Protein AF-A0A943PZM4-F1 (afdb_monomer)

pLDDT: mean 87.38, std 16.73, range [22.64, 98.56]

Structure (mmCIF, N/CA/C/O backbone):
data_AF-A0A943PZM4-F1
#
_entry.id   AF-A0A943PZM4-F1
#
loop_
_atom_site.group_PDB
_atom_site.id
_atom_site.type_symbol
_atom_site.label_atom_id
_atom_site.label_alt_id
_atom_site.label_comp_id
_atom_site.label_asym_id
_atom_site.label_entity_id
_atom_site.label_seq_id
_atom_site.pdbx_PDB_ins_code
_atom_site.Cartn_x
_atom_site.Cartn_y
_atom_site.Cartn_z
_atom_site.occupancy
_atom_site.B_iso_or_equiv
_atom_site.auth_seq_id
_atom_site.auth_comp_id
_atom_site.auth_asym_id
_atom_site.auth_atom_id
_atom_site.pdbx_PDB_model_num
ATOM 1 N N . MET A 1 1 ? -24.502 -26.787 -9.283 1.00 32.78 1 MET A N 1
ATOM 2 C CA . MET A 1 1 ? -24.655 -25.484 -8.592 1.00 32.78 1 MET A CA 1
ATOM 3 C C . MET A 1 1 ? -23.304 -25.088 -8.007 1.00 32.78 1 MET A C 1
ATOM 5 O O . MET A 1 1 ? -22.614 -25.983 -7.545 1.00 32.78 1 MET A O 1
ATOM 9 N N . LYS A 1 2 ? -22.959 -23.789 -8.051 1.00 27.20 2 LYS A N 1
ATOM 10 C CA . LYS A 1 2 ? -21.664 -23.147 -7.705 1.00 27.20 2 LYS A CA 1
ATOM 11 C C . LYS A 1 2 ? -20.621 -23.034 -8.836 1.00 27.20 2 LYS A C 1
ATOM 13 O O . LYS A 1 2 ? -19.544 -23.610 -8.796 1.00 27.20 2 LYS A O 1
ATOM 18 N N . LYS A 1 3 ? -20.963 -22.222 -9.8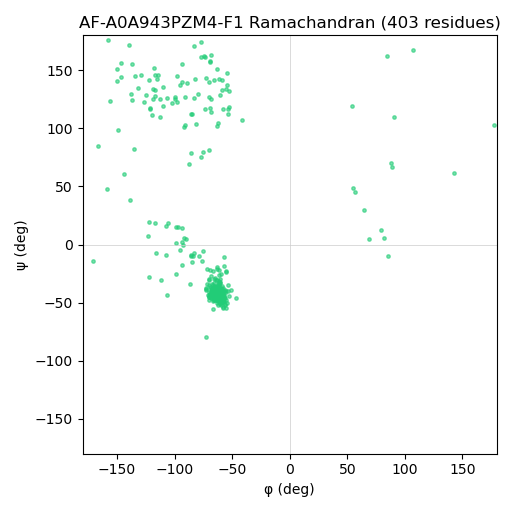39 1.00 26.28 3 LYS A N 1
ATOM 19 C CA . LYS A 1 3 ? -20.057 -21.345 -10.609 1.00 26.28 3 LYS A CA 1
ATOM 20 C C . LYS A 1 3 ? -20.779 -19.990 -10.704 1.00 26.28 3 LYS A C 1
ATOM 22 O O . LYS A 1 3 ? -22.000 -20.030 -10.859 1.00 26.28 3 LYS A O 1
ATOM 27 N N . ARG A 1 4 ? -20.046 -18.860 -10.675 1.00 25.20 4 ARG A N 1
ATOM 28 C CA . ARG A 1 4 ? -20.490 -17.436 -10.538 1.00 25.20 4 ARG A CA 1
ATOM 29 C C . ARG A 1 4 ? -20.521 -17.032 -9.051 1.00 25.20 4 ARG A C 1
ATOM 31 O O . ARG A 1 4 ? -21.269 -17.643 -8.304 1.00 25.20 4 ARG A O 1
ATOM 38 N N . PHE A 1 5 ? -19.637 -16.179 -8.523 1.00 22.64 5 PHE A N 1
ATOM 39 C CA . PHE A 1 5 ? -19.353 -14.783 -8.884 1.00 22.64 5 PHE A CA 1
ATOM 40 C C . PHE A 1 5 ? -17.873 -14.402 -8.633 1.00 22.64 5 PHE A C 1
ATOM 42 O O . PHE A 1 5 ? -17.507 -14.073 -7.513 1.00 22.64 5 PHE A O 1
ATOM 49 N N . LEU A 1 6 ? -17.026 -14.413 -9.665 1.00 23.83 6 LEU A N 1
ATOM 50 C CA . LEU A 1 6 ? -15.680 -13.807 -9.610 1.00 23.83 6 LEU A CA 1
ATOM 51 C C . LEU A 1 6 ? -15.366 -13.061 -10.916 1.00 23.83 6 LEU A C 1
ATOM 53 O O . LEU A 1 6 ? -14.283 -13.139 -11.479 1.00 23.83 6 LEU A O 1
ATOM 57 N N . SER A 1 7 ? -16.382 -12.396 -11.461 1.00 25.70 7 SER A N 1
ATOM 58 C CA . SER A 1 7 ? -16.271 -11.649 -12.709 1.00 25.70 7 SER A CA 1
ATOM 59 C C . SER A 1 7 ? -16.952 -10.305 -12.513 1.00 25.70 7 SER A C 1
ATOM 61 O O . SER A 1 7 ? -18.135 -10.160 -12.793 1.00 25.70 7 SER A O 1
ATOM 63 N N . LEU A 1 8 ? -16.211 -9.374 -11.915 1.00 24.14 8 LEU A N 1
ATOM 64 C CA . LEU A 1 8 ? -16.415 -7.929 -12.006 1.00 24.14 8 LEU A CA 1
ATOM 65 C C . LEU A 1 8 ? -15.138 -7.270 -11.452 1.00 24.14 8 LEU A C 1
ATOM 67 O O . LEU A 1 8 ? -15.050 -7.041 -10.259 1.00 24.14 8 LEU A O 1
ATOM 71 N N . CYS A 1 9 ? -14.119 -7.115 -12.302 1.00 26.16 9 CYS A N 1
ATOM 72 C CA . CYS A 1 9 ? -12.963 -6.207 -12.121 1.00 26.16 9 CYS A CA 1
ATOM 73 C C . CYS A 1 9 ? -12.092 -6.127 -13.395 1.00 26.16 9 CYS A C 1
ATOM 75 O O . CYS A 1 9 ? -11.318 -5.194 -13.558 1.00 26.16 9 CYS A O 1
ATOM 77 N N . ALA A 1 10 ? -12.259 -7.035 -14.362 1.00 25.62 10 ALA A N 1
ATOM 78 C CA . ALA A 1 10 ? -11.580 -6.960 -15.657 1.00 25.62 10 ALA A CA 1
ATOM 79 C C . ALA A 1 10 ? -12.370 -6.110 -16.673 1.00 25.62 10 ALA A C 1
ATOM 81 O O . ALA A 1 10 ? -12.948 -6.647 -17.614 1.00 25.62 10 ALA A O 1
ATOM 82 N N . ALA A 1 11 ? -12.443 -4.792 -16.464 1.00 25.42 11 ALA A N 1
ATOM 83 C CA . ALA A 1 11 ? -12.892 -3.848 -17.495 1.00 25.42 11 ALA A CA 1
ATOM 84 C C . ALA A 1 11 ? -12.414 -2.408 -17.231 1.00 25.42 11 ALA A C 1
ATOM 86 O O . ALA A 1 11 ? -13.197 -1.476 -17.323 1.00 25.42 11 ALA A O 1
ATOM 87 N N . PHE A 1 12 ? -11.133 -2.220 -16.918 1.00 27.39 12 PHE A N 1
ATOM 88 C CA . PHE A 1 12 ? -10.432 -0.951 -17.152 1.00 27.39 12 PHE A CA 1
ATOM 89 C C . PHE A 1 12 ? -8.982 -1.251 -17.547 1.00 27.39 12 PHE A C 1
ATOM 91 O O . PHE A 1 12 ? -8.022 -0.874 -16.889 1.00 27.39 12 PHE A O 1
ATOM 98 N N . ALA A 1 13 ? -8.827 -1.969 -18.661 1.00 29.09 13 ALA A N 1
ATOM 99 C CA . ALA A 1 13 ? -7.593 -1.933 -19.433 1.00 29.09 13 ALA A CA 1
ATOM 1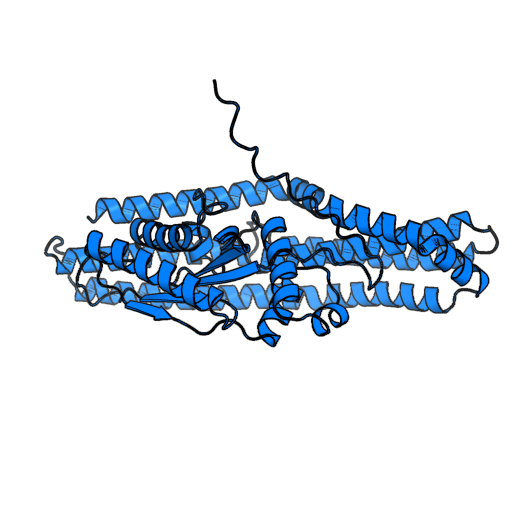00 C C . ALA A 1 13 ? -7.565 -0.599 -20.198 1.00 29.09 13 ALA A C 1
ATOM 102 O O . ALA A 1 13 ? -7.948 -0.532 -21.365 1.00 29.09 13 ALA A O 1
ATOM 103 N N . LEU A 1 14 ? -7.189 0.487 -19.519 1.00 28.55 14 LEU A N 1
ATOM 104 C CA . LEU A 1 14 ? -6.745 1.702 -20.196 1.00 28.55 14 LEU A CA 1
ATOM 105 C C . LEU A 1 14 ? -5.233 1.598 -20.339 1.00 28.55 14 LEU A C 1
ATOM 107 O O . LEU A 1 14 ? -4.485 1.777 -19.381 1.00 28.55 14 LEU A O 1
ATOM 111 N N . GLY A 1 15 ? -4.817 1.233 -21.552 1.00 29.31 15 GLY A N 1
ATOM 112 C CA . GLY A 1 15 ? -3.423 1.162 -21.948 1.00 29.31 15 GLY A CA 1
ATOM 113 C C . GLY A 1 15 ? -2.723 2.482 -21.661 1.00 29.31 15 GLY A C 1
ATOM 114 O O . GLY A 1 15 ? -3.048 3.516 -22.243 1.00 29.31 15 GLY A O 1
ATOM 115 N N . ALA A 1 16 ? -1.739 2.433 -20.770 1.00 32.22 16 ALA A N 1
ATOM 116 C CA . ALA A 1 16 ? -0.762 3.493 -20.614 1.00 32.22 16 ALA A CA 1
ATOM 117 C C . ALA A 1 16 ? 0.253 3.369 -21.757 1.00 32.22 16 ALA A C 1
ATOM 119 O O . ALA A 1 16 ? 1.368 2.886 -21.577 1.00 32.22 16 ALA A O 1
ATOM 120 N N . THR A 1 17 ? -0.163 3.774 -22.956 1.00 33.72 17 THR A N 1
ATOM 121 C CA . THR A 1 17 ? 0.746 4.065 -24.061 1.00 33.72 17 THR A CA 1
ATOM 122 C C . THR A 1 17 ? 1.542 5.312 -23.702 1.00 33.72 17 THR A C 1
ATOM 124 O O . THR A 1 17 ? 0.983 6.405 -23.625 1.00 33.72 17 THR A O 1
ATOM 127 N N . MET A 1 18 ? 2.850 5.164 -23.511 1.00 34.44 18 MET A N 1
ATOM 128 C CA . MET A 1 18 ? 3.769 6.284 -23.672 1.00 34.44 18 MET A CA 1
ATOM 129 C C . MET A 1 18 ? 3.710 6.749 -25.127 1.00 34.44 18 MET A C 1
ATOM 131 O O . MET A 1 18 ? 4.232 6.070 -25.998 1.00 34.44 18 MET A O 1
ATOM 135 N N . PHE A 1 19 ? 3.052 7.879 -25.383 1.00 29.11 19 PHE A N 1
ATOM 136 C CA . PHE A 1 19 ? 3.363 8.794 -26.481 1.00 29.11 19 PHE A CA 1
ATOM 137 C C . PHE A 1 19 ? 2.837 10.189 -26.121 1.00 29.11 19 PHE A C 1
ATOM 139 O O . PHE A 1 19 ? 1.653 10.362 -25.862 1.00 29.11 19 PHE A O 1
ATOM 146 N N . SER A 1 20 ? 3.755 11.157 -26.146 1.00 28.98 20 SER A N 1
ATOM 147 C CA . SER A 1 20 ? 3.550 12.569 -26.488 1.00 28.98 20 SER A CA 1
ATOM 148 C C . SER A 1 20 ? 2.469 13.368 -25.738 1.00 28.98 20 SER A C 1
ATOM 150 O O . SER A 1 20 ? 1.268 13.170 -25.890 1.00 28.98 20 SER A O 1
ATOM 152 N N . PHE A 1 21 ? 2.921 14.419 -25.045 1.00 37.69 21 PHE A N 1
ATOM 153 C CA . PHE A 1 21 ? 2.128 15.615 -24.745 1.00 37.69 21 PHE A CA 1
ATOM 154 C C . PHE A 1 21 ? 1.291 16.027 -25.974 1.00 37.69 21 PHE A C 1
ATOM 156 O O . PHE A 1 21 ? 1.838 16.520 -26.960 1.00 37.69 21 PHE A O 1
ATOM 163 N N . GLY A 1 22 ? -0.027 15.812 -25.923 1.00 30.78 22 GLY A N 1
ATOM 164 C CA . GLY A 1 22 ? -0.948 16.220 -26.989 1.00 30.78 22 GLY A CA 1
ATOM 165 C C . GLY A 1 22 ? -2.091 15.242 -27.257 1.00 30.78 22 GLY A C 1
ATOM 166 O O . GLY A 1 22 ? -2.217 14.738 -28.366 1.00 30.78 22 GLY A O 1
ATOM 167 N N . GLY A 1 23 ? -2.958 14.989 -26.275 1.00 25.06 23 GLY A N 1
ATOM 168 C CA . GLY A 1 23 ? -4.170 14.196 -26.495 1.00 25.06 23 GLY A CA 1
ATOM 169 C C . GLY A 1 23 ? -4.969 14.001 -25.215 1.00 25.06 23 GLY A C 1
ATOM 170 O O . GLY A 1 23 ? -4.603 13.210 -24.359 1.00 25.06 23 GLY A O 1
ATOM 171 N N . CYS A 1 24 ? -6.053 14.758 -25.070 1.00 34.12 24 CYS A N 1
ATOM 172 C CA . CYS A 1 24 ? -6.916 14.793 -23.895 1.00 34.12 24 CYS A CA 1
ATOM 173 C C . CYS A 1 24 ? -7.727 13.487 -23.753 1.00 34.12 24 CYS A C 1
ATOM 175 O O . CYS A 1 24 ? -8.897 13.432 -24.124 1.00 34.12 24 CYS A O 1
ATOM 177 N N . ALA A 1 25 ? -7.126 12.434 -23.200 1.00 30.59 25 ALA A N 1
ATOM 178 C CA . ALA A 1 25 ? -7.881 11.502 -22.375 1.00 30.59 25 ALA A CA 1
ATOM 179 C C . ALA A 1 25 ? -7.959 12.161 -20.997 1.00 30.59 25 ALA A C 1
ATOM 181 O O . ALA A 1 25 ? -6.952 12.235 -20.297 1.00 30.59 25 ALA A O 1
ATOM 182 N N . LYS A 1 26 ? -9.115 12.738 -20.645 1.00 33.75 26 LYS A N 1
ATOM 183 C CA . LYS A 1 26 ? -9.342 13.209 -19.275 1.00 33.75 26 LYS A CA 1
ATOM 184 C C . LYS A 1 26 ? -9.050 12.031 -18.356 1.00 33.75 26 LYS A C 1
ATOM 186 O O . LYS A 1 26 ? -9.750 11.021 -18.430 1.00 33.75 26 LYS A O 1
ATOM 191 N N . ALA A 1 27 ? -7.990 12.140 -17.566 1.00 40.34 27 ALA A N 1
ATOM 192 C CA . ALA A 1 27 ? -7.736 11.182 -16.515 1.00 40.34 27 ALA A CA 1
ATOM 193 C C . ALA A 1 27 ? -9.003 11.135 -15.643 1.00 40.34 27 ALA A C 1
ATOM 195 O O . ALA A 1 27 ? -9.655 12.163 -15.452 1.00 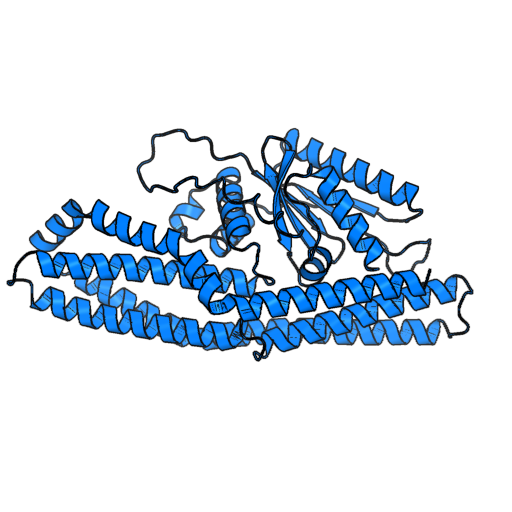40.34 27 ALA A O 1
ATOM 196 N N . ALA A 1 28 ? -9.447 9.946 -15.234 1.00 51.84 28 ALA A N 1
ATOM 197 C CA . ALA A 1 28 ? -10.624 9.852 -14.377 1.00 51.84 28 ALA A CA 1
ATOM 198 C C . ALA A 1 28 ? -10.338 10.670 -13.115 1.00 51.84 28 ALA A C 1
ATOM 200 O O . ALA A 1 28 ? -9.391 10.349 -12.420 1.00 51.84 28 ALA A O 1
ATOM 201 N N . GLU A 1 29 ? -11.082 11.744 -12.852 1.00 74.12 29 GLU A N 1
ATOM 202 C CA . GLU A 1 29 ? -10.865 12.580 -11.667 1.00 74.12 29 GLU A CA 1
ATOM 203 C C . GLU A 1 29 ? -11.120 11.729 -10.410 1.00 74.12 29 GLU A C 1
ATOM 205 O O . GLU A 1 29 ? -12.272 11.444 -10.074 1.00 74.12 29 GLU A O 1
ATOM 210 N N . ASN A 1 30 ? -10.050 11.274 -9.748 1.00 89.56 30 ASN A N 1
ATOM 211 C CA . ASN A 1 30 ? -10.145 10.532 -8.495 1.00 89.56 30 ASN A CA 1
ATOM 212 C C . ASN A 1 30 ? -10.027 11.477 -7.299 1.00 89.56 30 ASN A C 1
ATOM 214 O O . ASN A 1 30 ? -9.200 12.385 -7.262 1.00 89.56 30 ASN A O 1
ATOM 218 N N . THR A 1 31 ? -10.841 11.222 -6.283 1.00 94.94 31 THR A N 1
ATOM 219 C CA . THR A 1 31 ? -10.766 11.841 -4.963 1.00 94.94 31 THR A CA 1
ATOM 220 C C . THR A 1 31 ? -10.359 10.780 -3.952 1.00 94.94 31 THR A C 1
ATOM 222 O O . THR A 1 31 ? -11.011 9.745 -3.822 1.00 94.94 31 THR A O 1
ATOM 225 N N . ARG A 1 32 ? -9.287 11.041 -3.209 1.00 97.00 32 ARG A N 1
ATOM 226 C CA . ARG A 1 32 ? -8.846 10.191 -2.106 1.00 97.00 32 ARG A CA 1
ATOM 227 C C . ARG A 1 32 ? -9.624 10.539 -0.849 1.00 97.00 32 ARG A C 1
ATOM 229 O O . ARG A 1 32 ? -9.589 11.683 -0.399 1.00 97.00 32 ARG A O 1
ATOM 236 N N . MET A 1 33 ? -10.247 9.539 -0.245 1.00 97.94 33 MET A N 1
ATOM 237 C CA . MET A 1 33 ? -10.846 9.637 1.081 1.00 97.94 33 MET A CA 1
ATOM 238 C C . MET A 1 33 ? -10.145 8.690 2.047 1.00 97.94 33 MET A C 1
ATOM 240 O O . MET A 1 33 ? -9.718 7.606 1.653 1.00 97.94 33 MET A O 1
ATOM 244 N N . THR A 1 34 ? -10.031 9.076 3.315 1.00 98.12 34 THR A N 1
ATOM 245 C CA . THR A 1 34 ? -9.573 8.167 4.372 1.00 98.12 34 THR A CA 1
ATOM 246 C C . THR A 1 34 ? -10.516 8.172 5.549 1.00 98.12 34 THR A C 1
ATOM 248 O O . THR A 1 34 ? -11.068 9.216 5.887 1.00 98.12 34 THR A O 1
ATOM 251 N N . VAL A 1 35 ? -10.644 7.012 6.183 1.00 98.31 35 VAL A N 1
ATOM 252 C CA . VAL A 1 35 ? -11.382 6.815 7.430 1.00 98.31 35 VAL A CA 1
ATOM 253 C C . VAL A 1 35 ? -10.401 6.258 8.443 1.00 98.31 35 VAL A C 1
ATOM 255 O O . VAL A 1 35 ? -9.847 5.184 8.218 1.00 98.31 35 VAL A O 1
ATOM 258 N N . ASP A 1 36 ? -10.162 6.992 9.522 1.00 97.44 36 ASP A N 1
ATOM 259 C CA . ASP A 1 36 ? -9.261 6.593 10.594 1.00 97.44 36 ASP A CA 1
ATOM 260 C C . ASP A 1 36 ? -10.018 6.493 11.919 1.00 97.44 36 ASP A C 1
ATOM 262 O O . ASP A 1 36 ? -10.501 7.478 12.471 1.00 97.44 36 ASP A O 1
ATOM 266 N N . ILE A 1 37 ? -10.145 5.256 12.377 1.00 95.12 37 ILE A N 1
ATOM 267 C CA . ILE A 1 37 ? -10.751 4.817 13.636 1.00 95.12 37 ILE A CA 1
ATOM 268 C C . ILE A 1 37 ? -9.657 4.166 14.510 1.00 95.12 37 ILE A C 1
ATOM 270 O O . ILE A 1 37 ? -9.904 3.814 15.661 1.00 95.12 37 ILE A O 1
ATOM 274 N N . ASN A 1 38 ? -8.441 3.979 13.962 1.00 89.56 38 ASN A N 1
ATOM 275 C CA . ASN A 1 38 ? -7.458 2.979 14.389 1.00 89.56 38 ASN A CA 1
ATOM 276 C C . ASN A 1 38 ? -8.072 1.561 14.389 1.00 89.56 38 ASN A C 1
ATOM 278 O O . ASN A 1 38 ? -8.048 0.872 15.421 1.00 89.56 38 ASN A O 1
ATOM 282 N N . PRO A 1 39 ? -8.755 1.203 13.277 1.00 94.56 39 PRO A N 1
ATOM 283 C CA . PRO A 1 39 ? -8.160 0.987 11.939 1.00 94.56 39 PRO A CA 1
ATOM 284 C C . PRO A 1 39 ? -8.166 2.188 10.966 1.00 94.56 39 PRO A C 1
ATOM 286 O O . PRO A 1 39 ? -9.060 3.025 11.043 1.00 94.56 39 PRO A O 1
ATOM 289 N N . SER A 1 40 ? -7.246 2.229 9.987 1.00 96.38 40 SER A N 1
ATOM 290 C CA . SER A 1 40 ? -7.152 3.313 8.981 1.00 96.38 40 SER A CA 1
ATOM 291 C C . SER A 1 40 ? -7.288 2.806 7.529 1.00 96.38 40 SER A C 1
ATOM 293 O O . SER A 1 40 ? -6.448 2.054 7.029 1.00 96.38 40 SER A O 1
ATOM 295 N N . VAL A 1 41 ? -8.333 3.238 6.819 1.00 97.12 41 VAL A N 1
ATOM 296 C CA . VAL A 1 41 ? -8.697 2.796 5.456 1.00 97.12 41 VAL A CA 1
ATOM 297 C C . VAL A 1 41 ? -8.592 3.953 4.460 1.00 97.12 41 VAL A C 1
ATOM 299 O O . VAL A 1 41 ? -8.964 5.081 4.771 1.00 97.12 41 VAL A O 1
ATOM 302 N N . GLU A 1 42 ? -8.136 3.668 3.241 1.00 97.00 42 GLU A N 1
ATOM 303 C CA . GLU A 1 42 ? -8.146 4.577 2.092 1.00 97.00 42 GLU A CA 1
ATOM 304 C C . GLU A 1 42 ? -9.150 4.108 1.032 1.00 97.00 42 GLU A C 1
ATOM 306 O O . GLU A 1 42 ? -9.193 2.930 0.676 1.00 97.00 42 GLU A O 1
ATOM 311 N N . LEU A 1 43 ? -9.929 5.053 0.509 1.00 97.50 43 LEU A N 1
ATOM 312 C CA . LEU A 1 43 ? -10.862 4.889 -0.600 1.00 97.50 43 LEU A CA 1
ATOM 313 C C . LEU A 1 43 ? -10.425 5.816 -1.741 1.00 97.50 43 LEU A C 1
ATOM 315 O O . LEU A 1 43 ? -10.173 7.001 -1.510 1.00 97.50 43 LEU A O 1
ATOM 319 N N . MET A 1 44 ? -10.385 5.307 -2.970 1.00 96.50 44 MET A N 1
ATOM 320 C CA . MET A 1 44 ? -10.353 6.154 -4.168 1.00 96.50 44 MET A CA 1
ATOM 321 C C . MET A 1 44 ? -11.755 6.225 -4.743 1.00 96.50 44 MET A C 1
ATOM 323 O O . MET A 1 44 ? -12.381 5.188 -4.964 1.00 96.50 44 MET A O 1
ATOM 327 N N . VAL A 1 45 ? -12.245 7.441 -4.951 1.00 96.38 45 VAL A N 1
ATOM 328 C CA . VAL A 1 45 ? -13.613 7.733 -5.383 1.00 96.38 45 VAL A CA 1
ATOM 329 C C . VAL A 1 45 ? -13.560 8.443 -6.726 1.00 96.38 45 VAL A C 1
ATOM 331 O O . VAL A 1 45 ? -12.897 9.471 -6.842 1.00 96.38 45 VAL A O 1
ATOM 334 N N . ASP A 1 46 ? -14.254 7.919 -7.727 1.00 94.12 46 ASP A N 1
ATOM 335 C CA . ASP A 1 46 ? -14.342 8.558 -9.036 1.00 94.12 46 ASP A CA 1
ATOM 336 C C . ASP A 1 46 ? -15.325 9.744 -9.052 1.00 94.12 46 ASP A C 1
ATOM 338 O O . ASP A 1 46 ? -16.067 10.018 -8.102 1.00 94.12 46 ASP A O 1
ATOM 342 N N . LYS A 1 47 ? -15.363 10.440 -10.189 1.00 91.81 47 LYS A N 1
ATOM 343 C CA . LYS A 1 47 ? -16.270 11.565 -10.462 1.00 91.81 47 LYS A CA 1
ATOM 344 C C . LYS A 1 47 ? -17.771 11.257 -10.321 1.00 91.81 47 LYS A C 1
ATOM 346 O O . LYS A 1 47 ? -18.565 12.189 -10.233 1.00 91.81 47 LYS A O 1
ATOM 351 N N . ASP A 1 48 ? -18.175 9.985 -10.343 1.00 93.75 48 ASP A N 1
ATOM 352 C CA . ASP A 1 48 ? -19.575 9.554 -10.236 1.00 93.75 48 ASP A CA 1
ATOM 353 C C . ASP A 1 48 ? -19.928 9.147 -8.789 1.00 93.75 48 ASP A C 1
ATOM 355 O O . ASP A 1 48 ? -20.968 8.529 -8.539 1.00 93.75 48 ASP A O 1
ATOM 359 N N . ASN A 1 49 ? -19.073 9.526 -7.826 1.00 96.44 49 ASN A N 1
ATOM 360 C CA . ASN A 1 49 ? -19.140 9.129 -6.423 1.00 96.44 49 ASN A CA 1
ATOM 361 C C . ASN A 1 49 ? -19.126 7.603 -6.279 1.00 96.44 49 ASN A C 1
ATOM 363 O O . ASN A 1 49 ? -19.948 7.047 -5.551 1.00 96.44 49 ASN A O 1
ATOM 367 N N . LYS A 1 50 ? -18.248 6.900 -7.001 1.00 96.81 50 LYS A N 1
ATOM 368 C CA . LYS A 1 50 ? -18.077 5.451 -6.861 1.00 96.81 50 LYS A CA 1
ATOM 369 C C . LYS A 1 50 ? -16.683 5.106 -6.388 1.00 96.81 50 LYS A C 1
ATOM 371 O O . LYS A 1 50 ? -15.687 5.603 -6.899 1.00 96.81 50 LYS A O 1
ATOM 376 N N . VAL A 1 51 ? -16.620 4.225 -5.395 1.00 96.62 51 VAL A N 1
ATOM 377 C CA . VAL A 1 51 ? -15.352 3.696 -4.898 1.00 96.62 51 VAL A CA 1
ATOM 378 C C . VAL A 1 51 ? -14.740 2.783 -5.960 1.00 96.62 51 VAL A C 1
ATOM 380 O O . VAL A 1 51 ? -15.326 1.752 -6.292 1.00 96.62 51 VAL A O 1
ATOM 383 N N . VAL A 1 52 ? -13.561 3.139 -6.468 1.00 94.31 52 VAL A N 1
ATOM 384 C CA . VAL A 1 52 ? -12.820 2.368 -7.483 1.00 94.31 52 VAL A CA 1
ATOM 385 C C . VAL A 1 52 ? -11.717 1.498 -6.883 1.00 94.31 52 VAL A C 1
ATOM 387 O O . VAL A 1 52 ? -11.383 0.462 -7.450 1.00 94.31 52 VAL A O 1
ATOM 390 N N . SER A 1 53 ? -11.193 1.859 -5.710 1.00 93.56 53 SER A N 1
ATOM 391 C CA . SER A 1 53 ? -10.253 1.025 -4.953 1.00 93.56 53 SER A CA 1
ATOM 392 C C . SER A 1 53 ? -10.381 1.258 -3.453 1.00 93.56 53 SER A C 1
ATOM 394 O O . SER A 1 53 ? -10.703 2.367 -3.019 1.00 93.56 53 SER A O 1
ATOM 396 N N . VAL A 1 54 ? -10.077 0.223 -2.667 1.00 94.38 54 VAL A N 1
ATOM 397 C CA . VAL A 1 54 ? -10.008 0.287 -1.202 1.00 94.38 54 VAL A CA 1
ATOM 398 C C . VAL A 1 54 ? -8.719 -0.351 -0.720 1.00 94.38 54 VAL A C 1
ATOM 400 O O . VAL A 1 54 ? -8.354 -1.435 -1.168 1.00 94.38 54 VAL A O 1
ATOM 403 N N . THR A 1 55 ? -8.055 0.326 0.206 1.00 93.94 55 THR A N 1
ATOM 404 C CA . THR A 1 55 ? -6.686 0.028 0.612 1.00 93.94 55 THR A CA 1
ATOM 405 C C . THR A 1 55 ? -6.575 0.122 2.131 1.00 93.94 55 THR A C 1
ATOM 407 O O . THR A 1 55 ? -6.944 1.135 2.724 1.00 93.94 55 THR A O 1
ATOM 410 N N . ALA A 1 56 ? -6.013 -0.903 2.771 1.00 93.50 56 ALA A N 1
ATOM 411 C CA . ALA A 1 56 ? -5.590 -0.812 4.166 1.00 93.50 56 ALA A CA 1
ATOM 412 C C . ALA A 1 56 ? -4.362 0.109 4.291 1.00 93.50 56 ALA A C 1
ATOM 414 O O . ALA A 1 56 ? -3.363 -0.100 3.589 1.00 93.50 56 ALA A O 1
ATOM 415 N N . LEU A 1 57 ? -4.433 1.118 5.167 1.00 92.19 57 LEU A N 1
ATOM 416 C CA . LEU A 1 57 ? -3.293 1.980 5.510 1.00 92.19 57 LEU A CA 1
ATOM 417 C C . LEU A 1 57 ? -2.537 1.490 6.749 1.00 92.19 57 LEU A C 1
ATOM 419 O O . LEU A 1 57 ? -1.395 1.885 6.954 1.00 92.19 57 LEU A O 1
ATOM 423 N N . ASN A 1 58 ? -3.158 0.631 7.555 1.00 90.06 58 ASN A N 1
ATOM 424 C CA . ASN A 1 58 ? -2.517 -0.063 8.663 1.00 90.06 58 ASN A CA 1
ATOM 425 C C . ASN A 1 58 ? -2.988 -1.522 8.744 1.00 90.06 58 ASN A C 1
ATOM 427 O O . ASN A 1 58 ? -3.902 -1.946 8.034 1.00 90.06 58 ASN A O 1
ATOM 431 N N . ASP A 1 59 ? -2.343 -2.292 9.612 1.00 88.56 59 ASP A N 1
ATOM 432 C CA . ASP A 1 59 ? -2.589 -3.726 9.733 1.00 88.56 59 ASP A CA 1
ATOM 433 C C . ASP A 1 59 ? -4.003 -4.057 10.248 1.00 88.56 59 ASP A C 1
ATOM 435 O O . ASP A 1 59 ? -4.675 -4.953 9.738 1.00 88.56 59 ASP A O 1
ATOM 439 N N . ASP A 1 60 ? -4.510 -3.241 11.171 1.00 92.69 60 ASP A N 1
ATOM 440 C CA . ASP A 1 60 ? -5.892 -3.311 11.647 1.00 92.69 60 ASP A CA 1
ATOM 441 C C . ASP A 1 60 ? -6.908 -3.158 10.503 1.00 92.69 60 ASP A C 1
ATOM 443 O O . ASP A 1 60 ? -7.918 -3.866 10.435 1.00 92.69 60 ASP A O 1
ATOM 447 N N . ALA A 1 61 ? -6.636 -2.257 9.553 1.00 94.12 61 ALA A N 1
ATOM 448 C CA . ALA A 1 61 ? -7.497 -2.062 8.397 1.00 94.12 61 ALA A CA 1
ATOM 449 C C . ALA A 1 61 ? -7.489 -3.280 7.473 1.00 94.12 61 ALA A C 1
ATOM 451 O O . ALA A 1 61 ? -8.525 -3.622 6.899 1.00 94.12 61 ALA A O 1
ATOM 452 N N . ALA A 1 62 ? -6.354 -3.976 7.361 1.00 92.19 62 ALA A N 1
ATOM 453 C CA . ALA A 1 62 ? -6.264 -5.197 6.569 1.00 92.19 62 ALA A CA 1
ATOM 454 C C . ALA A 1 62 ? -7.224 -6.276 7.091 1.00 92.19 62 ALA A C 1
ATOM 456 O O . ALA A 1 62 ? -7.793 -7.003 6.281 1.00 92.19 62 ALA A O 1
ATOM 457 N N . ILE A 1 63 ? -7.472 -6.335 8.407 1.00 92.94 63 ILE A N 1
ATOM 458 C CA . ILE A 1 63 ? -8.453 -7.247 9.011 1.00 92.94 63 ILE A CA 1
ATOM 459 C C . ILE A 1 63 ? -9.875 -6.864 8.589 1.00 92.94 63 ILE A C 1
ATOM 461 O O . ILE A 1 63 ? -10.590 -7.694 8.028 1.00 92.94 63 ILE A O 1
ATOM 465 N N . ILE A 1 64 ? -10.305 -5.618 8.822 1.00 93.50 64 ILE A N 1
ATOM 466 C CA . ILE A 1 64 ? -11.712 -5.234 8.595 1.00 93.50 64 ILE A CA 1
ATOM 467 C C . ILE A 1 64 ? -12.104 -5.239 7.109 1.00 93.50 64 ILE A C 1
ATOM 469 O O . ILE A 1 64 ? -13.265 -5.509 6.772 1.00 93.50 64 ILE A O 1
ATOM 473 N N . LEU A 1 65 ? -11.147 -5.020 6.203 1.00 92.81 65 LEU A N 1
ATOM 474 C CA . LEU A 1 65 ? -11.389 -5.081 4.762 1.00 92.81 65 LEU A CA 1
ATOM 475 C C . LEU A 1 65 ? -11.606 -6.512 4.243 1.00 92.81 65 LEU A C 1
ATOM 477 O O . LEU A 1 65 ? -12.250 -6.676 3.205 1.00 92.81 65 LEU A O 1
ATOM 481 N N . GLN A 1 66 ? -11.153 -7.553 4.957 1.00 91.44 66 GLN A N 1
ATOM 482 C CA . GLN A 1 66 ? -11.320 -8.931 4.486 1.00 91.44 66 GLN A CA 1
ATOM 483 C C . GLN A 1 66 ? -12.786 -9.319 4.315 1.00 91.44 66 GLN A C 1
ATOM 485 O O . GLN A 1 66 ? -13.610 -9.183 5.226 1.00 91.44 66 GLN A O 1
ATOM 490 N N . GLY A 1 67 ? -13.100 -9.843 3.129 1.00 84.81 67 GLY A N 1
ATOM 491 C CA . GLY A 1 67 ? -14.436 -10.318 2.778 1.00 84.81 67 GLY A CA 1
ATOM 492 C C . GLY A 1 67 ? -15.498 -9.221 2.640 1.00 84.81 67 GLY A C 1
ATOM 493 O O . GLY A 1 67 ? -16.658 -9.556 2.406 1.00 84.81 67 GLY A O 1
ATOM 494 N N . THR A 1 68 ? -15.140 -7.935 2.751 1.00 86.44 68 THR A N 1
ATOM 495 C CA . THR A 1 68 ? -16.095 -6.825 2.628 1.00 86.44 68 THR A CA 1
ATOM 496 C C . THR A 1 68 ? -15.994 -6.162 1.259 1.00 86.44 68 THR A C 1
ATOM 498 O O . THR A 1 68 ? -14.954 -5.632 0.877 1.00 86.44 68 THR A O 1
ATOM 501 N N . ALA A 1 69 ? -17.103 -6.134 0.519 1.00 91.12 69 ALA A N 1
ATOM 502 C CA . ALA A 1 69 ? -17.166 -5.446 -0.765 1.00 91.12 69 ALA A CA 1
ATOM 503 C C . ALA A 1 69 ? -17.489 -3.953 -0.575 1.00 91.12 69 ALA A C 1
ATOM 505 O O . ALA A 1 69 ? -18.602 -3.587 -0.179 1.00 91.12 69 ALA A O 1
ATOM 506 N N . PHE A 1 70 ? -16.514 -3.098 -0.880 1.00 94.69 70 PHE A N 1
ATOM 507 C CA . PHE A 1 70 ? -16.659 -1.637 -0.871 1.00 94.69 70 PHE A CA 1
ATOM 508 C C . PHE A 1 70 ? -16.596 -1.014 -2.269 1.00 94.69 70 PHE A C 1
ATOM 510 O O . PHE A 1 70 ? -17.243 0.000 -2.513 1.00 94.69 70 PHE A O 1
ATOM 517 N N . VAL A 1 71 ? -15.854 -1.630 -3.193 1.00 94.12 71 VAL A N 1
ATOM 518 C CA . VAL A 1 71 ? -15.748 -1.174 -4.586 1.00 94.12 71 VAL A CA 1
ATOM 519 C C . VAL A 1 71 ? -17.136 -1.151 -5.238 1.00 94.12 71 VAL A C 1
ATOM 521 O O . VAL A 1 71 ? -17.916 -2.094 -5.102 1.00 94.12 71 VAL A O 1
ATOM 524 N N . GLY A 1 72 ? -17.453 -0.051 -5.923 1.00 96.00 72 GLY A N 1
ATOM 525 C CA . GLY A 1 72 ? -18.745 0.212 -6.562 1.00 96.00 72 GLY A CA 1
ATOM 526 C C . GLY A 1 72 ? -19.820 0.830 -5.655 1.00 96.00 72 GLY A C 1
ATOM 527 O O . GLY A 1 72 ? -20.851 1.279 -6.168 1.00 96.00 72 GLY A O 1
ATOM 528 N N . LYS A 1 73 ? -19.608 0.899 -4.332 1.00 97.94 73 LYS A N 1
ATOM 529 C CA . LYS A 1 73 ? -20.483 1.667 -3.427 1.00 97.94 73 LYS A CA 1
ATOM 530 C C . LYS A 1 73 ? -20.258 3.166 -3.595 1.00 97.94 73 LYS A C 1
ATOM 532 O O . LYS A 1 73 ? -19.229 3.579 -4.140 1.00 97.94 73 LYS A O 1
ATOM 537 N N . THR A 1 74 ? -21.212 3.975 -3.136 1.00 98.31 74 THR A N 1
ATOM 538 C CA . THR A 1 74 ? -20.924 5.401 -2.953 1.00 98.31 74 THR A CA 1
ATOM 539 C C . THR A 1 74 ? -19.953 5.619 -1.800 1.00 98.31 74 THR A C 1
ATOM 541 O O . THR A 1 74 ? -19.798 4.755 -0.933 1.00 98.31 74 THR A O 1
ATOM 544 N N . SER A 1 75 ? -19.242 6.745 -1.807 1.00 97.31 75 SER A N 1
ATOM 545 C CA . SER A 1 75 ? -18.239 7.020 -0.774 1.00 97.31 75 SER A CA 1
ATOM 546 C C . SER A 1 75 ? -18.830 7.051 0.638 1.00 97.31 75 SER A C 1
ATOM 548 O O . SER A 1 75 ? -18.255 6.451 1.539 1.00 97.31 75 SER A O 1
ATOM 550 N N . ASP A 1 76 ? -20.003 7.652 0.831 1.00 98.31 76 ASP A N 1
ATOM 551 C CA . ASP A 1 76 ? -20.713 7.701 2.112 1.00 98.31 76 ASP A CA 1
ATOM 552 C C . ASP A 1 76 ? -21.160 6.307 2.585 1.00 98.31 76 ASP A C 1
ATOM 554 O O . ASP A 1 76 ? -20.986 5.967 3.756 1.00 98.31 76 ASP A O 1
ATOM 558 N N . GLU A 1 77 ? -21.654 5.456 1.679 1.00 98.44 77 GLU A N 1
ATOM 559 C CA . GLU A 1 77 ? -21.981 4.056 1.977 1.00 98.44 77 GLU A CA 1
ATOM 560 C C . GLU A 1 77 ? -20.740 3.239 2.353 1.00 98.44 77 GLU A C 1
ATOM 562 O O . GLU A 1 77 ? -20.800 2.385 3.240 1.00 98.44 77 GLU A O 1
ATOM 567 N N . ALA A 1 78 ? -19.614 3.476 1.678 1.00 98.25 78 ALA A N 1
ATOM 568 C CA . ALA A 1 78 ? -18.364 2.789 1.967 1.00 98.25 78 ALA A CA 1
ATOM 569 C C . ALA A 1 78 ? -17.774 3.230 3.310 1.00 98.25 78 ALA A C 1
ATOM 571 O O . ALA A 1 78 ? -17.409 2.372 4.110 1.00 98.25 78 ALA A O 1
ATOM 572 N N . VAL A 1 79 ? -17.743 4.538 3.592 1.00 98.38 79 VAL A N 1
ATOM 573 C CA . VAL A 1 79 ? -17.285 5.087 4.877 1.00 98.38 79 VAL A CA 1
ATOM 574 C C . VAL A 1 79 ? -18.157 4.568 6.022 1.00 98.38 79 VAL A C 1
ATOM 576 O O . VAL A 1 79 ? -17.625 4.054 7.004 1.00 98.38 79 VAL A O 1
ATOM 579 N N . LYS A 1 80 ? -19.488 4.608 5.875 1.00 98.25 80 LYS A N 1
ATOM 580 C CA . LYS A 1 80 ? -20.413 4.007 6.844 1.00 98.25 80 LYS A CA 1
ATOM 581 C C . LYS A 1 80 ? -20.123 2.517 7.038 1.00 98.25 80 LYS A C 1
ATOM 583 O O . LYS A 1 80 ? -20.032 2.065 8.170 1.00 98.25 80 LYS A O 1
ATOM 588 N N . GLY A 1 81 ? -19.912 1.773 5.952 1.00 98.12 81 GLY A N 1
ATOM 589 C CA . GLY A 1 81 ? -19.577 0.351 6.018 1.00 98.12 81 GLY A CA 1
ATOM 590 C C . GLY A 1 81 ? -18.253 0.063 6.739 1.00 98.12 81 GLY A C 1
ATOM 591 O O . GLY A 1 81 ? -18.140 -0.947 7.424 1.00 98.12 81 GLY A O 1
ATOM 592 N N . VAL A 1 82 ? -17.251 0.942 6.630 1.00 98.25 82 VAL A N 1
ATOM 593 C CA . VAL A 1 82 ? -16.005 0.830 7.410 1.00 98.25 82 VAL A CA 1
ATOM 594 C C . VAL A 1 82 ? -16.297 0.986 8.906 1.00 98.25 82 VAL A C 1
ATOM 596 O O . VAL A 1 82 ? -15.824 0.176 9.700 1.00 98.25 82 VAL A O 1
ATOM 599 N N . VAL A 1 83 ? -17.115 1.973 9.286 1.00 98.00 83 VAL A N 1
ATOM 600 C CA . VAL A 1 83 ? -17.539 2.206 10.681 1.00 98.00 83 VAL A CA 1
ATOM 601 C C . VAL A 1 83 ? -18.391 1.042 11.211 1.00 98.00 83 VAL A C 1
ATOM 603 O O . VAL A 1 83 ? -18.205 0.612 12.350 1.00 98.00 83 VAL A O 1
ATOM 606 N N . GLU A 1 84 ? -19.281 0.485 10.387 1.00 97.25 84 GLU A N 1
ATOM 607 C CA . GLU A 1 84 ? -20.068 -0.717 10.698 1.00 97.25 84 GLU A CA 1
ATOM 608 C C . GLU A 1 84 ? -19.158 -1.902 11.023 1.00 97.25 84 GLU A C 1
ATOM 610 O O . GLU A 1 84 ? -19.228 -2.443 12.124 1.00 97.25 84 GLU A O 1
ATOM 615 N N . VAL A 1 85 ? -18.230 -2.248 10.125 1.00 97.19 85 VAL A N 1
ATOM 616 C CA . VAL A 1 85 ? -17.326 -3.384 10.354 1.00 97.19 85 VAL A CA 1
ATOM 617 C C . VAL A 1 85 ? -16.404 -3.127 11.545 1.00 97.19 85 VAL A C 1
ATOM 619 O O . VAL A 1 85 ? -16.153 -4.045 12.323 1.00 97.19 85 VAL A O 1
ATOM 622 N N . ALA A 1 86 ? -15.927 -1.893 11.743 1.00 96.56 86 ALA A N 1
ATOM 623 C CA . ALA A 1 86 ? -15.146 -1.527 12.926 1.00 96.56 86 ALA A CA 1
ATOM 624 C C . ALA A 1 86 ? -15.949 -1.710 14.228 1.00 96.56 86 ALA A C 1
ATOM 626 O O . ALA A 1 86 ? -15.386 -2.106 15.246 1.00 96.56 86 ALA A O 1
ATOM 627 N N . THR A 1 87 ? -17.267 -1.488 14.192 1.00 94.94 87 THR A N 1
ATOM 628 C CA . THR A 1 87 ? -18.166 -1.776 15.321 1.00 94.94 87 THR A CA 1
ATOM 629 C C . THR A 1 87 ? -18.315 -3.280 15.538 1.00 94.94 87 THR A C 1
ATOM 631 O O . THR A 1 87 ? -18.185 -3.757 16.660 1.00 94.94 87 THR A O 1
ATOM 634 N N . GLU A 1 88 ? -18.567 -4.042 14.471 1.00 95.00 88 GLU A N 1
ATOM 635 C CA . GLU A 1 88 ? -18.731 -5.504 14.535 1.00 95.00 88 GLU A CA 1
ATOM 636 C C . GLU A 1 88 ? -17.478 -6.204 15.065 1.00 95.00 88 GLU A C 1
ATOM 638 O O . GLU A 1 88 ? -17.572 -7.223 15.737 1.00 95.00 88 GLU A O 1
ATOM 643 N N . THR A 1 89 ? -16.303 -5.649 14.781 1.00 95.06 89 THR A N 1
ATOM 644 C CA . THR A 1 89 ? -15.005 -6.201 15.193 1.00 95.06 89 THR A CA 1
ATOM 645 C C . THR A 1 89 ? -14.486 -5.615 16.510 1.00 95.06 89 THR A C 1
ATOM 647 O O . THR A 1 89 ? -13.403 -5.985 16.957 1.00 95.06 89 THR A O 1
ATOM 650 N N . GLY A 1 90 ? -15.250 -4.726 17.156 1.00 92.88 90 GLY A N 1
ATOM 651 C CA . GLY A 1 90 ? -14.955 -4.205 18.495 1.00 92.88 90 GLY A CA 1
ATOM 652 C C . GLY A 1 90 ? -13.939 -3.064 18.538 1.00 92.88 90 GLY A C 1
ATOM 653 O O . GLY A 1 90 ? -13.567 -2.627 19.624 1.00 92.88 90 GLY A O 1
ATOM 654 N N . TYR A 1 91 ? -13.502 -2.555 17.382 1.00 93.94 91 TYR A N 1
ATOM 655 C CA . TYR A 1 91 ? -12.693 -1.334 17.310 1.00 93.94 91 TYR A CA 1
ATOM 656 C C . TYR A 1 91 ? -13.507 -0.085 17.666 1.00 93.94 91 TYR A C 1
ATOM 658 O O . TYR A 1 91 ? -12.953 0.859 18.221 1.00 93.94 91 TYR A O 1
ATOM 666 N N . ILE A 1 92 ? -14.812 -0.096 17.373 1.00 92.75 92 ILE A N 1
ATOM 667 C CA . ILE A 1 92 ? -15.786 0.859 17.908 1.00 92.75 92 ILE A CA 1
ATOM 668 C C . ILE A 1 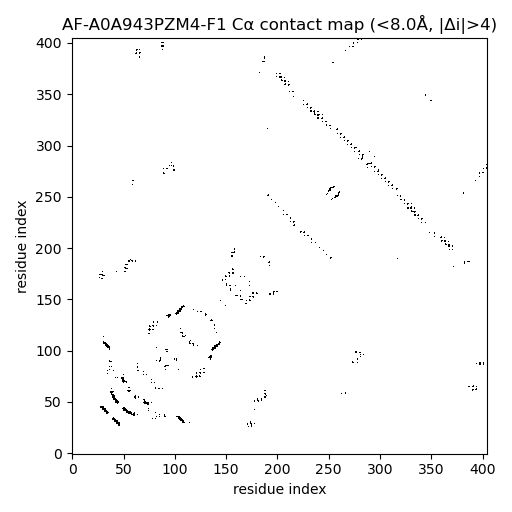92 ? -16.637 0.142 18.945 1.00 92.75 92 ILE A C 1
ATOM 670 O O . ILE A 1 92 ? -17.245 -0.891 18.663 1.00 92.75 92 ILE A O 1
ATOM 674 N N . VAL A 1 93 ? -16.706 0.716 20.141 1.00 87.44 93 VAL A N 1
ATOM 675 C CA . VAL A 1 93 ? -17.421 0.130 21.275 1.00 87.44 93 VAL A CA 1
ATOM 676 C C . VAL A 1 93 ? -18.815 0.732 21.438 1.00 87.44 93 VAL A C 1
ATOM 678 O O . VAL A 1 93 ? -19.030 1.922 21.205 1.00 87.44 93 VAL A O 1
ATOM 681 N N . LYS A 1 94 ? -19.785 -0.086 21.859 1.00 81.94 94 LYS A N 1
ATOM 682 C CA . LYS A 1 94 ? -21.154 0.364 22.160 1.00 81.94 94 LYS A CA 1
ATOM 683 C C . LYS A 1 94 ? -21.270 0.790 23.631 1.00 81.94 94 LYS A C 1
ATOM 685 O O . LYS A 1 94 ? -20.773 0.090 24.510 1.00 81.94 94 LYS A O 1
ATOM 690 N N . GLY A 1 95 ? -21.982 1.890 23.897 1.00 68.38 95 GLY A N 1
ATOM 691 C CA . GLY A 1 95 ? -22.289 2.387 25.249 1.00 68.38 95 GLY A CA 1
ATOM 692 C C . GLY A 1 95 ? -21.517 3.640 25.689 1.00 68.38 95 GLY A C 1
ATOM 693 O O . GLY A 1 95 ? -20.552 4.061 25.057 1.00 68.38 95 GLY A O 1
ATOM 694 N N . GLU A 1 96 ? -21.961 4.260 26.789 1.00 59.31 96 GLU A N 1
ATOM 695 C CA . GLU A 1 96 ? -21.290 5.408 27.419 1.00 59.31 96 GLU A CA 1
ATOM 696 C C . GLU A 1 96 ? -20.206 4.929 28.384 1.00 59.31 96 GLU A C 1
ATOM 698 O O . GLU A 1 96 ? -20.400 4.878 29.599 1.00 59.31 96 GLU A O 1
ATOM 703 N N . VAL A 1 97 ? -19.056 4.534 27.849 1.00 54.75 97 VAL A N 1
ATOM 704 C CA . VAL A 1 97 ? -17.945 4.083 28.681 1.00 54.75 97 VAL A CA 1
ATOM 705 C C . VAL A 1 97 ? -16.692 4.870 28.332 1.00 54.75 97 VAL A C 1
ATOM 707 O O . VAL A 1 97 ? -16.233 4.833 27.203 1.00 54.75 97 VAL A O 1
ATOM 710 N N . GLU A 1 98 ? -16.099 5.542 29.324 1.00 60.78 98 GLU A N 1
ATOM 711 C CA . GLU A 1 98 ? -14.837 6.306 29.194 1.00 60.78 98 GLU A CA 1
ATOM 712 C C . GLU A 1 98 ? -13.635 5.477 28.685 1.00 60.78 98 GLU A C 1
ATOM 714 O O . GLU A 1 98 ? -12.579 6.021 28.384 1.00 60.78 98 GLU A O 1
ATOM 719 N N . VAL A 1 99 ? -13.758 4.147 28.617 1.00 56.88 99 VAL A N 1
ATOM 720 C CA . VAL A 1 99 ? -12.684 3.257 28.159 1.00 56.88 99 VAL A CA 1
ATOM 721 C C . VAL A 1 99 ? -12.845 3.067 26.656 1.00 56.88 99 VAL A C 1
ATOM 723 O O . VAL A 1 99 ? -13.693 2.295 26.220 1.00 56.88 99 VAL A O 1
ATOM 726 N N . GLY A 1 100 ? -12.008 3.770 25.891 1.00 58.38 100 GLY A N 1
ATOM 727 C CA . GLY A 1 100 ? -12.018 3.740 24.429 1.00 58.38 100 GLY A CA 1
ATOM 728 C C . GLY A 1 100 ? -12.979 4.760 23.831 1.00 58.38 100 GLY A C 1
ATOM 729 O O . GLY A 1 100 ? -13.998 4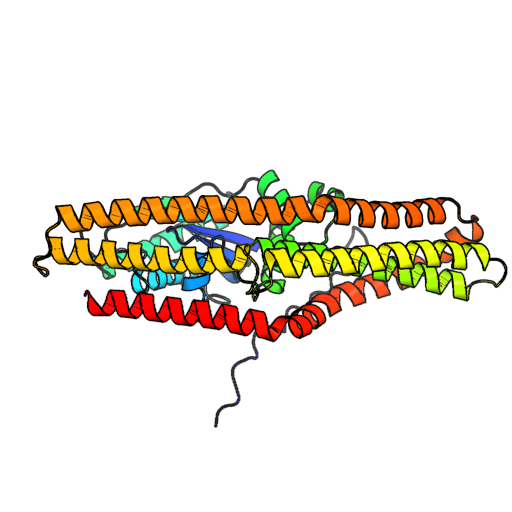.381 23.267 1.00 58.38 100 GLY A O 1
ATOM 730 N N . GLU A 1 101 ? -12.645 6.051 23.936 1.00 70.75 101 GLU A N 1
ATOM 731 C CA . GLU A 1 101 ? -13.353 7.093 23.187 1.00 70.75 101 GLU A CA 1
ATOM 732 C C . GLU A 1 101 ? -13.374 6.734 21.696 1.00 70.75 101 GLU A C 1
ATOM 734 O O . GLU A 1 101 ? -12.331 6.608 21.051 1.00 70.75 101 GLU A O 1
ATOM 739 N N . ASN A 1 102 ? -14.576 6.548 21.151 1.00 88.81 102 ASN A N 1
ATOM 740 C CA . ASN A 1 102 ? -14.754 6.307 19.730 1.00 88.81 102 ASN A CA 1
ATOM 741 C C . ASN A 1 102 ? -14.525 7.623 18.980 1.00 88.81 102 ASN A C 1
ATOM 743 O O . ASN A 1 102 ? -15.299 8.571 19.134 1.00 88.81 102 ASN A O 1
ATOM 747 N N . ASN A 1 103 ? -13.496 7.671 18.139 1.00 93.19 103 ASN A N 1
ATOM 748 C CA . ASN A 1 103 ? -13.250 8.792 17.240 1.00 93.19 103 ASN A CA 1
ATOM 749 C C . ASN A 1 103 ? -13.154 8.272 15.802 1.00 93.19 103 ASN A C 1
ATOM 751 O O . ASN A 1 103 ? -12.417 7.328 15.527 1.00 93.19 103 ASN A O 1
ATOM 755 N N . VAL A 1 104 ? -13.923 8.880 14.902 1.00 96.94 104 VAL A N 1
ATOM 756 C CA . VAL A 1 104 ? -13.909 8.615 13.466 1.00 96.94 104 VAL A CA 1
ATOM 757 C C . VAL A 1 104 ? -13.365 9.853 12.765 1.00 96.94 104 VAL A C 1
ATOM 759 O O . VAL A 1 104 ? -14.038 10.879 12.673 1.00 96.94 104 VAL A O 1
ATOM 762 N N . LYS A 1 105 ? -12.158 9.751 12.219 1.00 98.31 105 LYS A N 1
ATOM 763 C CA . LYS A 1 105 ? -11.521 10.838 11.475 1.00 98.31 105 LYS A CA 1
ATOM 764 C C . LYS A 1 105 ? -11.696 10.606 9.987 1.00 98.31 105 LYS A C 1
ATOM 766 O O . LYS A 1 105 ? -11.319 9.552 9.475 1.00 98.31 105 LYS A O 1
ATOM 771 N N . ILE A 1 106 ? -12.242 11.586 9.276 1.00 98.50 106 ILE A N 1
ATOM 772 C CA . ILE A 1 106 ? -12.451 11.505 7.830 1.00 98.50 106 ILE A CA 1
ATOM 773 C C . ILE A 1 106 ? -11.614 12.579 7.138 1.00 98.50 106 ILE A C 1
ATOM 775 O O . ILE A 1 106 ? -11.703 13.766 7.458 1.00 98.50 106 ILE A O 1
ATOM 779 N N . SER A 1 107 ? -10.822 12.163 6.153 1.00 97.81 107 SER A N 1
ATOM 780 C CA . SER A 1 107 ? -10.101 13.067 5.256 1.00 97.81 107 SER A CA 1
ATOM 781 C C . SER A 1 107 ? -10.619 12.936 3.833 1.00 97.81 107 SER A C 1
ATOM 783 O O . SER A 1 107 ? -10.953 11.834 3.402 1.00 97.81 107 SER A O 1
ATOM 785 N N . VAL A 1 108 ? -10.641 14.042 3.087 1.00 97.44 108 VAL A N 1
ATOM 786 C CA . VAL A 1 108 ? -11.000 14.079 1.662 1.00 97.44 108 VAL A CA 1
ATOM 787 C C . VAL A 1 108 ? -10.024 15.001 0.940 1.00 97.44 108 VAL A C 1
ATOM 789 O O . VAL A 1 108 ? -9.876 16.160 1.328 1.00 97.44 108 VAL A O 1
ATOM 792 N N . SER A 1 109 ? -9.347 14.496 -0.091 1.00 94.50 109 SER A N 1
ATOM 793 C CA . SER A 1 109 ? -8.383 15.269 -0.877 1.00 94.50 109 SER A CA 1
ATOM 794 C C . SER A 1 109 ? -9.044 16.398 -1.664 1.00 94.50 109 SER A C 1
ATOM 796 O O . SER A 1 109 ? -10.100 16.208 -2.267 1.00 94.50 109 SER A O 1
ATOM 798 N N . GLY A 1 110 ? -8.359 17.540 -1.735 1.00 88.38 110 GLY A N 1
ATOM 799 C CA . GLY A 1 110 ? -8.839 18.741 -2.413 1.00 88.38 110 GLY A CA 1
ATOM 800 C C . GLY A 1 110 ? -9.748 19.610 -1.537 1.00 88.38 110 GLY A C 1
ATOM 801 O O . GLY A 1 110 ? -10.289 19.174 -0.526 1.00 88.38 110 GLY A O 1
ATOM 802 N N . ASP A 1 111 ? -9.919 20.874 -1.935 1.00 87.12 111 ASP A N 1
ATOM 803 C CA . ASP A 1 111 ? -10.774 21.846 -1.225 1.00 87.12 111 ASP A CA 1
ATOM 804 C C . ASP A 1 111 ? -11.967 22.337 -2.072 1.00 87.12 111 ASP A C 1
ATOM 806 O O . ASP A 1 111 ? -12.598 23.371 -1.815 1.00 87.12 111 ASP A O 1
ATOM 810 N N . THR A 1 112 ? -12.294 21.581 -3.119 1.00 90.94 112 THR A N 1
ATOM 811 C CA . THR A 1 112 ? -13.407 21.882 -4.019 1.00 90.94 112 THR A CA 1
ATOM 812 C C . THR A 1 112 ? -14.755 21.713 -3.314 1.00 90.94 112 THR A C 1
ATOM 814 O O . THR A 1 112 ? -14.871 21.066 -2.270 1.00 90.94 112 THR A O 1
ATOM 817 N N . LYS A 1 113 ? -15.819 22.277 -3.905 1.00 94.00 113 LYS A N 1
ATOM 818 C CA . LYS A 1 113 ? -17.194 22.024 -3.445 1.00 94.00 113 LYS A CA 1
ATOM 819 C C . LYS A 1 113 ? -17.503 20.521 -3.422 1.00 94.00 113 LYS A C 1
ATOM 821 O O . LYS A 1 113 ? -18.088 20.057 -2.459 1.00 94.00 113 LYS A O 1
ATOM 826 N N . TRP A 1 114 ? -17.039 19.780 -4.429 1.00 93.12 114 TRP A N 1
ATOM 827 C CA . TRP A 1 114 ? -17.151 18.323 -4.495 1.00 93.12 114 TRP A CA 1
ATOM 828 C C . TRP A 1 114 ? -16.553 17.627 -3.265 1.00 93.12 114 TRP A C 1
ATOM 830 O O . TRP A 1 114 ? -17.267 16.911 -2.574 1.00 93.12 114 TRP A O 1
ATOM 840 N N . ALA A 1 115 ? -15.289 17.903 -2.926 1.00 93.69 115 ALA A N 1
ATOM 841 C CA . ALA A 1 115 ? -14.635 17.299 -1.762 1.00 93.69 115 ALA A CA 1
ATOM 842 C C . ALA A 1 115 ? -15.350 17.642 -0.439 1.00 93.69 115 ALA A C 1
ATOM 844 O O . ALA A 1 115 ? -15.504 16.795 0.441 1.00 93.69 115 ALA A O 1
ATOM 845 N N . LYS A 1 116 ? -15.831 18.887 -0.311 1.00 95.38 116 LYS A N 1
ATOM 846 C CA . LYS A 1 116 ? -16.625 19.341 0.844 1.00 95.38 116 LYS A CA 1
ATOM 847 C C . LYS A 1 116 ? -17.974 18.628 0.939 1.00 95.38 116 LYS A C 1
ATOM 849 O O . LYS A 1 116 ? -18.401 18.326 2.050 1.00 95.38 116 LYS A O 1
ATOM 854 N N . ASP A 1 117 ? -18.631 18.388 -0.191 1.00 96.69 117 ASP A N 1
ATOM 855 C CA . ASP A 1 117 ? -19.913 17.686 -0.250 1.00 96.69 117 ASP A CA 1
ATOM 856 C C . ASP A 1 117 ? -19.720 16.190 0.082 1.00 96.69 117 ASP A C 1
ATOM 858 O O . ASP A 1 117 ? -20.423 15.688 0.954 1.00 96.69 117 ASP A O 1
ATOM 862 N N . LEU A 1 118 ? -18.686 15.523 -0.459 1.00 97.06 118 LEU A N 1
ATOM 863 C CA . LEU A 1 118 ? -18.350 14.131 -0.104 1.00 97.06 118 LEU A CA 1
ATOM 864 C C . LEU A 1 118 ? -18.095 13.948 1.398 1.00 97.06 118 LEU A C 1
ATOM 866 O O . LEU A 1 118 ? -18.594 12.998 1.999 1.00 97.06 118 LEU A O 1
ATOM 870 N N . TYR A 1 119 ? -17.334 14.861 2.017 1.00 97.94 119 TYR A N 1
ATOM 871 C CA . TYR A 1 119 ? -17.116 14.825 3.465 1.00 97.94 119 TYR A CA 1
ATOM 872 C C . TYR A 1 119 ? -18.440 14.918 4.231 1.00 97.94 119 TYR A C 1
ATOM 874 O O . TYR A 1 119 ? -18.683 14.108 5.120 1.00 97.94 119 TYR A O 1
ATOM 882 N N . LYS A 1 120 ? -19.298 15.888 3.888 1.00 98.25 120 LYS A N 1
ATOM 883 C CA . LYS A 1 120 ? -20.574 16.113 4.587 1.00 98.25 120 LYS A CA 1
ATOM 884 C C . LYS A 1 120 ? -21.521 14.928 4.451 1.00 98.25 120 LYS A C 1
ATOM 886 O O . LYS A 1 120 ? -22.179 14.570 5.424 1.00 98.25 120 LYS A O 1
ATOM 891 N N . ASP A 1 121 ? -21.592 14.333 3.264 1.00 98.25 121 ASP A N 1
ATOM 892 C CA . ASP A 1 121 ? -22.438 13.168 3.020 1.00 98.25 121 ASP A CA 1
ATOM 893 C C . ASP A 1 121 ? -21.948 11.966 3.839 1.00 98.25 121 ASP A C 1
ATOM 895 O O . ASP A 1 121 ? -22.748 11.317 4.519 1.00 98.25 121 ASP A O 1
ATOM 899 N N . ALA A 1 122 ? -20.632 11.727 3.868 1.00 98.38 122 ALA A N 1
ATOM 900 C CA . ALA A 1 122 ? -20.028 10.685 4.694 1.00 98.38 122 ALA A CA 1
ATOM 901 C C . ALA A 1 122 ? -20.234 10.934 6.200 1.00 98.38 122 ALA A C 1
ATOM 903 O O . ALA A 1 122 ? -20.687 10.038 6.908 1.00 98.38 122 ALA A O 1
ATOM 904 N N . GLU A 1 123 ? -19.966 12.150 6.686 1.00 98.56 123 GLU A N 1
ATOM 905 C CA . GLU A 1 123 ? -20.174 12.558 8.083 1.00 98.56 123 GLU A CA 1
ATOM 906 C C . GLU A 1 123 ? -21.628 12.347 8.511 1.00 98.56 123 GLU A C 1
ATOM 908 O O . GLU A 1 123 ? -21.893 11.722 9.538 1.00 98.56 123 GLU A O 1
ATOM 913 N N . LYS A 1 124 ? -22.584 12.809 7.698 1.00 98.50 124 LYS A N 1
ATOM 914 C CA . LYS A 1 124 ? -24.011 12.609 7.951 1.00 98.50 124 LYS A CA 1
ATOM 915 C C . LYS A 1 124 ? -24.349 11.123 8.056 1.00 98.50 124 LYS A C 1
ATOM 917 O O . LYS A 1 124 ? -25.009 10.718 9.009 1.00 98.50 124 LYS A O 1
ATOM 922 N N . LYS A 1 125 ? -23.892 10.308 7.101 1.00 98.38 125 LYS A N 1
ATOM 923 C CA . LYS A 1 125 ? -24.206 8.873 7.057 1.00 98.38 125 LYS A CA 1
ATOM 924 C C . LYS A 1 125 ? -23.628 8.108 8.246 1.00 98.38 125 LYS A C 1
ATOM 926 O O . LYS A 1 125 ? -24.279 7.206 8.775 1.00 98.38 125 LYS A O 1
ATOM 931 N N . VAL A 1 126 ? -22.417 8.472 8.661 1.00 98.44 126 VAL A N 1
ATOM 932 C CA . VAL A 1 126 ? -21.764 7.918 9.849 1.00 98.44 126 VAL A CA 1
ATOM 933 C C . VAL A 1 126 ? -22.522 8.320 11.109 1.00 98.44 126 VAL A C 1
ATOM 935 O O . VAL A 1 126 ? -22.849 7.444 11.901 1.00 98.44 126 VAL A O 1
ATOM 938 N N . ASN A 1 127 ? -22.875 9.598 11.272 1.00 98.00 127 ASN A N 1
ATOM 939 C CA . ASN A 1 127 ? -23.649 10.059 12.429 1.00 98.00 127 ASN A CA 1
ATOM 940 C C . ASN A 1 127 ? -25.015 9.359 12.526 1.00 98.00 127 ASN A C 1
ATOM 942 O O . ASN A 1 127 ? -25.359 8.862 13.594 1.00 98.00 127 ASN A O 1
ATOM 946 N N . GLU A 1 128 ? -25.745 9.203 11.414 1.00 98.00 128 GLU A N 1
ATOM 947 C CA . GLU A 1 128 ? -27.004 8.436 11.380 1.00 98.00 128 GLU A CA 1
ATOM 948 C C . GLU A 1 128 ? -26.816 6.985 11.871 1.00 98.00 128 GLU A C 1
ATOM 950 O O . GLU A 1 128 ? -27.648 6.450 12.612 1.00 98.00 128 GLU A O 1
ATOM 955 N N . TYR A 1 129 ? -25.720 6.327 11.473 1.00 97.62 129 TYR A N 1
ATOM 956 C CA . TYR A 1 129 ? -25.390 4.976 11.935 1.00 97.62 129 TYR A CA 1
ATOM 957 C C . TYR A 1 129 ? -25.042 4.938 13.428 1.00 97.62 129 TYR A C 1
ATOM 959 O O . TYR A 1 129 ? -25.552 4.079 14.149 1.00 97.62 129 TYR A O 1
ATOM 967 N N . LEU A 1 130 ? -24.201 5.864 13.896 1.00 95.31 130 LEU A N 1
ATOM 968 C CA . LEU A 1 130 ? -23.779 5.942 15.294 1.00 95.31 130 LEU A CA 1
ATOM 969 C C . LEU A 1 130 ? -24.978 6.185 16.218 1.00 95.31 130 LEU A C 1
ATOM 971 O O . LEU A 1 130 ? -25.159 5.450 17.189 1.00 95.31 130 LEU A O 1
ATOM 975 N N . GLU A 1 131 ? -25.845 7.140 15.870 1.00 94.25 131 GLU A N 1
ATOM 976 C CA . GLU A 1 131 ? -27.070 7.454 16.613 1.00 94.25 131 GLU A CA 1
ATOM 977 C C . GLU A 1 131 ? -28.023 6.256 16.669 1.00 94.25 131 GLU A C 1
ATOM 979 O O . GLU A 1 131 ? -28.447 5.845 17.751 1.00 94.25 131 GLU A O 1
ATOM 984 N N . SER A 1 132 ? -28.328 5.649 15.516 1.00 94.75 132 SER A N 1
ATOM 985 C CA . SER A 1 132 ? -29.236 4.492 15.453 1.00 94.75 132 SER A CA 1
ATOM 986 C C . SER A 1 132 ? -28.677 3.241 16.136 1.00 94.75 132 SER A C 1
ATOM 988 O O . SER A 1 132 ? -29.450 2.387 16.572 1.00 94.75 132 SER A O 1
ATOM 990 N N . SER A 1 133 ? -27.354 3.150 16.277 1.00 92.19 133 SER A N 1
ATOM 991 C CA . SER A 1 133 ? -26.667 2.056 16.968 1.00 92.19 133 SER A CA 1
ATOM 992 C C . SER A 1 133 ? -26.407 2.332 18.453 1.00 92.19 133 SER A C 1
ATOM 994 O O . SER A 1 133 ? -25.840 1.473 19.130 1.00 92.19 133 SER A O 1
ATOM 996 N N . GLY A 1 134 ? -26.799 3.504 18.973 1.00 89.69 134 GLY A N 1
ATOM 997 C CA . GLY A 1 134 ? -26.553 3.898 20.364 1.00 89.69 134 GLY A CA 1
ATOM 998 C C . GLY A 1 134 ? -25.066 4.064 20.700 1.00 89.69 134 GLY A C 1
ATOM 999 O O . GLY A 1 134 ? -24.650 3.807 21.831 1.00 89.69 134 GLY A O 1
ATOM 1000 N N . ILE A 1 135 ? -24.250 4.440 19.714 1.00 90.44 135 ILE A N 1
ATOM 1001 C CA . ILE A 1 135 ? -22.802 4.607 19.849 1.00 90.44 135 ILE A CA 1
ATOM 1002 C C . ILE A 1 135 ? -22.498 6.085 20.063 1.00 90.44 135 ILE A C 1
ATOM 1004 O O . ILE A 1 135 ? -22.804 6.928 19.222 1.00 90.44 135 ILE A O 1
ATOM 1008 N N . LYS A 1 136 ? -21.833 6.397 21.174 1.00 89.12 136 LYS A N 1
ATOM 1009 C CA . LYS A 1 136 ? -21.270 7.725 21.410 1.00 89.12 136 LYS A CA 1
ATOM 1010 C C . LYS A 1 136 ? -19.889 7.785 20.765 1.00 89.12 136 LYS A C 1
ATOM 1012 O O . LYS A 1 136 ? -18.979 7.083 21.203 1.00 89.12 136 LYS A O 1
ATOM 1017 N N . ALA A 1 137 ? -19.750 8.588 19.716 1.00 91.31 137 ALA A N 1
ATOM 1018 C CA . ALA A 1 137 ? -18.487 8.805 19.021 1.00 91.31 137 ALA A CA 1
ATOM 1019 C C . ALA A 1 137 ? -18.392 10.238 18.494 1.00 91.31 137 ALA A C 1
ATOM 1021 O O . ALA A 1 137 ? -19.411 10.888 18.257 1.00 91.31 137 ALA A O 1
ATOM 1022 N N . THR A 1 138 ? -17.169 10.717 18.292 1.00 92.69 138 THR A N 1
ATOM 1023 C CA . THR A 1 138 ? -16.910 11.961 17.564 1.00 92.69 138 THR A CA 1
ATOM 1024 C C . THR A 1 138 ? -16.602 11.649 16.109 1.00 92.69 138 THR A C 1
ATOM 1026 O O . THR A 1 138 ? -15.835 10.731 15.827 1.00 92.69 138 THR A O 1
ATOM 1029 N N . VAL A 1 139 ? -17.164 12.430 15.187 1.00 96.94 139 VAL A N 1
ATOM 1030 C CA . VAL A 1 139 ? -16.771 12.415 13.775 1.00 96.94 139 VAL A CA 1
ATOM 1031 C C . VAL A 1 139 ? -16.056 13.727 13.485 1.00 96.94 139 VAL A C 1
ATOM 1033 O O . VAL A 1 139 ? -16.633 14.795 13.681 1.00 96.94 139 VAL A O 1
ATOM 1036 N N . GLU A 1 140 ? -14.793 13.657 13.073 1.00 96.50 140 GLU A N 1
ATOM 1037 C CA . GLU A 1 140 ? -13.965 14.836 12.818 1.00 96.50 140 GLU A CA 1
ATOM 1038 C C . GLU A 1 140 ? -13.428 14.866 11.386 1.00 96.50 140 GLU A C 1
ATOM 1040 O O . GLU A 1 140 ? -13.002 13.853 10.823 1.00 96.50 140 GLU A O 1
ATOM 1045 N N . ARG A 1 141 ? -13.395 16.066 10.800 1.00 97.00 141 ARG A N 1
ATOM 1046 C CA . ARG A 1 141 ? -12.656 16.313 9.565 1.00 97.00 141 ARG A CA 1
ATOM 1047 C C . ARG A 1 141 ? -11.183 16.489 9.883 1.00 97.00 141 ARG A C 1
ATOM 1049 O O . ARG A 1 141 ? -10.834 17.347 10.691 1.00 97.00 141 ARG A O 1
ATOM 1056 N N . VAL A 1 142 ? -10.328 15.770 9.168 1.00 96.00 142 VAL A N 1
ATOM 1057 C CA . VAL A 1 142 ? -8.875 15.973 9.211 1.00 96.00 142 VAL A CA 1
ATOM 1058 C C . VAL A 1 142 ? -8.334 16.388 7.850 1.00 96.00 142 VAL A C 1
ATOM 1060 O O . VAL A 1 142 ? -8.890 16.047 6.800 1.00 96.00 142 VAL A O 1
ATOM 1063 N N . ASP A 1 143 ? -7.236 17.139 7.874 1.00 93.69 143 ASP A N 1
ATOM 1064 C CA . ASP A 1 143 ? -6.583 17.633 6.667 1.00 93.69 143 ASP A CA 1
ATOM 1065 C C . ASP A 1 143 ? -6.150 16.484 5.754 1.00 93.69 143 ASP A C 1
ATOM 1067 O O . ASP A 1 143 ? -5.685 15.433 6.200 1.00 93.69 143 ASP A O 1
ATOM 1071 N N . ALA A 1 144 ? -6.304 16.695 4.451 1.00 92.81 144 ALA A N 1
ATOM 1072 C CA . ALA A 1 144 ? -5.795 15.772 3.451 1.00 92.81 144 ALA A CA 1
ATOM 1073 C C . ALA A 1 144 ? -4.278 15.861 3.307 1.00 92.81 144 ALA A C 1
ATOM 1075 O O . ALA A 1 144 ? -3.639 16.851 3.677 1.00 92.81 144 ALA A O 1
ATOM 1076 N N . LEU A 1 145 ? -3.705 14.816 2.705 1.00 93.88 145 LEU A N 1
ATOM 1077 C CA . LEU A 1 145 ? -2.309 14.830 2.292 1.00 93.88 145 LEU A CA 1
ATOM 1078 C C . LEU A 1 145 ? -2.047 16.023 1.371 1.00 93.88 145 LEU A C 1
ATOM 1080 O O . LEU A 1 145 ? -2.792 16.280 0.426 1.00 93.88 145 LEU A O 1
ATOM 1084 N N . LYS A 1 146 ? -0.954 16.730 1.650 1.00 93.94 146 LYS A N 1
ATOM 1085 C CA . LYS A 1 146 ? -0.447 17.805 0.796 1.00 93.94 146 LYS A CA 1
ATOM 1086 C C . LYS A 1 146 ? 0.273 17.217 -0.418 1.00 93.94 146 LYS A C 1
ATOM 1088 O O . LYS A 1 146 ? 0.739 16.079 -0.363 1.00 93.94 146 LYS A O 1
ATOM 1093 N N . THR A 1 147 ? 0.450 18.024 -1.463 1.00 94.19 147 THR A N 1
ATOM 1094 C CA . THR A 1 147 ? 1.090 17.632 -2.730 1.00 94.19 147 THR A CA 1
ATOM 1095 C C . THR A 1 147 ? 2.400 16.863 -2.549 1.00 94.19 147 THR A C 1
ATOM 1097 O O . THR A 1 147 ? 2.574 15.816 -3.157 1.00 94.19 147 THR A O 1
ATOM 1100 N N . GLU A 1 148 ? 3.307 17.303 -1.672 1.00 95.38 148 GLU A N 1
ATOM 1101 C CA . GLU A 1 148 ? 4.580 16.591 -1.466 1.00 95.38 148 GLU A CA 1
ATOM 1102 C C . GLU A 1 148 ? 4.392 15.185 -0.877 1.00 95.38 148 GLU A C 1
ATOM 1104 O O . GLU A 1 148 ? 5.069 14.248 -1.292 1.00 95.38 148 GLU A O 1
ATOM 1109 N N . ALA A 1 149 ? 3.423 14.996 0.022 1.00 95.25 149 ALA A N 1
ATOM 1110 C CA . ALA A 1 149 ? 3.079 13.668 0.524 1.00 95.25 149 ALA A CA 1
ATOM 1111 C C . ALA A 1 149 ? 2.391 12.811 -0.556 1.00 95.25 149 ALA A C 1
ATOM 1113 O O . ALA A 1 149 ? 2.648 11.612 -0.628 1.00 95.25 149 ALA A O 1
ATOM 1114 N N . LEU A 1 150 ? 1.575 13.414 -1.432 1.00 95.50 150 LEU A N 1
ATOM 1115 C CA . LEU A 1 150 ? 0.994 12.723 -2.590 1.00 95.50 150 LEU A CA 1
ATOM 1116 C C . LEU A 1 150 ? 2.065 12.286 -3.595 1.00 95.50 150 LEU A C 1
ATOM 1118 O O . LEU A 1 150 ? 1.973 11.182 -4.118 1.00 95.50 150 LEU A O 1
ATOM 1122 N N . LYS A 1 151 ? 3.108 13.093 -3.825 1.00 96.12 151 LYS A N 1
ATOM 1123 C CA . LYS A 1 151 ? 4.250 12.715 -4.673 1.00 96.12 151 LYS A CA 1
ATOM 1124 C C . LYS A 1 151 ? 5.001 11.514 -4.110 1.00 96.12 151 LYS A C 1
ATOM 1126 O O . LYS A 1 151 ? 5.276 10.574 -4.851 1.00 96.12 151 LYS A O 1
ATOM 1131 N N . GLN A 1 152 ? 5.283 11.506 -2.804 1.00 94.56 152 GLN A N 1
ATOM 1132 C CA . GLN A 1 152 ? 5.901 10.339 -2.163 1.00 94.56 152 GLN A CA 1
ATOM 1133 C C . GLN A 1 152 ? 4.994 9.107 -2.259 1.00 94.56 152 GLN A C 1
ATOM 1135 O O . GLN A 1 152 ? 5.456 8.021 -2.601 1.00 94.56 152 GLN A O 1
ATOM 1140 N N . LEU A 1 153 ? 3.689 9.278 -2.038 1.00 93.50 153 LEU A N 1
ATOM 1141 C CA . LEU A 1 153 ? 2.734 8.182 -2.149 1.00 93.50 153 LEU A CA 1
ATOM 1142 C C . LEU A 1 153 ? 2.653 7.634 -3.584 1.00 93.50 153 LEU A C 1
ATOM 1144 O O . LEU A 1 153 ? 2.683 6.420 -3.766 1.00 93.50 153 LEU A O 1
ATOM 1148 N N . ALA A 1 154 ? 2.620 8.500 -4.599 1.00 94.25 154 ALA A N 1
ATOM 1149 C CA . ALA A 1 154 ? 2.631 8.111 -6.009 1.00 94.25 154 ALA A CA 1
ATOM 1150 C C . ALA A 1 154 ? 3.921 7.371 -6.392 1.00 94.25 154 ALA A C 1
ATOM 1152 O O . ALA A 1 154 ? 3.862 6.363 -7.097 1.00 94.25 154 ALA A O 1
ATOM 1153 N N . LYS A 1 155 ? 5.074 7.810 -5.871 1.00 92.88 155 LYS A N 1
ATOM 1154 C CA . LYS A 1 155 ? 6.369 7.141 -6.068 1.00 92.88 155 LYS A CA 1
ATOM 1155 C C . LYS A 1 155 ? 6.366 5.718 -5.512 1.00 92.88 155 LYS A C 1
ATOM 1157 O O . LYS A 1 155 ? 6.894 4.811 -6.139 1.00 92.88 155 LYS A O 1
ATOM 1162 N N . HIS A 1 156 ? 5.742 5.506 -4.357 1.00 89.88 156 HIS A N 1
ATOM 1163 C CA . HIS A 1 156 ? 5.642 4.182 -3.738 1.00 89.88 156 HIS A CA 1
ATOM 1164 C C . HIS A 1 156 ? 4.560 3.280 -4.349 1.00 89.88 156 HIS A C 1
ATOM 1166 O O . HIS A 1 156 ? 4.514 2.095 -4.028 1.00 89.88 156 HIS A O 1
ATOM 1172 N N . ASN A 1 157 ? 3.699 3.822 -5.216 1.00 90.56 157 ASN A N 1
ATOM 1173 C CA . ASN A 1 157 ? 2.556 3.114 -5.797 1.00 90.56 157 ASN A CA 1
ATOM 1174 C C . ASN A 1 157 ? 2.586 3.083 -7.332 1.00 90.56 157 ASN A C 1
ATOM 1176 O O . ASN A 1 157 ? 1.551 2.904 -7.968 1.00 90.56 157 ASN A O 1
ATOM 1180 N N . SER A 1 158 ? 3.745 3.308 -7.952 1.00 92.12 158 SER A N 1
ATOM 1181 C CA . SER A 1 158 ? 3.857 3.292 -9.407 1.00 92.12 158 SER A CA 1
ATOM 1182 C C . SER A 1 158 ? 5.281 3.038 -9.886 1.00 92.12 158 SER A C 1
ATOM 1184 O O . SER A 1 158 ? 6.211 2.942 -9.094 1.00 92.12 158 SER A O 1
ATOM 1186 N N . THR A 1 159 ? 5.436 2.936 -11.205 1.00 91.50 159 THR A N 1
ATOM 1187 C CA . THR A 1 159 ? 6.736 2.862 -11.886 1.00 91.50 159 THR A CA 1
ATOM 1188 C C . THR A 1 159 ? 7.088 4.178 -12.591 1.00 91.50 159 THR A C 1
ATOM 1190 O O . THR A 1 159 ? 7.876 4.159 -13.534 1.00 91.50 159 THR A O 1
ATOM 1193 N N . TYR A 1 160 ? 6.441 5.294 -12.229 1.00 90.50 160 TYR A N 1
ATOM 1194 C CA . TYR A 1 160 ? 6.800 6.611 -12.764 1.00 90.50 160 TYR A CA 1
ATOM 1195 C C . TYR A 1 160 ? 8.118 7.083 -12.153 1.00 90.50 160 TYR A C 1
ATOM 1197 O O . TYR A 1 160 ? 8.390 6.869 -10.970 1.00 90.50 160 TYR A O 1
ATOM 1205 N N . THR A 1 161 ? 8.922 7.761 -12.961 1.00 87.25 161 THR A N 1
ATOM 1206 C CA . THR A 1 161 ? 10.175 8.370 -12.520 1.00 87.25 161 THR A CA 1
ATOM 1207 C C . THR A 1 161 ? 9.919 9.552 -11.584 1.00 87.25 161 THR A C 1
ATOM 1209 O O . THR A 1 161 ? 8.858 10.182 -11.599 1.00 87.25 161 THR A O 1
ATOM 1212 N N . GLU A 1 162 ? 10.921 9.901 -10.773 1.00 89.25 162 GLU A N 1
ATOM 1213 C CA . GLU A 1 162 ? 10.837 11.068 -9.884 1.00 89.25 162 GLU A CA 1
ATOM 1214 C C . GLU A 1 162 ? 10.595 12.373 -10.655 1.00 89.25 162 GLU A C 1
ATOM 1216 O O . GLU A 1 162 ? 9.868 13.240 -10.175 1.00 89.25 162 GLU A O 1
ATOM 1221 N N . GLU A 1 163 ? 11.169 12.503 -11.855 1.00 90.19 163 GLU A N 1
ATOM 1222 C CA . GLU A 1 163 ? 10.987 13.667 -12.725 1.00 90.19 163 GLU A CA 1
ATOM 1223 C C . GLU A 1 163 ? 9.544 13.770 -13.236 1.00 90.19 163 GLU A C 1
ATOM 1225 O O . GLU A 1 163 ? 8.937 14.841 -13.155 1.00 90.19 163 GLU A O 1
ATOM 1230 N N . GLU A 1 164 ? 8.958 12.655 -13.685 1.00 92.94 164 GLU A N 1
ATOM 1231 C CA . GLU A 1 164 ? 7.555 12.615 -14.110 1.00 92.94 164 GLU A CA 1
ATOM 1232 C C . GLU A 1 164 ? 6.620 12.994 -12.959 1.00 92.94 164 GLU A C 1
ATOM 1234 O O . GLU A 1 164 ? 5.755 13.851 -13.130 1.00 92.94 164 GLU A O 1
ATOM 1239 N N . ILE A 1 165 ? 6.829 12.419 -11.770 1.00 94.06 165 ILE A N 1
ATOM 1240 C CA . ILE A 1 165 ? 6.031 12.711 -10.570 1.00 94.06 165 ILE A CA 1
ATOM 1241 C C . ILE A 1 165 ? 6.187 14.173 -10.137 1.00 94.06 165 ILE A C 1
ATOM 1243 O O . ILE A 1 165 ? 5.213 14.804 -9.720 1.00 94.06 165 ILE A O 1
ATOM 1247 N N . ALA A 1 166 ? 7.390 14.744 -10.237 1.00 94.69 166 ALA A N 1
ATOM 1248 C CA . ALA A 1 166 ? 7.635 16.137 -9.874 1.00 94.69 166 ALA A CA 1
ATOM 1249 C C . ALA A 1 166 ? 6.822 17.119 -10.734 1.00 94.69 166 ALA A C 1
ATOM 1251 O O . ALA A 1 166 ? 6.423 18.172 -10.228 1.00 94.69 166 ALA A O 1
ATOM 1252 N N . GLY A 1 167 ? 6.558 16.760 -11.996 1.00 93.12 167 GLY A N 1
ATOM 1253 C CA . GLY A 1 167 ? 5.746 17.534 -12.935 1.00 93.12 167 GLY A CA 1
ATOM 1254 C C . GLY A 1 167 ? 4.231 17.332 -12.813 1.00 93.12 167 GLY A C 1
ATOM 1255 O O . GLY A 1 167 ? 3.482 18.048 -13.479 1.00 93.12 167 GLY A O 1
ATOM 1256 N N . MET A 1 168 ? 3.763 16.388 -11.990 1.00 95.06 168 MET A N 1
ATOM 1257 C CA . MET A 1 168 ? 2.337 16.086 -11.838 1.00 95.06 168 MET A CA 1
ATOM 1258 C C . MET A 1 168 ? 1.632 17.036 -10.864 1.00 95.06 168 MET A C 1
ATOM 1260 O O . MET A 1 168 ? 2.163 17.404 -9.813 1.00 95.06 168 MET A O 1
ATOM 1264 N N . ASN A 1 169 ? 0.390 17.392 -11.194 1.00 93.62 169 ASN A N 1
ATOM 1265 C CA . ASN A 1 169 ? -0.537 18.034 -10.262 1.00 93.62 169 ASN A CA 1
ATOM 1266 C C . ASN A 1 169 ? -1.246 16.995 -9.364 1.00 93.62 169 ASN A C 1
ATOM 1268 O O . ASN A 1 169 ? -1.163 15.792 -9.609 1.00 93.62 169 ASN A O 1
ATOM 1272 N N . ASP A 1 170 ? -1.977 17.452 -8.342 1.00 93.50 170 ASP A N 1
ATOM 1273 C CA . ASP A 1 170 ? -2.654 16.561 -7.385 1.00 93.50 170 ASP A CA 1
ATOM 1274 C C . ASP A 1 170 ? -3.620 15.567 -8.056 1.00 93.50 170 ASP A C 1
ATOM 1276 O O . ASP A 1 170 ? -3.656 14.404 -7.670 1.00 93.50 170 ASP A O 1
ATOM 1280 N N . GLU A 1 171 ? -4.367 15.980 -9.084 1.00 91.62 171 GLU A N 1
ATOM 1281 C CA . GLU A 1 171 ? -5.288 15.096 -9.817 1.00 91.62 171 GLU A CA 1
ATOM 1282 C C . GLU A 1 171 ? -4.530 13.953 -10.509 1.00 91.62 171 GLU A C 1
ATOM 1284 O O . GLU A 1 171 ? -4.892 12.783 -10.388 1.00 91.62 171 GLU A O 1
ATOM 1289 N N . GLN A 1 172 ? -3.431 14.277 -11.192 1.00 93.88 172 GLN A N 1
ATOM 1290 C CA . GLN A 1 172 ? -2.571 13.289 -11.838 1.00 93.88 172 GLN A CA 1
ATOM 1291 C C . GLN A 1 172 ? -1.947 12.341 -10.810 1.00 93.88 172 GLN A C 1
ATOM 1293 O O . GLN A 1 172 ? -1.966 11.129 -11.021 1.00 93.88 172 GLN A O 1
ATOM 1298 N N . LEU A 1 173 ? -1.467 12.866 -9.678 1.00 95.56 173 LEU A N 1
ATOM 1299 C CA . LEU A 1 173 ? -0.907 12.057 -8.591 1.00 95.56 173 LEU A CA 1
ATOM 1300 C C . LEU A 1 173 ? -1.941 11.074 -8.031 1.00 95.56 173 LEU A C 1
ATOM 1302 O O . LEU A 1 173 ? -1.637 9.894 -7.864 1.00 95.56 173 LEU A O 1
ATOM 1306 N N . LEU A 1 174 ? -3.172 11.529 -7.787 1.00 94.62 174 LEU A N 1
ATOM 1307 C CA . LEU A 1 174 ? -4.256 10.676 -7.295 1.00 94.62 174 LEU A CA 1
ATOM 1308 C C . LEU A 1 174 ? -4.606 9.558 -8.278 1.00 94.62 174 LEU A C 1
ATOM 1310 O O . LEU A 1 174 ? -4.872 8.436 -7.854 1.00 94.62 174 LEU A O 1
ATOM 1314 N N . ASN A 1 175 ? -4.535 9.825 -9.579 1.00 93.06 175 ASN A N 1
ATOM 1315 C CA . ASN A 1 175 ? -4.789 8.814 -10.606 1.00 93.06 175 ASN A CA 1
ATOM 1316 C C . ASN A 1 175 ? -3.691 7.758 -10.662 1.00 93.06 175 ASN A C 1
ATOM 1318 O O . ASN A 1 175 ? -3.990 6.567 -10.753 1.00 93.06 175 ASN A O 1
ATOM 1322 N N . VAL A 1 176 ? -2.432 8.181 -10.543 1.00 93.56 176 VAL A N 1
ATOM 1323 C CA . VAL A 1 176 ? -1.292 7.267 -10.422 1.00 93.56 176 VAL A CA 1
ATOM 1324 C C . VAL A 1 176 ? -1.453 6.367 -9.197 1.00 93.56 176 VAL A C 1
ATOM 1326 O O . VAL A 1 176 ? -1.339 5.147 -9.314 1.00 93.56 176 VAL A O 1
ATOM 1329 N N . ILE A 1 177 ? -1.792 6.952 -8.045 1.00 94.38 177 ILE A N 1
ATOM 1330 C CA . ILE A 1 177 ? -2.023 6.205 -6.804 1.00 94.38 177 ILE A CA 1
ATOM 1331 C C . ILE A 1 177 ? -3.181 5.216 -6.981 1.00 94.38 177 ILE A C 1
ATOM 1333 O O . ILE A 1 177 ? -3.021 4.041 -6.661 1.00 94.38 177 ILE A O 1
ATOM 1337 N N . ALA A 1 178 ? -4.324 5.650 -7.520 1.00 92.69 178 ALA A N 1
ATOM 1338 C CA . ALA A 1 178 ? -5.501 4.801 -7.696 1.00 92.69 178 ALA A CA 1
ATOM 1339 C C . ALA A 1 178 ? -5.213 3.574 -8.574 1.00 92.69 178 ALA A C 1
ATOM 1341 O O . ALA A 1 178 ? -5.568 2.458 -8.196 1.00 92.69 178 ALA A O 1
ATOM 1342 N N . ILE A 1 179 ? -4.511 3.754 -9.698 1.00 91.44 179 ILE A N 1
ATOM 1343 C CA . ILE A 1 179 ? -4.095 2.643 -10.568 1.00 91.44 179 ILE A CA 1
ATOM 1344 C C . ILE A 1 179 ? -3.208 1.663 -9.793 1.00 91.44 179 ILE A C 1
ATOM 1346 O O . ILE A 1 179 ? -3.450 0.455 -9.825 1.00 91.44 179 ILE A O 1
ATOM 1350 N N . GLY A 1 180 ? -2.227 2.178 -9.048 1.00 92.06 180 GLY A N 1
ATOM 1351 C CA . GLY A 1 180 ? -1.342 1.347 -8.241 1.00 92.06 180 GLY A CA 1
ATOM 1352 C C . GLY A 1 180 ? -2.067 0.564 -7.146 1.00 92.06 180 GLY A C 1
ATOM 1353 O O . GLY A 1 180 ? -1.766 -0.609 -6.912 1.00 92.06 180 GLY A O 1
ATOM 1354 N N . ARG A 1 181 ? -3.068 1.172 -6.499 1.00 90.94 181 ARG A N 1
ATOM 1355 C CA . ARG A 1 181 ? -3.906 0.502 -5.491 1.00 90.94 181 ARG A CA 1
ATOM 1356 C C . ARG A 1 181 ? -4.800 -0.578 -6.094 1.00 90.94 181 ARG A C 1
ATOM 1358 O O . ARG A 1 181 ? -4.973 -1.616 -5.465 1.00 90.94 181 ARG A O 1
ATOM 1365 N N . VAL A 1 182 ? -5.337 -0.370 -7.298 1.00 89.88 182 VAL A N 1
ATOM 1366 C CA . VAL A 1 182 ? -6.093 -1.410 -8.020 1.00 89.88 182 VAL A CA 1
ATOM 1367 C C . VAL A 1 182 ? -5.192 -2.602 -8.334 1.00 89.88 182 VAL A C 1
ATOM 1369 O O . VAL A 1 182 ? -5.571 -3.741 -8.074 1.00 89.88 182 VAL A O 1
ATOM 1372 N N . GLU A 1 183 ? -3.989 -2.340 -8.846 1.00 88.75 183 GLU A N 1
ATOM 1373 C CA . GLU A 1 183 ? -3.013 -3.381 -9.173 1.00 88.75 183 GLU A CA 1
ATOM 1374 C C . GLU A 1 183 ? -2.570 -4.165 -7.932 1.00 88.75 183 GLU A C 1
ATOM 1376 O O . GLU A 1 183 ? -2.445 -5.382 -7.972 1.00 88.75 183 GLU A O 1
ATOM 1381 N N . THR A 1 184 ? -2.397 -3.494 -6.796 1.00 88.50 184 THR A N 1
ATOM 1382 C CA . THR A 1 184 ? -1.894 -4.116 -5.564 1.00 88.50 184 THR A CA 1
ATOM 1383 C C . THR A 1 184 ? -2.977 -4.495 -4.553 1.00 88.50 184 THR A C 1
ATOM 1385 O O . THR A 1 184 ? -2.664 -4.792 -3.402 1.00 88.50 184 THR A O 1
ATOM 1388 N N . ALA A 1 185 ? -4.249 -4.538 -4.961 1.00 84.75 185 ALA A N 1
ATOM 1389 C CA . ALA A 1 185 ? -5.386 -4.739 -4.055 1.00 84.75 185 ALA A CA 1
ATOM 1390 C C . ALA A 1 185 ? -5.341 -6.061 -3.263 1.00 84.75 185 ALA A C 1
ATOM 1392 O O . ALA A 1 185 ? -5.923 -6.152 -2.185 1.00 84.75 185 ALA A O 1
ATOM 1393 N N . GLN A 1 186 ? -4.659 -7.086 -3.785 1.00 79.69 186 GLN A N 1
ATOM 1394 C CA . GLN A 1 186 ? -4.503 -8.380 -3.109 1.00 79.69 186 GLN A CA 1
ATOM 1395 C C . GLN A 1 186 ? -3.348 -8.409 -2.088 1.00 79.69 186 GLN A C 1
ATOM 1397 O O . GLN A 1 186 ? -3.215 -9.382 -1.345 1.00 79.69 186 GLN A O 1
ATOM 1402 N N . LEU A 1 187 ? -2.502 -7.372 -2.056 1.00 83.88 187 LEU A N 1
ATOM 1403 C CA . LEU A 1 187 ? -1.315 -7.300 -1.205 1.00 83.88 187 LEU A CA 1
ATOM 1404 C C . LEU A 1 187 ? -1.660 -6.636 0.131 1.00 83.88 187 LEU A C 1
ATOM 1406 O O . LEU A 1 187 ? -2.209 -5.535 0.178 1.00 83.88 187 LEU A O 1
ATOM 1410 N N . VAL A 1 188 ? -1.320 -7.312 1.227 1.00 75.31 188 VAL A N 1
ATOM 1411 C CA . VAL A 1 188 ? -1.893 -7.018 2.552 1.00 75.31 188 VAL A CA 1
ATOM 1412 C C . VAL A 1 188 ? -1.061 -6.082 3.436 1.00 75.31 188 VAL A C 1
ATOM 1414 O O . VAL A 1 188 ? -1.534 -5.709 4.505 1.00 75.31 188 VAL A O 1
ATOM 1417 N N . SER A 1 189 ? 0.146 -5.675 3.021 1.00 79.75 189 SER A N 1
ATOM 1418 C CA . SER A 1 189 ? 0.948 -4.668 3.738 1.00 79.75 189 SER A CA 1
ATOM 1419 C C . SER A 1 189 ? 1.591 -3.655 2.791 1.00 79.75 189 SER A C 1
ATOM 1421 O O . SER A 1 189 ? 1.818 -3.939 1.612 1.00 79.75 189 SER A O 1
ATOM 1423 N N . GLU A 1 190 ? 1.888 -2.460 3.302 1.00 82.69 190 GLU A N 1
ATOM 1424 C CA . GLU A 1 190 ? 2.488 -1.374 2.520 1.00 82.69 190 GLU A CA 1
ATOM 1425 C C . GLU A 1 190 ? 3.884 -1.747 1.999 1.00 82.69 190 GLU A C 1
ATOM 1427 O O . GLU A 1 190 ? 4.199 -1.506 0.837 1.00 82.69 190 GLU A O 1
ATOM 1432 N N . GLU A 1 191 ? 4.688 -2.428 2.805 1.00 81.25 191 GLU A N 1
ATOM 1433 C CA . GLU A 1 191 ? 6.034 -2.885 2.468 1.00 81.25 191 GLU A CA 1
ATOM 1434 C C . GLU A 1 191 ? 6.011 -3.926 1.347 1.00 81.25 191 GLU A C 1
ATOM 1436 O O . GLU A 1 191 ? 6.862 -3.891 0.459 1.00 81.25 191 GLU A O 1
ATOM 1441 N N . VAL A 1 192 ? 5.012 -4.816 1.331 1.00 82.50 192 VAL A N 1
ATOM 1442 C CA . VAL A 1 192 ? 4.827 -5.787 0.241 1.00 82.50 192 VAL A CA 1
ATOM 1443 C C . VAL A 1 192 ? 4.432 -5.070 -1.055 1.00 82.50 192 VAL A C 1
ATOM 1445 O O . VAL A 1 192 ? 4.929 -5.423 -2.124 1.00 82.50 192 VAL A O 1
ATOM 1448 N N . ARG A 1 193 ? 3.603 -4.018 -0.984 1.00 87.88 193 ARG A N 1
ATOM 1449 C CA . ARG A 1 193 ? 3.264 -3.185 -2.155 1.00 87.88 193 ARG A CA 1
ATOM 1450 C C . ARG A 1 193 ? 4.475 -2.437 -2.706 1.00 87.88 193 ARG A C 1
ATOM 1452 O O . ARG A 1 193 ? 4.689 -2.419 -3.914 1.00 87.88 193 ARG A O 1
ATOM 1459 N N . GLN A 1 194 ? 5.299 -1.865 -1.836 1.00 86.12 194 GLN A N 1
ATOM 1460 C CA . GLN A 1 194 ? 6.529 -1.190 -2.254 1.00 86.12 194 GLN A CA 1
ATOM 1461 C C . GLN A 1 194 ? 7.532 -2.175 -2.863 1.00 86.12 194 GLN A C 1
ATOM 1463 O O . GLN A 1 194 ? 8.138 -1.887 -3.896 1.00 86.12 194 GLN A O 1
ATOM 1468 N N . ALA A 1 195 ? 7.666 -3.364 -2.268 1.00 83.38 195 ALA A N 1
ATOM 1469 C CA . ALA A 1 195 ? 8.479 -4.446 -2.811 1.00 83.38 195 ALA A CA 1
ATOM 1470 C C . ALA A 1 195 ? 8.029 -4.856 -4.220 1.00 83.38 195 ALA A C 1
ATOM 1472 O O . ALA A 1 195 ? 8.875 -5.053 -5.095 1.00 83.38 195 ALA A O 1
ATOM 1473 N N . TYR A 1 196 ? 6.714 -4.933 -4.432 1.00 89.88 196 TYR A N 1
ATOM 1474 C CA . TYR A 1 196 ? 6.104 -5.212 -5.725 1.00 89.88 196 TYR A CA 1
ATOM 1475 C C . TYR A 1 196 ? 6.479 -4.158 -6.778 1.00 89.88 196 TYR A C 1
ATOM 1477 O O . TYR A 1 196 ? 6.984 -4.522 -7.840 1.00 89.88 196 TYR A O 1
ATOM 1485 N N . PHE A 1 197 ? 6.304 -2.861 -6.492 1.00 91.50 197 PHE A N 1
ATOM 1486 C CA . PHE A 1 197 ? 6.635 -1.808 -7.464 1.00 91.50 197 PHE A CA 1
ATOM 1487 C C . PHE A 1 197 ? 8.132 -1.723 -7.763 1.00 91.50 197 PHE A C 1
ATOM 1489 O O . PHE A 1 197 ? 8.503 -1.538 -8.921 1.00 91.50 197 PHE A O 1
ATOM 1496 N N . ALA A 1 198 ? 8.991 -1.944 -6.765 1.00 88.38 198 ALA A N 1
ATOM 1497 C CA . ALA A 1 198 ? 10.434 -1.995 -6.981 1.00 88.38 198 ALA A CA 1
ATOM 1498 C C . ALA A 1 198 ? 10.839 -3.163 -7.900 1.00 88.38 198 ALA A C 1
ATOM 1500 O O . ALA A 1 198 ? 11.637 -2.978 -8.815 1.00 88.38 198 ALA A O 1
ATOM 1501 N N . ALA A 1 199 ? 10.274 -4.357 -7.695 1.00 89.62 199 ALA A N 1
ATOM 1502 C CA . ALA A 1 199 ? 10.520 -5.500 -8.578 1.00 89.62 199 ALA A CA 1
ATOM 1503 C C . ALA A 1 199 ? 9.966 -5.255 -9.996 1.00 89.62 199 ALA A C 1
ATOM 1505 O O . ALA A 1 199 ? 10.627 -5.566 -10.988 1.00 89.62 199 ALA A O 1
ATOM 1506 N N . LYS A 1 200 ? 8.791 -4.619 -10.103 1.00 92.88 200 LYS A N 1
ATOM 1507 C CA . LYS A 1 200 ? 8.184 -4.237 -11.385 1.00 92.88 200 LYS A CA 1
ATOM 1508 C C . LYS A 1 200 ? 9.072 -3.275 -12.174 1.00 92.88 200 LYS A C 1
ATOM 1510 O O . LYS A 1 200 ? 9.263 -3.464 -13.373 1.00 92.88 200 LYS A O 1
ATOM 1515 N N . GLU A 1 201 ? 9.631 -2.263 -11.516 1.00 92.06 201 GLU A N 1
ATOM 1516 C CA . GLU A 1 201 ? 10.555 -1.302 -12.128 1.00 92.06 201 GLU A CA 1
ATOM 1517 C C . GLU A 1 201 ? 11.805 -1.998 -12.694 1.00 92.06 201 GLU A C 1
ATOM 1519 O O . GLU A 1 201 ? 12.208 -1.741 -13.833 1.00 92.06 201 GLU A O 1
ATOM 1524 N N . TYR A 1 202 ? 12.387 -2.935 -11.941 1.00 91.25 202 TYR A N 1
ATOM 1525 C CA . TYR A 1 202 ? 13.572 -3.677 -12.378 1.00 91.25 202 TYR A CA 1
ATOM 1526 C C . TYR A 1 202 ? 13.288 -4.605 -13.556 1.00 91.25 202 TYR A C 1
ATOM 1528 O O . TYR A 1 202 ? 14.100 -4.685 -14.479 1.00 91.25 202 TYR A O 1
ATOM 1536 N N . GLU A 1 203 ? 12.128 -5.258 -13.574 1.00 92.38 203 GLU A N 1
ATOM 1537 C CA . GLU A 1 203 ? 11.721 -6.104 -14.696 1.00 92.38 203 GLU A CA 1
ATOM 1538 C C . GLU A 1 203 ? 11.531 -5.284 -15.984 1.00 92.38 203 GLU A C 1
ATOM 1540 O O . GLU A 1 203 ? 11.952 -5.707 -17.063 1.00 92.38 203 GLU A O 1
ATOM 1545 N N . ILE A 1 204 ? 10.956 -4.081 -15.882 1.00 92.56 204 ILE A N 1
ATOM 1546 C CA . ILE A 1 204 ? 10.835 -3.155 -17.018 1.00 92.56 204 ILE A CA 1
ATOM 1547 C C . ILE A 1 204 ? 12.227 -2.762 -17.527 1.00 92.56 204 ILE A C 1
ATOM 1549 O O . ILE A 1 204 ? 12.491 -2.833 -18.729 1.00 92.56 204 ILE A O 1
ATOM 1553 N N . SER A 1 205 ? 13.143 -2.403 -16.623 1.00 92.12 205 SER A N 1
ATOM 1554 C CA . SER A 1 205 ? 14.534 -2.076 -16.962 1.00 92.12 205 SER A CA 1
ATOM 1555 C C . SER A 1 205 ? 15.262 -3.243 -17.649 1.00 92.12 205 SER A C 1
ATOM 1557 O O . SER A 1 205 ? 15.959 -3.051 -18.655 1.00 92.12 205 SER A O 1
ATOM 1559 N N . LEU A 1 206 ? 15.058 -4.477 -17.172 1.00 94.12 206 LEU A N 1
ATOM 1560 C CA . LEU A 1 206 ? 15.602 -5.687 -17.792 1.00 94.12 206 LEU A CA 1
ATOM 1561 C C . LEU A 1 206 ? 15.029 -5.937 -19.182 1.00 94.12 206 LEU A C 1
ATOM 1563 O O . LEU A 1 206 ? 15.787 -6.278 -20.091 1.00 94.12 206 LEU A O 1
ATOM 1567 N N . ALA A 1 207 ? 13.724 -5.748 -19.375 1.00 95.38 207 ALA A N 1
ATOM 1568 C CA . ALA A 1 207 ? 13.087 -5.911 -20.676 1.00 95.38 207 ALA A CA 1
ATOM 1569 C C . ALA A 1 207 ? 13.628 -4.901 -21.700 1.00 95.38 207 ALA A C 1
ATOM 1571 O O . ALA A 1 207 ? 13.992 -5.294 -22.811 1.00 95.38 207 ALA A O 1
ATOM 1572 N N . THR A 1 208 ? 13.767 -3.632 -21.305 1.00 93.62 208 THR A N 1
ATOM 1573 C CA . THR A 1 208 ? 14.390 -2.568 -22.1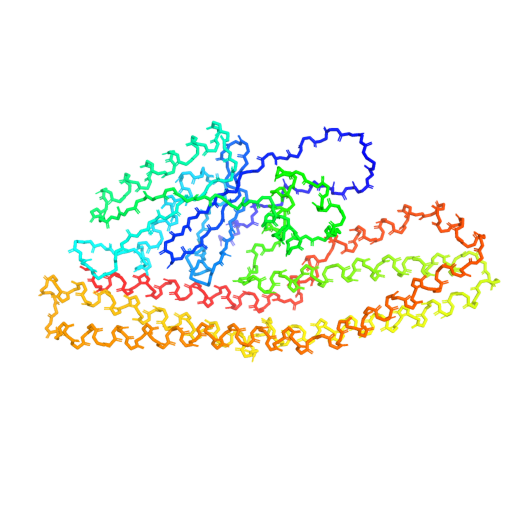12 1.00 93.62 208 THR A CA 1
ATOM 1574 C C . THR A 1 208 ? 15.827 -2.923 -22.496 1.00 93.62 208 THR A C 1
ATOM 1576 O O . THR A 1 208 ? 16.215 -2.849 -23.666 1.00 93.62 208 THR A O 1
ATOM 1579 N N . SER A 1 209 ? 16.622 -3.361 -21.519 1.00 94.44 209 SER A N 1
ATOM 1580 C CA . SER A 1 209 ? 18.030 -3.703 -21.739 1.00 94.44 209 SER A CA 1
ATOM 1581 C C . SER A 1 209 ? 18.177 -4.955 -22.612 1.00 94.44 209 SER A C 1
ATOM 1583 O O . SER A 1 209 ? 19.006 -5.003 -23.519 1.00 94.44 209 SER A O 1
ATOM 1585 N N . THR A 1 210 ? 17.318 -5.956 -22.418 1.00 96.25 210 THR A N 1
ATOM 1586 C CA . THR A 1 210 ? 17.290 -7.173 -23.244 1.00 96.25 210 THR A CA 1
ATOM 1587 C C . THR A 1 210 ? 16.925 -6.849 -24.688 1.00 96.25 210 THR A C 1
ATOM 1589 O O . THR A 1 210 ? 17.633 -7.266 -25.600 1.00 96.25 210 THR A O 1
ATOM 1592 N N . ALA A 1 211 ? 15.892 -6.031 -24.911 1.00 95.81 211 ALA A N 1
ATOM 1593 C CA . ALA A 1 211 ? 15.522 -5.583 -26.251 1.00 95.81 211 ALA A CA 1
ATOM 1594 C C . ALA A 1 211 ? 16.667 -4.817 -26.934 1.00 95.81 211 ALA A C 1
ATOM 1596 O O . ALA A 1 211 ? 16.958 -5.052 -28.104 1.00 95.81 211 ALA A O 1
ATOM 1597 N N . THR A 1 212 ? 17.371 -3.959 -26.189 1.00 94.50 212 THR A N 1
ATOM 1598 C CA . THR A 1 212 ? 18.563 -3.252 -26.684 1.00 94.50 212 THR A CA 1
ATOM 1599 C C . THR A 1 212 ? 19.650 -4.235 -27.129 1.00 94.50 212 THR A C 1
ATOM 1601 O O . THR A 1 212 ? 20.172 -4.119 -28.238 1.00 94.50 212 THR A O 1
ATOM 1604 N N . LYS A 1 213 ? 19.962 -5.244 -26.304 1.00 95.50 213 LYS A N 1
ATOM 1605 C CA . LYS A 1 213 ? 20.933 -6.303 -26.629 1.00 95.50 213 LYS A CA 1
ATOM 1606 C C . LYS A 1 213 ? 20.535 -7.081 -27.889 1.00 95.50 213 LYS A C 1
ATOM 1608 O O . LYS A 1 213 ? 21.379 -7.278 -28.765 1.00 95.50 213 LYS A O 1
ATOM 1613 N N . ASP A 1 214 ? 19.271 -7.489 -27.988 1.00 95.06 214 ASP A N 1
ATOM 1614 C CA . ASP A 1 214 ? 18.734 -8.244 -29.126 1.00 95.06 214 ASP A CA 1
ATOM 1615 C C . ASP A 1 214 ? 18.812 -7.439 -30.429 1.00 95.06 214 ASP A C 1
ATOM 1617 O O . ASP A 1 214 ? 19.156 -7.978 -31.483 1.00 95.06 214 ASP A O 1
ATOM 1621 N N . LEU A 1 215 ? 18.552 -6.130 -30.365 1.00 94.81 215 LEU A N 1
ATOM 1622 C CA . LEU A 1 215 ? 18.696 -5.252 -31.520 1.00 94.81 215 LEU A CA 1
ATOM 1623 C C . LEU A 1 215 ? 20.153 -5.131 -31.957 1.00 94.81 215 LEU A C 1
ATOM 1625 O O . LEU A 1 215 ? 20.420 -5.317 -33.139 1.00 94.81 215 LEU A O 1
ATOM 1629 N N . ILE A 1 216 ? 21.099 -4.906 -31.036 1.00 93.38 216 ILE A N 1
ATOM 1630 C CA . ILE A 1 216 ? 22.535 -4.847 -31.374 1.00 93.38 216 ILE A CA 1
ATOM 1631 C C . ILE A 1 216 ? 22.982 -6.147 -32.060 1.00 93.38 216 ILE A C 1
ATOM 1633 O O . ILE A 1 216 ? 23.732 -6.102 -33.036 1.00 93.38 216 ILE A O 1
ATOM 1637 N N . TYR A 1 217 ? 22.494 -7.298 -31.586 1.00 93.19 217 TYR A N 1
ATOM 1638 C CA . TYR A 1 217 ? 22.758 -8.596 -32.212 1.00 93.19 217 TYR A CA 1
ATOM 1639 C C . TYR A 1 217 ? 22.240 -8.676 -33.654 1.00 93.19 217 TYR A C 1
ATOM 1641 O O . TYR A 1 217 ? 22.928 -9.198 -34.531 1.00 93.19 217 TYR A O 1
ATOM 1649 N N . ALA A 1 218 ? 21.041 -8.146 -33.906 1.00 93.06 218 ALA A N 1
ATOM 1650 C CA . ALA A 1 218 ? 20.383 -8.197 -35.209 1.00 93.06 218 ALA A CA 1
ATOM 1651 C C . ALA A 1 218 ? 20.952 -7.214 -36.252 1.00 93.06 218 ALA A C 1
ATOM 1653 O O . ALA A 1 218 ? 20.639 -7.357 -37.432 1.00 93.06 218 ALA A O 1
ATOM 1654 N N . MET A 1 219 ? 21.758 -6.224 -35.849 1.00 91.56 219 MET A N 1
ATOM 1655 C CA . MET A 1 219 ? 22.279 -5.184 -36.747 1.00 91.56 219 MET A CA 1
ATOM 1656 C C . MET A 1 219 ? 23.364 -5.701 -37.708 1.00 91.56 219 MET A C 1
ATOM 1658 O O . MET A 1 219 ? 23.117 -5.931 -38.889 1.00 91.56 219 MET A O 1
ATOM 1662 N N . ASN A 1 220 ? 24.605 -5.836 -37.229 1.00 87.50 220 ASN A N 1
ATOM 1663 C CA . ASN A 1 220 ? 25.758 -6.219 -38.043 1.00 87.50 220 ASN A CA 1
ATOM 1664 C C . ASN A 1 220 ? 26.780 -6.972 -37.183 1.00 87.50 220 ASN A C 1
ATOM 1666 O O . ASN A 1 220 ? 27.075 -6.572 -36.056 1.00 87.50 220 ASN A O 1
ATOM 1670 N N . SER A 1 221 ? 27.398 -8.017 -37.743 1.00 88.06 221 SER A N 1
ATOM 1671 C CA . SER A 1 221 ? 28.477 -8.775 -37.096 1.00 88.06 221 SER A CA 1
ATOM 1672 C C . SER A 1 221 ? 29.667 -7.916 -36.642 1.00 88.06 221 SER A C 1
ATOM 1674 O O . SER A 1 221 ? 30.381 -8.305 -35.721 1.00 88.06 221 SER A O 1
ATOM 1676 N N . ALA A 1 222 ? 29.872 -6.737 -37.240 1.00 88.50 222 ALA A N 1
ATOM 1677 C CA . ALA A 1 222 ? 30.894 -5.777 -36.822 1.00 88.50 222 ALA A CA 1
ATOM 1678 C C . ALA A 1 222 ? 30.702 -5.265 -35.378 1.00 88.50 222 ALA A C 1
ATOM 1680 O O . ALA A 1 222 ? 31.673 -4.852 -34.746 1.00 88.50 222 ALA A O 1
ATOM 1681 N N . TYR A 1 223 ? 29.487 -5.339 -34.822 1.00 91.81 223 TYR A N 1
ATOM 1682 C CA . TYR A 1 223 ? 29.188 -4.906 -33.452 1.00 91.81 223 TYR A CA 1
ATOM 1683 C C . TYR A 1 223 ? 29.269 -6.039 -32.419 1.00 91.81 223 TYR A C 1
ATOM 1685 O O . TYR A 1 223 ? 28.837 -5.860 -31.281 1.00 91.81 223 TYR A O 1
ATOM 1693 N N . ALA A 1 224 ? 29.861 -7.190 -32.766 1.00 91.44 224 ALA A N 1
ATOM 1694 C CA . ALA A 1 224 ? 29.979 -8.343 -31.867 1.00 91.44 224 ALA A CA 1
ATOM 1695 C C . ALA A 1 224 ? 30.622 -7.999 -30.509 1.00 91.44 224 ALA A C 1
ATOM 1697 O O . ALA A 1 224 ? 30.219 -8.542 -29.483 1.00 91.44 224 ALA A O 1
ATOM 1698 N N . VAL A 1 225 ? 31.582 -7.065 -30.482 1.00 91.31 225 VAL A N 1
ATOM 1699 C CA . VAL A 1 225 ? 32.215 -6.594 -29.237 1.00 91.31 225 VAL A CA 1
ATOM 1700 C C . VAL A 1 225 ? 31.237 -5.791 -28.376 1.00 91.31 225 VAL A C 1
ATOM 1702 O O . VAL A 1 225 ? 31.174 -6.013 -27.168 1.00 91.31 225 VAL A O 1
ATOM 1705 N N . ALA A 1 226 ? 30.450 -4.894 -28.981 1.00 92.50 226 ALA A N 1
ATOM 1706 C CA . ALA A 1 226 ? 29.430 -4.121 -28.273 1.00 92.50 226 ALA A CA 1
ATOM 1707 C C . ALA A 1 226 ? 28.327 -5.041 -27.729 1.00 92.50 226 ALA A C 1
ATOM 1709 O O . ALA A 1 226 ? 27.983 -4.947 -26.553 1.00 92.50 226 ALA A O 1
ATOM 1710 N N . TYR A 1 227 ? 27.854 -5.987 -28.550 1.00 93.75 227 TYR A N 1
ATOM 1711 C CA . TYR A 1 227 ? 26.902 -7.022 -28.147 1.00 93.75 227 TYR A CA 1
ATOM 1712 C C . TYR A 1 227 ? 27.415 -7.847 -26.959 1.00 93.75 227 TYR A C 1
ATOM 1714 O O . TYR A 1 227 ? 26.718 -7.983 -25.954 1.00 93.75 227 TYR A O 1
ATOM 1722 N N . ALA A 1 228 ? 28.641 -8.374 -27.045 1.00 94.31 228 ALA A N 1
ATOM 1723 C CA . ALA A 1 228 ? 29.219 -9.202 -25.991 1.00 94.31 228 ALA A CA 1
ATOM 1724 C C . ALA A 1 228 ? 29.436 -8.408 -24.694 1.00 94.31 228 ALA A C 1
ATOM 1726 O O . ALA A 1 228 ? 29.051 -8.869 -23.621 1.00 94.31 228 ALA A O 1
ATOM 1727 N N . GLY A 1 229 ? 30.007 -7.202 -24.788 1.00 93.75 229 GLY A N 1
ATOM 1728 C CA . GLY A 1 229 ? 30.257 -6.343 -23.630 1.00 93.75 229 GLY A CA 1
ATOM 1729 C C . GLY A 1 229 ? 28.968 -5.922 -22.925 1.00 93.75 229 GLY A C 1
ATOM 1730 O O . GLY A 1 229 ? 28.860 -6.060 -21.707 1.00 93.75 229 GLY A O 1
ATOM 1731 N N . TYR A 1 230 ? 27.969 -5.472 -23.689 1.00 95.00 230 TYR A N 1
ATOM 1732 C CA . TYR A 1 230 ? 26.656 -5.122 -23.149 1.00 95.00 230 TYR A CA 1
ATOM 1733 C C . TYR A 1 230 ? 25.943 -6.349 -22.564 1.00 95.00 230 TYR A C 1
ATOM 1735 O O . TYR A 1 230 ? 25.353 -6.267 -21.491 1.00 95.00 230 TYR A O 1
ATOM 1743 N N . GLY A 1 231 ? 26.066 -7.510 -23.215 1.00 95.50 231 GLY A N 1
ATOM 1744 C CA . GLY A 1 231 ? 25.533 -8.778 -22.727 1.00 95.50 231 GLY A CA 1
ATOM 1745 C C . GLY A 1 231 ? 26.069 -9.176 -21.354 1.00 95.50 231 GLY A C 1
ATOM 1746 O O . GLY A 1 231 ? 25.275 -9.506 -20.485 1.00 95.50 231 GLY A O 1
ATOM 1747 N N . ILE A 1 232 ? 27.382 -9.073 -21.128 1.00 94.12 232 ILE A N 1
ATOM 1748 C CA . ILE A 1 232 ? 28.002 -9.373 -19.825 1.00 94.12 232 ILE A CA 1
ATOM 1749 C C . ILE A 1 232 ? 27.488 -8.423 -18.730 1.00 94.12 232 ILE A C 1
ATOM 1751 O O . ILE A 1 232 ? 27.202 -8.853 -17.608 1.00 94.12 232 ILE A O 1
ATOM 1755 N N . ALA A 1 233 ? 27.362 -7.129 -19.044 1.00 94.44 233 ALA A N 1
ATOM 1756 C CA . ALA A 1 233 ? 26.837 -6.140 -18.105 1.00 94.44 233 ALA A CA 1
ATOM 1757 C C . ALA A 1 233 ? 25.358 -6.405 -17.767 1.00 94.44 233 ALA A C 1
ATOM 1759 O O . ALA A 1 233 ? 24.987 -6.355 -16.593 1.00 94.44 233 ALA A O 1
ATOM 1760 N N . LEU A 1 234 ? 24.546 -6.771 -18.764 1.00 95.75 234 LEU A N 1
ATOM 1761 C CA . LEU A 1 234 ? 23.150 -7.165 -18.573 1.00 95.75 234 LEU A CA 1
ATOM 1762 C C . LEU A 1 234 ? 23.015 -8.434 -17.731 1.00 95.75 234 LEU A C 1
ATOM 1764 O O . LEU A 1 234 ? 22.204 -8.463 -16.809 1.00 95.75 234 LEU A O 1
ATOM 1768 N N . ASP A 1 235 ? 23.831 -9.456 -17.985 1.00 94.25 235 ASP A N 1
ATOM 1769 C CA . ASP A 1 235 ? 23.804 -10.695 -17.202 1.00 94.25 235 ASP A CA 1
ATOM 1770 C C . ASP A 1 235 ? 24.173 -10.415 -15.729 1.00 94.25 235 ASP A C 1
ATOM 1772 O O . ASP A 1 235 ? 23.557 -10.954 -14.809 1.00 94.25 235 ASP A O 1
ATOM 1776 N N . THR A 1 236 ? 25.127 -9.504 -15.492 1.00 92.75 236 THR A N 1
ATOM 1777 C CA . THR A 1 236 ? 25.502 -9.045 -14.142 1.00 92.75 236 THR A CA 1
ATOM 1778 C C . THR A 1 236 ? 24.354 -8.301 -13.458 1.00 92.75 236 THR A C 1
ATOM 1780 O O . THR A 1 236 ? 24.048 -8.574 -12.296 1.00 92.75 236 THR A O 1
ATOM 1783 N N . TYR A 1 237 ? 23.696 -7.386 -14.175 1.00 94.69 237 TYR A N 1
ATOM 1784 C CA . TYR A 1 237 ? 22.544 -6.635 -13.679 1.00 94.69 237 TYR A CA 1
ATOM 1785 C C . TYR A 1 237 ? 21.362 -7.552 -13.342 1.00 94.69 237 TYR A C 1
ATOM 1787 O O . TYR A 1 237 ? 20.830 -7.495 -12.235 1.00 94.69 237 TYR A O 1
ATOM 1795 N N . SER A 1 238 ? 21.019 -8.467 -14.251 1.00 95.44 238 SER A N 1
ATOM 1796 C CA . SER A 1 238 ? 19.960 -9.463 -14.068 1.00 95.44 238 SER A CA 1
ATOM 1797 C C . SER A 1 238 ? 20.229 -10.375 -12.870 1.00 95.44 238 SER A C 1
ATOM 1799 O O . SER A 1 238 ? 19.349 -10.586 -12.034 1.00 95.44 238 SER A O 1
ATOM 1801 N N . ALA A 1 239 ? 21.467 -10.858 -12.713 1.00 94.00 239 ALA A N 1
ATOM 1802 C CA . ALA A 1 239 ? 21.845 -11.668 -11.560 1.00 94.00 239 ALA A CA 1
ATOM 1803 C C . ALA A 1 239 ? 21.753 -10.891 -10.234 1.00 94.00 239 ALA A C 1
ATOM 1805 O O . ALA A 1 239 ? 21.399 -11.475 -9.208 1.00 94.00 239 ALA A O 1
ATOM 1806 N N . ALA A 1 240 ? 22.072 -9.593 -10.238 1.00 94.69 240 ALA A N 1
ATOM 1807 C CA . ALA A 1 240 ? 21.932 -8.737 -9.063 1.00 94.69 240 ALA A CA 1
ATOM 1808 C C . ALA A 1 240 ? 20.457 -8.489 -8.702 1.00 94.69 240 ALA A C 1
ATOM 1810 O O . ALA A 1 240 ? 20.115 -8.600 -7.526 1.00 94.69 240 ALA A O 1
ATOM 1811 N N . ILE A 1 241 ? 19.589 -8.240 -9.692 1.00 93.88 241 ILE A N 1
ATOM 1812 C CA . ILE A 1 241 ? 18.134 -8.107 -9.492 1.00 93.88 241 ILE A CA 1
ATOM 1813 C C . ILE A 1 241 ? 17.561 -9.379 -8.881 1.00 93.88 241 ILE A C 1
ATOM 1815 O O . ILE A 1 241 ? 16.922 -9.309 -7.840 1.00 93.88 241 ILE A O 1
ATOM 1819 N N . LYS A 1 242 ? 17.873 -10.552 -9.446 1.00 92.62 242 LYS A N 1
ATOM 1820 C CA . LYS A 1 242 ? 17.376 -11.823 -8.907 1.00 92.62 242 LYS A CA 1
ATOM 1821 C C . LYS A 1 242 ? 17.753 -12.016 -7.435 1.00 92.62 242 LYS A C 1
ATOM 1823 O O . LYS A 1 242 ? 16.906 -12.356 -6.621 1.00 92.62 242 LYS A O 1
ATOM 1828 N N . LYS A 1 243 ? 19.017 -11.758 -7.077 1.00 93.81 243 LYS A N 1
ATOM 1829 C CA . LYS A 1 243 ? 19.470 -11.834 -5.677 1.00 93.81 243 LYS A CA 1
ATOM 1830 C C . LYS A 1 243 ? 18.738 -10.841 -4.777 1.00 93.81 243 LYS A C 1
ATOM 1832 O O . LYS A 1 243 ? 18.450 -11.168 -3.629 1.00 93.81 243 LYS A O 1
ATOM 1837 N N . LEU A 1 244 ? 18.494 -9.630 -5.274 1.00 93.38 244 LEU A N 1
ATOM 1838 C CA . LEU A 1 244 ? 17.780 -8.587 -4.549 1.00 93.38 244 LEU A CA 1
ATOM 1839 C C . LEU A 1 244 ? 16.316 -8.971 -4.313 1.00 93.38 244 LEU A C 1
ATOM 1841 O O . LEU A 1 244 ? 15.846 -8.843 -3.186 1.00 93.38 244 LEU A O 1
ATOM 1845 N N . ASP A 1 245 ? 15.626 -9.478 -5.331 1.00 90.19 245 ASP A N 1
ATOM 1846 C CA . ASP A 1 245 ? 14.229 -9.899 -5.226 1.00 90.19 245 ASP A CA 1
ATOM 1847 C C . ASP A 1 245 ? 14.080 -11.117 -4.306 1.00 90.19 245 ASP A C 1
ATOM 1849 O O . ASP A 1 245 ? 13.240 -11.091 -3.406 1.00 90.19 245 ASP A O 1
ATOM 1853 N N . ASP A 1 246 ? 14.960 -12.121 -4.426 1.00 90.81 246 ASP A N 1
ATOM 1854 C CA . ASP A 1 246 ? 15.001 -13.274 -3.515 1.00 90.81 246 ASP A CA 1
ATOM 1855 C C . ASP A 1 246 ? 15.222 -12.819 -2.057 1.00 90.81 246 ASP A C 1
ATOM 1857 O O . ASP A 1 246 ? 14.550 -13.281 -1.130 1.00 90.81 246 ASP A O 1
ATOM 1861 N N . ALA A 1 247 ? 16.154 -11.888 -1.824 1.00 93.06 247 ALA A N 1
ATOM 1862 C CA . ALA A 1 247 ? 16.427 -11.357 -0.489 1.00 93.06 247 ALA A CA 1
ATOM 1863 C C . ALA A 1 247 ? 15.245 -10.546 0.063 1.00 93.06 247 ALA A C 1
ATOM 1865 O O . ALA A 1 247 ? 14.876 -10.709 1.227 1.00 93.06 247 ALA A O 1
ATOM 1866 N N . ARG A 1 248 ? 14.623 -9.704 -0.771 1.00 90.94 248 ARG A N 1
ATOM 1867 C CA . ARG A 1 248 ? 13.465 -8.887 -0.395 1.00 90.94 248 ARG A CA 1
ATOM 1868 C C . ARG A 1 248 ? 12.265 -9.759 -0.051 1.00 90.94 248 ARG A C 1
ATOM 1870 O O . ARG A 1 248 ? 11.634 -9.538 0.982 1.00 90.94 248 ARG A O 1
ATOM 1877 N N . TYR A 1 249 ? 11.992 -10.773 -0.870 1.00 87.88 249 TYR A N 1
ATOM 1878 C CA . TYR A 1 249 ? 10.944 -11.752 -0.612 1.00 87.88 249 TYR A CA 1
ATOM 1879 C C . TYR A 1 249 ? 11.157 -12.432 0.743 1.00 87.88 249 TYR A C 1
ATOM 1881 O O . TYR A 1 249 ? 10.276 -12.404 1.600 1.00 87.88 249 TYR A O 1
ATOM 1889 N N . ASN A 1 250 ? 12.355 -12.968 0.985 1.00 90.62 250 ASN A N 1
ATOM 1890 C CA . ASN A 1 250 ? 12.668 -13.668 2.231 1.00 90.62 250 ASN A CA 1
ATOM 1891 C C . ASN A 1 250 ? 12.602 -12.768 3.475 1.00 90.62 250 ASN A C 1
ATOM 1893 O O . ASN A 1 250 ? 12.297 -13.258 4.561 1.00 90.62 250 ASN A O 1
ATOM 1897 N N . ALA A 1 251 ? 12.893 -11.473 3.334 1.00 90.81 251 ALA A N 1
ATOM 1898 C CA . ALA A 1 251 ? 12.924 -10.535 4.451 1.00 90.81 251 ALA A CA 1
ATOM 1899 C C . ALA A 1 251 ? 11.558 -9.908 4.781 1.00 90.81 251 ALA A C 1
ATOM 1901 O O . ALA A 1 251 ? 11.298 -9.640 5.953 1.00 90.81 251 ALA A O 1
ATOM 1902 N N . LEU A 1 252 ? 10.706 -9.666 3.776 1.00 85.94 252 LEU A N 1
ATOM 1903 C CA . LEU A 1 252 ? 9.476 -8.874 3.934 1.00 85.94 252 LEU A CA 1
ATOM 1904 C C . LEU A 1 252 ? 8.190 -9.614 3.555 1.00 85.94 252 LEU A C 1
ATOM 1906 O O . LEU A 1 252 ? 7.133 -9.279 4.083 1.00 85.94 252 LEU A O 1
ATOM 1910 N N . VAL A 1 253 ? 8.247 -10.585 2.642 1.00 84.00 253 VAL A N 1
ATOM 1911 C CA . VAL A 1 253 ? 7.045 -11.203 2.047 1.00 84.00 253 VAL A CA 1
ATOM 1912 C C . VAL A 1 253 ? 6.810 -12.608 2.589 1.00 84.00 253 VAL A C 1
ATOM 1914 O O . VAL A 1 253 ? 5.682 -12.948 2.931 1.00 84.00 253 VAL A O 1
ATOM 1917 N N . SER A 1 254 ? 7.872 -13.408 2.701 1.00 87.00 254 SER A N 1
ATOM 1918 C CA . SER A 1 254 ? 7.797 -14.787 3.173 1.00 87.00 254 SER A CA 1
ATOM 1919 C C . SER A 1 254 ? 7.068 -14.866 4.522 1.00 87.00 254 SER A C 1
ATOM 1921 O O . SER A 1 254 ? 7.447 -14.133 5.449 1.00 87.00 254 SER A O 1
ATOM 1923 N N . PRO A 1 255 ? 6.093 -15.784 4.687 1.00 85.56 255 PRO A N 1
ATOM 1924 C CA . PRO A 1 255 ? 5.434 -16.034 5.972 1.00 85.56 255 PRO A CA 1
ATOM 1925 C C . PRO A 1 255 ? 6.417 -16.376 7.100 1.00 85.56 255 PRO A C 1
ATOM 1927 O O . PRO A 1 255 ? 6.128 -16.175 8.279 1.00 85.56 255 PRO A O 1
ATOM 1930 N N . ASP A 1 256 ? 7.603 -16.874 6.741 1.00 89.44 256 ASP A N 1
ATOM 1931 C CA . ASP A 1 256 ? 8.654 -17.223 7.688 1.00 89.44 256 ASP A CA 1
ATOM 1932 C C . ASP A 1 256 ? 9.568 -16.065 8.091 1.00 89.44 256 ASP A C 1
ATOM 1934 O O . ASP A 1 256 ? 10.361 -16.221 9.029 1.00 89.44 256 ASP A O 1
ATOM 1938 N N . SER A 1 257 ? 9.452 -14.916 7.428 1.00 91.19 257 SER A N 1
ATOM 1939 C CA . SER A 1 257 ? 10.238 -13.728 7.743 1.00 91.19 257 SER A CA 1
ATOM 1940 C C . SER A 1 257 ? 9.934 -13.203 9.149 1.00 91.19 257 SER A C 1
ATOM 1942 O O . SER A 1 257 ? 8.823 -13.338 9.671 1.00 91.19 257 SER A O 1
ATOM 1944 N N . ALA A 1 258 ? 10.928 -12.566 9.773 1.00 93.25 258 ALA A N 1
ATOM 1945 C CA . ALA A 1 258 ? 10.742 -11.925 11.074 1.00 93.25 258 ALA A CA 1
ATOM 1946 C C . ALA A 1 258 ? 9.643 -10.849 11.019 1.00 93.25 258 ALA A C 1
ATOM 1948 O O . ALA A 1 258 ? 8.840 -10.746 11.942 1.00 93.25 258 ALA A O 1
ATOM 1949 N N . TYR A 1 259 ? 9.578 -10.108 9.910 1.00 91.38 259 TYR A N 1
ATOM 1950 C CA . TYR A 1 259 ? 8.585 -9.068 9.674 1.00 91.38 259 TYR A CA 1
ATOM 1951 C C . TYR A 1 259 ? 7.154 -9.633 9.657 1.00 91.38 259 TYR A C 1
ATOM 1953 O O . TYR A 1 259 ? 6.304 -9.190 10.429 1.00 91.38 259 TYR A O 1
ATOM 1961 N N . GLN A 1 260 ? 6.892 -10.679 8.862 1.00 88.50 260 GLN A N 1
ATOM 1962 C CA . GLN A 1 260 ? 5.553 -11.283 8.792 1.00 88.50 260 GLN A CA 1
ATOM 1963 C C . GLN A 1 260 ? 5.141 -11.961 10.107 1.00 88.50 260 GLN A C 1
ATOM 1965 O O . GLN A 1 260 ? 3.981 -11.878 10.510 1.00 88.50 260 GLN A O 1
ATOM 1970 N N . LYS A 1 261 ? 6.087 -12.573 10.831 1.00 92.25 261 LYS A N 1
ATOM 1971 C CA . LYS A 1 261 ? 5.827 -13.141 12.166 1.00 92.25 261 LYS A CA 1
ATOM 1972 C C . LYS A 1 261 ? 5.443 -12.069 13.189 1.00 92.25 261 LYS A C 1
ATOM 1974 O O . LYS A 1 261 ? 4.532 -12.298 13.982 1.00 92.25 261 LYS A O 1
ATOM 1979 N N . LEU A 1 262 ? 6.091 -10.903 13.156 1.00 94.12 262 LEU A N 1
ATOM 1980 C CA . LEU A 1 262 ? 5.744 -9.771 14.020 1.00 94.12 262 LEU A CA 1
ATOM 1981 C C . LEU A 1 262 ? 4.370 -9.185 13.679 1.00 94.12 262 LEU A C 1
ATOM 1983 O O . LEU A 1 262 ? 3.619 -8.886 14.602 1.00 94.12 262 LEU A O 1
ATOM 1987 N N . LEU A 1 263 ? 3.992 -9.107 12.396 1.00 90.25 263 LEU A N 1
ATOM 1988 C CA . LEU A 1 263 ? 2.630 -8.714 12.004 1.00 90.25 263 LEU A CA 1
ATOM 1989 C C . LEU A 1 263 ? 1.574 -9.645 12.610 1.00 90.25 263 LEU A C 1
ATOM 1991 O O . LEU A 1 263 ? 0.577 -9.179 13.149 1.00 90.25 263 LEU A O 1
ATOM 1995 N N . VAL A 1 264 ? 1.792 -10.964 12.579 1.00 90.75 264 VAL A N 1
ATOM 1996 C CA . VAL A 1 264 ? 0.864 -11.918 13.212 1.00 90.75 264 VAL A CA 1
ATOM 1997 C C . VAL A 1 264 ? 0.750 -11.667 14.720 1.00 90.75 264 VAL A C 1
ATOM 1999 O O . VAL A 1 264 ? -0.364 -11.575 15.232 1.00 90.75 264 VAL A O 1
ATOM 2002 N N . GLN A 1 265 ? 1.875 -11.484 15.418 1.00 94.00 265 GLN A N 1
ATOM 2003 C CA . GLN A 1 265 ? 1.873 -11.194 16.859 1.00 94.00 265 GLN A CA 1
ATOM 2004 C C . GLN A 1 265 ? 1.175 -9.870 17.187 1.00 94.00 265 GLN A C 1
ATOM 2006 O O . GLN A 1 265 ? 0.462 -9.778 18.187 1.00 94.00 265 GLN A O 1
ATOM 2011 N N . LEU A 1 266 ? 1.354 -8.851 16.343 1.00 93.12 266 LEU A N 1
ATOM 2012 C CA . LEU A 1 266 ? 0.698 -7.556 16.485 1.00 93.12 266 LEU A CA 1
ATOM 2013 C C . LEU A 1 266 ? -0.831 -7.701 16.410 1.00 93.12 266 LEU A C 1
ATOM 2015 O O . LEU A 1 266 ? -1.535 -7.190 17.283 1.00 93.12 266 LEU A O 1
ATOM 2019 N N . ARG A 1 267 ? -1.340 -8.473 15.438 1.00 91.56 267 ARG A N 1
ATOM 2020 C CA . ARG A 1 267 ? -2.778 -8.778 15.276 1.00 91.56 267 ARG A CA 1
ATOM 2021 C C . ARG A 1 267 ? -3.345 -9.524 16.473 1.00 91.56 267 ARG A C 1
ATOM 2023 O O . ARG A 1 267 ? -4.407 -9.168 16.979 1.00 91.56 267 ARG A O 1
ATOM 2030 N N . GLU A 1 268 ? -2.637 -10.553 16.934 1.00 93.38 268 GLU A N 1
ATOM 2031 C CA . GLU A 1 268 ? -3.028 -11.327 18.116 1.00 93.38 268 GLU A CA 1
ATOM 2032 C C . GLU A 1 268 ? -3.101 -10.428 19.352 1.00 93.38 268 GLU A C 1
ATOM 2034 O O . GLU A 1 268 ? -4.098 -10.445 20.077 1.00 93.38 268 GLU A O 1
ATOM 2039 N N . LYS A 1 269 ? -2.094 -9.566 19.549 1.00 95.88 269 LYS A N 1
ATOM 2040 C CA . LYS A 1 269 ? -2.075 -8.633 20.675 1.00 95.88 269 LYS A CA 1
ATOM 2041 C C . LYS A 1 269 ? -3.185 -7.590 20.581 1.00 95.88 269 LYS A C 1
ATOM 2043 O O . LYS A 1 269 ? -3.799 -7.273 21.599 1.00 95.88 269 LYS A O 1
ATOM 2048 N N . LYS A 1 270 ? -3.496 -7.089 19.381 1.00 94.06 270 LYS A N 1
ATOM 2049 C CA . LYS A 1 270 ? -4.648 -6.201 19.188 1.00 94.06 270 LYS A CA 1
ATOM 2050 C C . LYS A 1 270 ? -5.950 -6.900 19.570 1.00 94.06 270 LYS A C 1
ATOM 2052 O O . LYS A 1 270 ? -6.761 -6.311 20.278 1.00 94.06 270 LYS A O 1
ATOM 2057 N N . ALA A 1 271 ? -6.142 -8.151 19.156 1.00 93.56 271 ALA A N 1
ATOM 2058 C CA . ALA A 1 271 ? -7.338 -8.910 19.508 1.00 93.56 271 ALA A CA 1
ATOM 2059 C C . ALA A 1 271 ? -7.500 -9.071 21.032 1.00 93.56 271 ALA A C 1
ATOM 2061 O O . ALA A 1 271 ? -8.614 -8.930 21.538 1.00 93.56 271 ALA A O 1
ATOM 2062 N N . GLU A 1 272 ? -6.404 -9.285 21.770 1.00 94.62 272 GLU A N 1
ATOM 2063 C CA . GLU A 1 272 ? -6.414 -9.280 23.242 1.00 94.62 272 GLU A CA 1
ATOM 2064 C C . GLU A 1 272 ? -6.830 -7.917 23.815 1.00 94.62 272 GLU A C 1
ATOM 2066 O O . GLU A 1 272 ? -7.663 -7.864 24.718 1.00 94.62 272 GLU A O 1
ATOM 2071 N N . ILE A 1 273 ? -6.305 -6.811 23.273 1.00 94.00 273 ILE A N 1
ATOM 2072 C CA . ILE A 1 273 ? -6.679 -5.449 23.692 1.00 94.00 273 ILE A CA 1
ATOM 2073 C C . ILE A 1 273 ? -8.176 -5.209 23.490 1.00 94.00 273 ILE A C 1
ATOM 2075 O O . ILE A 1 273 ? -8.843 -4.709 24.395 1.00 94.00 273 ILE A O 1
ATOM 2079 N N . LEU A 1 274 ? -8.718 -5.561 22.321 1.00 93.00 274 LEU A N 1
ATOM 2080 C CA . LEU A 1 274 ? -10.136 -5.358 22.016 1.00 93.00 274 LEU A CA 1
ATOM 2081 C C . LEU A 1 274 ? -11.031 -6.204 22.932 1.00 93.00 274 LEU A C 1
ATOM 2083 O O . LEU A 1 274 ? -11.986 -5.683 23.509 1.00 93.00 274 LEU A O 1
ATOM 2087 N N . ALA A 1 275 ? -10.679 -7.475 23.152 1.00 92.00 275 ALA A N 1
ATOM 2088 C CA . ALA A 1 275 ? -11.381 -8.337 24.102 1.00 92.00 275 ALA A CA 1
ATOM 2089 C C . ALA A 1 275 ? -11.332 -7.776 25.535 1.00 92.00 275 ALA A C 1
ATOM 2091 O O . ALA A 1 275 ? -12.339 -7.791 26.246 1.00 92.00 275 ALA A O 1
ATOM 2092 N N . GLN A 1 276 ? -10.190 -7.220 25.948 1.00 92.88 276 GLN A N 1
ATOM 2093 C CA . GLN A 1 276 ? -10.026 -6.621 27.269 1.00 92.88 276 GLN A CA 1
ATOM 2094 C C . GLN A 1 276 ? -10.849 -5.337 27.437 1.00 92.88 276 GLN A C 1
ATOM 2096 O O . GLN A 1 276 ? -11.473 -5.139 28.481 1.00 92.88 276 GLN A O 1
ATOM 2101 N N . LYS A 1 277 ? -10.910 -4.479 26.411 1.00 90.69 277 LYS A N 1
ATOM 2102 C CA . LYS A 1 277 ? -11.793 -3.299 26.405 1.00 90.69 277 LYS A CA 1
ATOM 2103 C C . LYS A 1 277 ? -13.254 -3.711 26.548 1.00 90.69 277 LYS A C 1
ATOM 2105 O O . LYS A 1 277 ? -13.971 -3.149 27.375 1.00 90.69 277 LYS A O 1
ATOM 2110 N N . GLN A 1 278 ? -13.663 -4.748 25.823 1.00 87.56 278 GLN A N 1
ATOM 2111 C CA . GLN A 1 278 ? -15.017 -5.277 25.902 1.00 87.56 278 GLN A CA 1
ATOM 2112 C C . GLN A 1 278 ? -15.339 -5.877 27.285 1.00 87.56 278 GLN A C 1
ATOM 2114 O O . GLN A 1 278 ? -16.435 -5.668 27.808 1.00 87.56 278 GLN A O 1
ATOM 2119 N N . LEU A 1 279 ? -14.381 -6.549 27.932 1.00 89.38 279 LEU A N 1
ATOM 2120 C CA . LEU A 1 279 ? -14.522 -6.992 29.322 1.00 89.38 279 LEU A CA 1
ATOM 2121 C C . LEU A 1 279 ? -14.710 -5.807 30.282 1.00 89.38 279 LEU A C 1
ATOM 2123 O O . LEU A 1 279 ? -15.567 -5.855 31.158 1.00 89.38 279 LEU A O 1
ATOM 2127 N N . ILE A 1 280 ? -13.945 -4.726 30.127 1.00 89.19 280 ILE A N 1
ATOM 2128 C CA . ILE A 1 280 ? -14.092 -3.539 30.984 1.00 89.19 280 ILE A CA 1
ATOM 2129 C C . ILE A 1 280 ? -15.478 -2.900 30.814 1.00 89.19 280 ILE A C 1
ATOM 2131 O O . ILE A 1 280 ? -16.086 -2.473 31.799 1.00 89.19 280 ILE A O 1
ATOM 2135 N N . ILE A 1 281 ? -16.001 -2.871 29.588 1.00 85.69 281 ILE A N 1
ATOM 2136 C CA . ILE A 1 281 ? -17.365 -2.413 29.302 1.00 85.69 281 ILE A CA 1
ATOM 2137 C C . ILE A 1 281 ? -18.394 -3.302 30.009 1.00 85.69 281 ILE A C 1
ATOM 2139 O O . ILE A 1 281 ? -19.279 -2.777 30.687 1.00 85.69 281 ILE A O 1
ATOM 2143 N N . SER A 1 282 ? -18.255 -4.630 29.930 1.00 85.12 282 SER A N 1
ATOM 2144 C CA . SER A 1 282 ? -19.186 -5.551 30.596 1.00 85.12 282 SER A CA 1
ATOM 2145 C C . SER A 1 282 ? -19.133 -5.441 32.126 1.00 85.12 282 SER A C 1
ATOM 2147 O O . SER A 1 282 ? -20.181 -5.478 32.772 1.00 85.12 282 SER A O 1
ATOM 2149 N N . ILE A 1 283 ? -17.951 -5.210 32.715 1.00 88.56 283 ILE A N 1
ATOM 2150 C CA . ILE A 1 283 ? -17.792 -4.928 34.153 1.00 88.56 283 ILE A CA 1
ATOM 2151 C C . ILE A 1 283 ? -18.548 -3.652 34.537 1.00 88.56 283 ILE A C 1
ATOM 2153 O O . ILE A 1 283 ? -19.325 -3.665 35.490 1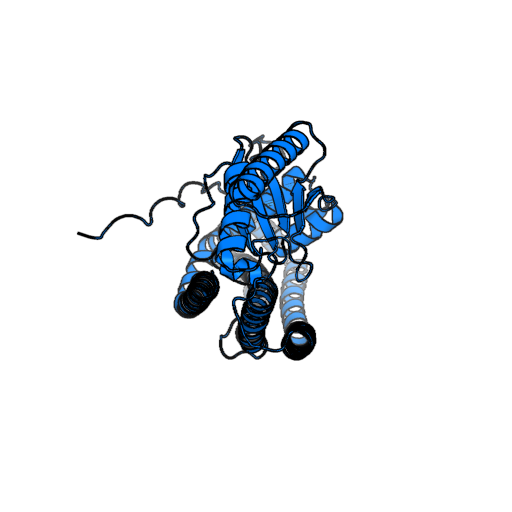.00 88.56 283 ILE A O 1
ATOM 2157 N N . LYS A 1 284 ? -18.368 -2.555 33.789 1.00 85.38 284 LYS A N 1
ATOM 2158 C CA . LYS A 1 284 ? -19.047 -1.277 34.071 1.00 85.38 284 LYS A CA 1
ATOM 2159 C C . LYS A 1 284 ? -20.566 -1.361 33.903 1.00 85.38 284 LYS A C 1
ATOM 2161 O O . LYS A 1 284 ? -21.286 -0.667 34.614 1.00 85.38 284 LYS A O 1
ATOM 2166 N N . ALA A 1 285 ? -21.049 -2.238 33.024 1.00 84.31 285 ALA A N 1
ATOM 2167 C CA . ALA A 1 285 ? -22.470 -2.549 32.880 1.00 84.31 285 ALA A CA 1
ATOM 2168 C C . ALA A 1 285 ? -23.028 -3.453 34.003 1.00 84.31 285 ALA A C 1
ATOM 2170 O O . ALA A 1 285 ? -24.231 -3.695 34.042 1.00 84.31 285 ALA A O 1
ATOM 2171 N N . GLY A 1 286 ? -22.185 -3.954 34.915 1.00 84.25 286 GLY A N 1
ATOM 2172 C CA . GLY A 1 286 ? -22.586 -4.874 35.986 1.00 84.25 286 GLY A CA 1
ATOM 2173 C C . GLY A 1 286 ? -22.751 -6.330 35.538 1.00 84.25 286 GLY A C 1
ATOM 2174 O O . GLY A 1 286 ? -23.274 -7.147 36.292 1.00 84.25 286 GLY A O 1
ATOM 2175 N N . ASN A 1 287 ? -22.282 -6.673 34.336 1.00 81.88 287 ASN A N 1
ATOM 2176 C CA . ASN A 1 287 ? -22.422 -7.998 33.724 1.00 81.88 287 ASN A CA 1
ATOM 2177 C C . ASN A 1 287 ? -21.235 -8.933 34.022 1.00 81.88 287 ASN A C 1
ATOM 2179 O O . ASN A 1 287 ? -21.153 -10.031 33.476 1.00 81.88 287 ASN A O 1
ATOM 2183 N N . SER A 1 288 ? -20.296 -8.513 34.872 1.00 82.75 288 SER A N 1
ATOM 2184 C CA . SER A 1 288 ? -19.111 -9.289 35.236 1.00 82.75 288 SER A CA 1
ATOM 2185 C C . SER A 1 288 ? -18.704 -9.022 36.683 1.00 82.75 288 SER A C 1
ATOM 2187 O O . SER A 1 288 ? -18.809 -7.899 37.170 1.00 82.75 288 SER A O 1
ATOM 2189 N N . SER A 1 289 ? -18.218 -10.059 37.370 1.00 83.44 289 SER A N 1
ATOM 2190 C CA . SER A 1 289 ? -17.694 -9.974 38.742 1.00 83.44 289 SER A CA 1
ATOM 2191 C C . SER A 1 289 ? -16.190 -9.686 38.802 1.00 83.44 289 SER A C 1
ATOM 2193 O O . SER A 1 289 ? -15.596 -9.761 39.877 1.00 83.44 289 SER A O 1
ATOM 2195 N N . VAL A 1 290 ? -15.549 -9.450 37.654 1.00 87.88 290 VAL A N 1
ATOM 2196 C CA . VAL A 1 290 ? -14.117 -9.138 37.575 1.00 87.88 290 VAL A CA 1
ATOM 2197 C C . VAL A 1 290 ? -13.858 -7.742 38.145 1.00 87.88 290 VAL A C 1
ATOM 2199 O O . VAL A 1 290 ? -14.618 -6.807 37.904 1.00 87.88 290 VAL A O 1
ATOM 2202 N N . ASP A 1 291 ? -12.763 -7.594 38.890 1.00 90.75 291 ASP A N 1
ATOM 2203 C CA . ASP A 1 291 ? -12.344 -6.304 39.434 1.00 90.75 291 ASP A CA 1
ATOM 2204 C C . ASP A 1 291 ? -11.895 -5.354 38.309 1.00 90.75 291 ASP A C 1
ATOM 2206 O O . ASP A 1 291 ? -11.001 -5.668 37.516 1.00 90.75 291 ASP A O 1
ATOM 2210 N N . ILE A 1 292 ? -12.507 -4.168 38.255 1.00 89.94 292 ILE A N 1
ATOM 2211 C CA . ILE A 1 292 ? -12.235 -3.162 37.222 1.00 89.94 292 ILE A CA 1
ATOM 2212 C C . ILE A 1 292 ? -10.796 -2.636 37.257 1.00 89.94 292 ILE A C 1
ATOM 2214 O O . ILE A 1 292 ? -10.239 -2.315 36.207 1.00 89.94 292 ILE A O 1
ATOM 2218 N N . THR A 1 293 ? -10.166 -2.587 38.431 1.00 91.94 293 THR A N 1
ATOM 2219 C CA . THR A 1 293 ? -8.767 -2.171 38.604 1.00 91.94 293 THR A CA 1
ATOM 2220 C C . THR A 1 293 ? -7.830 -3.208 38.002 1.00 91.94 293 THR A C 1
ATOM 2222 O O . THR A 1 293 ? -6.887 -2.842 37.304 1.00 91.94 293 THR A O 1
ATOM 2225 N N . ILE A 1 294 ? -8.108 -4.499 38.220 1.00 92.19 294 ILE A N 1
ATOM 2226 C CA . ILE A 1 294 ? -7.339 -5.595 37.610 1.00 92.19 294 ILE A CA 1
ATOM 2227 C C . ILE A 1 294 ? -7.489 -5.544 36.089 1.00 92.19 294 ILE A C 1
ATOM 2229 O O . ILE A 1 294 ? -6.486 -5.501 35.381 1.00 92.19 294 ILE A O 1
ATOM 2233 N N . ALA A 1 295 ? -8.727 -5.466 35.591 1.00 93.00 295 ALA A N 1
ATOM 2234 C CA . ALA A 1 295 ? -8.987 -5.455 34.157 1.00 93.00 295 ALA A CA 1
ATOM 2235 C C . ALA A 1 295 ? -8.347 -4.243 33.454 1.00 93.00 295 ALA A C 1
ATOM 2237 O O . ALA A 1 295 ? -7.754 -4.385 32.384 1.00 93.00 295 ALA A O 1
ATOM 2238 N N . THR A 1 296 ? -8.408 -3.063 34.075 1.00 92.31 296 THR A N 1
ATOM 2239 C CA . THR A 1 296 ? -7.749 -1.853 33.559 1.00 92.31 296 THR A CA 1
ATOM 2240 C C . THR A 1 296 ? -6.225 -1.988 33.605 1.00 92.31 296 THR A C 1
ATOM 2242 O O . THR A 1 296 ? -5.549 -1.630 32.645 1.00 92.31 296 THR A O 1
ATOM 2245 N N . GLY A 1 297 ? -5.674 -2.560 34.680 1.00 94.38 297 GLY A N 1
ATOM 2246 C CA . GLY A 1 297 ? -4.239 -2.819 34.795 1.00 94.38 297 GLY A CA 1
ATOM 2247 C C . GLY A 1 297 ? -3.7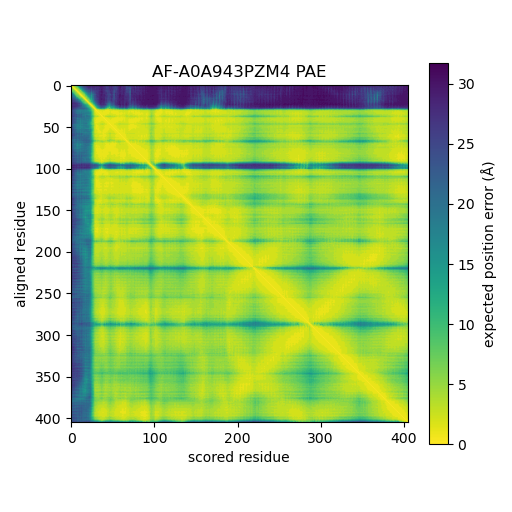16 -3.797 33.740 1.00 94.38 297 GLY A C 1
ATOM 2248 O O . GLY A 1 297 ? -2.606 -3.618 33.241 1.00 94.38 297 GLY A O 1
ATOM 2249 N N . ASP A 1 298 ? -4.502 -4.808 33.369 1.00 95.88 298 ASP A N 1
ATOM 2250 C CA . ASP A 1 298 ? -4.150 -5.733 32.288 1.00 95.88 298 ASP A CA 1
ATOM 2251 C C . ASP A 1 298 ? -4.265 -5.080 30.908 1.00 95.88 298 ASP A C 1
ATOM 2253 O O . ASP A 1 298 ? -3.366 -5.271 30.090 1.00 95.88 298 ASP A O 1
ATOM 2257 N N . LEU A 1 299 ? -5.274 -4.227 30.677 1.00 94.38 299 LEU A N 1
ATOM 2258 C CA . LEU A 1 299 ? -5.365 -3.431 29.447 1.00 94.38 299 LEU A CA 1
ATOM 2259 C C . LEU A 1 299 ? -4.097 -2.595 29.235 1.00 94.38 299 LEU A C 1
ATOM 2261 O O . LEU A 1 299 ? -3.496 -2.671 28.168 1.00 94.38 299 LEU A O 1
ATOM 2265 N N . THR A 1 300 ? -3.629 -1.883 30.267 1.00 95.44 300 THR A N 1
ATOM 2266 C CA . THR A 1 300 ? -2.390 -1.092 30.184 1.00 95.44 300 THR A CA 1
ATOM 2267 C C . THR A 1 300 ? -1.168 -1.952 29.847 1.00 95.44 300 THR A C 1
ATOM 2269 O O . THR A 1 300 ? -0.308 -1.531 29.075 1.00 95.44 300 THR A O 1
ATOM 2272 N N . LYS A 1 301 ? -1.070 -3.176 30.388 1.00 97.31 301 LYS A N 1
ATOM 2273 C CA . LYS A 1 301 ? 0.024 -4.102 30.037 1.00 97.31 301 LYS A CA 1
ATOM 2274 C C . LYS A 1 301 ? -0.079 -4.578 28.590 1.00 97.31 301 LYS A C 1
ATOM 2276 O O . LYS A 1 301 ? 0.951 -4.715 27.933 1.00 97.31 301 LYS A O 1
ATOM 2281 N N . TYR A 1 302 ? -1.288 -4.861 28.108 1.00 97.19 302 TYR A N 1
ATOM 2282 C CA . TYR A 1 302 ? -1.512 -5.293 26.729 1.00 97.19 302 TYR A CA 1
ATOM 2283 C C . TYR A 1 302 ? -1.192 -4.177 25.736 1.00 97.19 302 TYR A C 1
ATOM 2285 O O . TYR A 1 302 ? -0.502 -4.444 24.756 1.00 97.19 302 TYR A O 1
ATOM 2293 N N . GLU A 1 303 ? -1.601 -2.940 26.022 1.00 95.12 303 GLU A N 1
ATOM 2294 C CA . GLU A 1 303 ? -1.256 -1.753 25.229 1.00 95.12 303 GLU A CA 1
ATOM 2295 C C . GLU A 1 303 ? 0.264 -1.530 25.198 1.00 95.12 303 GLU A C 1
ATOM 2297 O O . GLU A 1 303 ? 0.842 -1.435 24.120 1.00 95.12 303 GLU A O 1
ATOM 2302 N N . ALA A 1 304 ? 0.954 -1.608 26.342 1.00 97.38 304 ALA A N 1
ATOM 2303 C CA . ALA A 1 304 ? 2.416 -1.502 26.377 1.00 97.38 304 ALA A CA 1
ATOM 2304 C C . ALA A 1 304 ? 3.128 -2.631 25.598 1.00 97.38 304 ALA A C 1
ATOM 2306 O O . ALA A 1 304 ? 4.165 -2.411 24.969 1.00 97.38 304 ALA A O 1
ATOM 2307 N N . ALA A 1 305 ? 2.588 -3.854 25.631 1.00 97.88 305 ALA A N 1
ATOM 2308 C CA . ALA A 1 305 ? 3.115 -4.969 24.846 1.00 97.88 305 ALA A CA 1
ATOM 2309 C C . ALA A 1 305 ? 2.866 -4.784 23.340 1.00 97.88 305 ALA A C 1
ATOM 2311 O O . ALA A 1 305 ? 3.728 -5.140 22.537 1.00 97.88 305 ALA A O 1
ATOM 2312 N N . TYR A 1 306 ? 1.718 -4.217 22.961 1.00 95.94 306 TYR A N 1
ATOM 2313 C CA . TYR A 1 306 ? 1.399 -3.861 21.580 1.00 95.94 306 TYR A CA 1
ATOM 2314 C C . TYR A 1 306 ? 2.342 -2.777 21.054 1.00 95.94 306 TYR A C 1
ATOM 2316 O O . TYR A 1 306 ? 2.942 -2.971 20.003 1.00 95.94 306 TYR A O 1
ATOM 2324 N N . ASP A 1 307 ? 2.570 -1.705 21.814 1.00 95.94 307 ASP A N 1
ATOM 2325 C CA . ASP A 1 307 ? 3.500 -0.634 21.431 1.00 95.94 307 ASP A CA 1
ATOM 2326 C C . ASP A 1 307 ? 4.926 -1.164 21.234 1.00 95.94 307 ASP A C 1
ATOM 2328 O O . ASP A 1 307 ? 5.626 -0.781 20.294 1.00 95.94 307 ASP A O 1
ATOM 2332 N N . LYS A 1 308 ? 5.352 -2.113 22.078 1.00 97.44 308 LYS A N 1
ATOM 2333 C CA . LYS A 1 308 ? 6.631 -2.802 21.888 1.00 97.44 308 LYS A CA 1
ATOM 2334 C C . LYS A 1 308 ? 6.659 -3.601 20.579 1.00 97.44 308 LYS A C 1
ATOM 2336 O O . LYS A 1 308 ? 7.667 -3.556 19.881 1.00 97.44 308 LYS A O 1
ATOM 2341 N N . LEU A 1 309 ? 5.585 -4.318 20.244 1.00 96.81 309 LEU A N 1
ATOM 2342 C CA . LEU A 1 309 ? 5.488 -5.065 18.984 1.00 96.81 309 LEU A CA 1
ATOM 2343 C C . LEU A 1 309 ? 5.492 -4.140 17.761 1.00 96.81 309 LEU A C 1
ATOM 2345 O O . LEU A 1 309 ? 6.110 -4.493 16.761 1.00 96.81 309 LEU A O 1
ATOM 2349 N N . VAL A 1 310 ? 4.869 -2.958 17.843 1.00 94.19 310 VAL A N 1
ATOM 2350 C CA . VAL A 1 310 ? 4.960 -1.925 16.795 1.00 94.19 310 VAL A CA 1
ATOM 2351 C C . VAL A 1 310 ? 6.417 -1.511 16.592 1.00 94.19 310 VAL A C 1
ATOM 2353 O O . VAL A 1 310 ? 6.916 -1.568 15.470 1.00 94.19 310 VAL A O 1
ATOM 2356 N N . ALA A 1 311 ? 7.132 -1.178 17.670 1.00 95.38 311 ALA A N 1
ATOM 2357 C CA . ALA A 1 311 ? 8.541 -0.794 17.586 1.00 95.38 311 ALA A CA 1
ATOM 2358 C C . ALA A 1 311 ? 9.436 -1.932 17.052 1.00 95.38 311 ALA A C 1
ATOM 2360 O O . ALA A 1 311 ? 10.330 -1.693 16.239 1.00 95.38 311 ALA A O 1
ATOM 2361 N N . ASP A 1 312 ? 9.188 -3.177 17.476 1.00 96.00 312 ASP A N 1
ATOM 2362 C CA . ASP A 1 312 ? 9.906 -4.355 16.980 1.00 96.00 312 ASP A CA 1
ATOM 2363 C C . ASP A 1 312 ? 9.634 -4.581 15.478 1.00 96.00 312 ASP A C 1
ATOM 2365 O O . ASP A 1 312 ? 10.556 -4.909 14.728 1.00 96.00 312 ASP A O 1
ATOM 2369 N N . LEU A 1 313 ? 8.392 -4.376 15.018 1.00 92.31 313 LEU A N 1
ATOM 2370 C CA . LEU A 1 313 ? 8.001 -4.484 13.610 1.00 92.31 313 LEU A CA 1
ATOM 2371 C C . LEU A 1 313 ? 8.677 -3.411 12.748 1.00 92.31 313 LEU A C 1
ATOM 2373 O O . LEU A 1 313 ? 9.254 -3.740 11.710 1.00 92.31 313 LEU A O 1
ATOM 2377 N N . GLU A 1 314 ? 8.655 -2.150 13.186 1.00 91.25 314 GLU A N 1
ATOM 2378 C CA . GLU A 1 314 ? 9.352 -1.046 12.515 1.00 91.25 314 GLU A CA 1
ATOM 2379 C C . GLU A 1 314 ? 10.859 -1.318 12.422 1.00 91.25 314 GLU A C 1
ATOM 2381 O O . GLU A 1 314 ? 11.466 -1.157 11.360 1.00 91.25 314 GLU A O 1
ATOM 2386 N N . ALA A 1 315 ? 11.466 -1.802 13.511 1.00 92.88 315 ALA A N 1
ATOM 2387 C CA . ALA A 1 315 ? 12.874 -2.181 13.535 1.00 92.88 315 ALA A CA 1
ATOM 2388 C C . ALA A 1 315 ? 13.173 -3.351 12.586 1.00 92.88 315 ALA A C 1
ATOM 2390 O O . ALA A 1 315 ? 14.186 -3.320 11.886 1.00 92.88 315 ALA A O 1
ATOM 2391 N N . ALA A 1 316 ? 12.297 -4.358 12.517 1.00 92.25 316 ALA A N 1
ATOM 2392 C CA . ALA A 1 316 ? 12.434 -5.482 11.595 1.00 92.25 316 ALA A CA 1
ATOM 2393 C C . ALA A 1 316 ? 12.314 -5.037 10.130 1.00 92.25 316 ALA A C 1
ATOM 2395 O O . ALA A 1 316 ? 13.135 -5.440 9.305 1.00 92.25 316 ALA A O 1
ATOM 2396 N N . GLY A 1 317 ? 11.349 -4.168 9.810 1.00 89.81 317 GLY A N 1
ATOM 2397 C CA . GLY A 1 317 ? 11.190 -3.584 8.477 1.00 89.81 317 GLY A CA 1
ATOM 2398 C C . GLY A 1 317 ? 12.396 -2.730 8.078 1.00 89.81 317 GLY A C 1
ATOM 2399 O O . GLY A 1 317 ? 12.921 -2.861 6.969 1.00 89.81 317 GLY A O 1
ATOM 2400 N N . LYS A 1 318 ? 12.912 -1.912 9.003 1.00 89.75 318 LYS A N 1
ATOM 2401 C CA . LYS A 1 318 ? 14.144 -1.147 8.786 1.00 89.75 318 LYS A CA 1
ATOM 2402 C C . LYS A 1 318 ? 15.342 -2.068 8.557 1.00 89.75 318 LYS A C 1
ATOM 2404 O O . LYS A 1 318 ? 16.067 -1.871 7.590 1.00 89.75 318 LYS A O 1
ATOM 2409 N N . ALA A 1 319 ? 15.541 -3.075 9.405 1.00 91.38 319 ALA A N 1
ATOM 2410 C CA . ALA A 1 319 ? 16.654 -4.015 9.284 1.00 91.38 319 ALA A CA 1
ATOM 2411 C C . ALA A 1 319 ? 16.597 -4.812 7.972 1.00 91.38 319 ALA A C 1
ATOM 2413 O O . ALA A 1 319 ? 17.631 -5.019 7.336 1.00 91.38 319 ALA A O 1
ATOM 2414 N N . ALA A 1 320 ? 15.395 -5.213 7.543 1.00 90.75 320 ALA A N 1
ATOM 2415 C CA . ALA A 1 320 ? 15.176 -5.835 6.245 1.00 90.75 320 ALA A CA 1
ATOM 2416 C C . ALA A 1 320 ? 15.645 -4.908 5.117 1.00 90.75 320 ALA A C 1
ATOM 2418 O O . ALA A 1 320 ? 16.493 -5.304 4.325 1.00 90.75 320 ALA A O 1
ATOM 2419 N N . ASN A 1 321 ? 15.170 -3.660 5.087 1.00 87.62 321 ASN A N 1
ATOM 2420 C CA . ASN A 1 321 ? 15.555 -2.684 4.065 1.00 87.62 321 ASN A CA 1
ATOM 2421 C C . ASN A 1 321 ? 17.053 -2.342 4.093 1.00 87.62 321 ASN A C 1
ATOM 2423 O O . ASN A 1 321 ? 17.697 -2.331 3.043 1.00 87.62 321 ASN A O 1
ATOM 2427 N N . ASP A 1 322 ? 17.629 -2.131 5.278 1.00 89.62 322 ASP A N 1
ATOM 2428 C CA . ASP A 1 322 ? 19.061 -1.881 5.452 1.00 89.62 322 ASP A CA 1
ATOM 2429 C C . ASP A 1 322 ? 19.884 -3.046 4.873 1.00 89.62 322 ASP A C 1
ATOM 2431 O O . ASP A 1 322 ? 20.841 -2.816 4.129 1.00 89.62 322 ASP A O 1
ATOM 2435 N N . GLY A 1 323 ? 19.473 -4.293 5.139 1.00 90.81 323 GLY A N 1
ATOM 2436 C CA . GLY A 1 323 ? 20.118 -5.507 4.631 1.00 90.81 323 GLY A CA 1
ATOM 2437 C C . GLY A 1 323 ? 20.084 -5.650 3.105 1.00 90.81 323 GLY A C 1
ATOM 2438 O O . GLY A 1 323 ? 20.935 -6.334 2.535 1.00 90.81 323 GLY A O 1
ATOM 2439 N N . LEU A 1 324 ? 19.157 -4.968 2.424 1.00 92.12 324 LEU A N 1
ATOM 2440 C CA . LEU A 1 324 ? 19.082 -4.933 0.961 1.00 92.12 324 LEU A CA 1
ATOM 2441 C C . LEU A 1 324 ? 19.997 -3.866 0.342 1.00 92.12 324 LEU A C 1
ATOM 2443 O O . LEU A 1 324 ? 20.262 -3.934 -0.858 1.00 92.12 324 LEU A O 1
ATOM 2447 N N . THR A 1 325 ? 20.511 -2.908 1.122 1.00 92.81 325 THR A N 1
ATOM 2448 C CA . THR A 1 325 ? 21.254 -1.739 0.608 1.00 92.81 325 THR A CA 1
ATOM 2449 C C . THR A 1 325 ? 22.422 -2.137 -0.290 1.00 92.81 325 THR A C 1
ATOM 2451 O O . THR A 1 325 ? 22.506 -1.673 -1.425 1.00 92.81 325 THR A O 1
ATOM 2454 N N . SER A 1 326 ? 23.284 -3.059 0.151 1.00 90.88 326 SER A N 1
ATOM 2455 C CA . SER A 1 326 ? 24.436 -3.493 -0.654 1.00 90.88 326 SER A CA 1
ATOM 2456 C C . SER A 1 326 ? 24.031 -4.240 -1.932 1.00 90.88 326 SER A C 1
ATOM 2458 O O . SER A 1 326 ? 24.731 -4.159 -2.940 1.00 90.88 326 SER A O 1
ATOM 2460 N N . LEU A 1 327 ? 22.894 -4.947 -1.929 1.00 93.00 327 LEU A N 1
ATOM 2461 C CA . LEU A 1 327 ? 22.354 -5.592 -3.133 1.00 93.00 327 LEU A CA 1
ATOM 2462 C C . LEU A 1 327 ? 21.775 -4.559 -4.107 1.00 93.00 327 LEU A C 1
ATOM 2464 O O . LEU A 1 327 ? 21.992 -4.672 -5.312 1.00 93.00 327 LEU A O 1
ATOM 2468 N N . ILE A 1 328 ? 21.102 -3.525 -3.593 1.00 92.12 328 ILE A N 1
ATOM 2469 C CA . ILE A 1 328 ? 20.621 -2.386 -4.386 1.00 92.12 328 ILE A CA 1
ATOM 2470 C C . ILE A 1 328 ? 21.802 -1.645 -5.019 1.00 92.12 328 ILE A C 1
ATOM 2472 O O . ILE A 1 328 ? 21.752 -1.315 -6.201 1.00 92.12 328 ILE A O 1
ATOM 2476 N N . GLU A 1 329 ? 22.878 -1.403 -4.270 1.00 92.25 329 GLU A N 1
ATOM 2477 C CA . GLU A 1 329 ? 24.097 -0.780 -4.794 1.00 92.25 329 GLU A CA 1
ATOM 2478 C C . GLU A 1 329 ? 24.747 -1.628 -5.889 1.00 92.25 329 GLU A C 1
ATOM 2480 O O . GLU A 1 329 ? 25.115 -1.090 -6.933 1.00 92.25 329 GLU A O 1
ATOM 2485 N N . LEU A 1 330 ? 24.849 -2.946 -5.691 1.00 91.00 330 LEU A N 1
ATOM 2486 C CA . LEU A 1 330 ? 25.377 -3.866 -6.700 1.00 91.00 330 LEU A CA 1
ATOM 2487 C C . LEU A 1 330 ? 24.525 -3.852 -7.979 1.00 91.00 330 LEU A C 1
ATOM 2489 O O . LEU A 1 330 ? 25.062 -3.782 -9.084 1.00 91.00 330 LEU A O 1
ATOM 2493 N N . MET A 1 331 ? 23.200 -3.877 -7.831 1.00 94.00 331 MET A N 1
ATOM 2494 C CA . MET A 1 331 ? 22.255 -3.780 -8.942 1.00 94.00 331 MET A CA 1
ATOM 2495 C C . MET A 1 331 ? 22.417 -2.445 -9.687 1.00 94.00 331 MET A C 1
ATOM 2497 O O . MET A 1 331 ? 22.626 -2.448 -10.900 1.00 94.00 331 MET A O 1
ATOM 2501 N N . LYS A 1 332 ? 22.476 -1.313 -8.974 1.00 91.94 332 LYS A N 1
ATOM 2502 C CA . LYS A 1 332 ? 22.723 0.013 -9.569 1.00 91.94 332 LYS A CA 1
ATOM 2503 C C . LYS A 1 332 ? 24.084 0.120 -10.262 1.00 91.94 332 LYS A C 1
ATOM 2505 O O . LYS A 1 332 ? 24.203 0.809 -11.272 1.00 91.94 332 LYS A O 1
ATOM 2510 N N . GLN A 1 333 ? 25.122 -0.554 -9.761 1.00 90.81 333 GLN A N 1
ATOM 2511 C CA . GLN A 1 333 ? 26.427 -0.617 -10.433 1.00 90.81 333 GLN A CA 1
ATOM 2512 C C . GLN A 1 333 ? 26.351 -1.386 -11.760 1.00 90.81 333 GLN A C 1
ATOM 2514 O O . GLN A 1 333 ? 26.947 -0.951 -12.749 1.00 90.81 333 GLN A O 1
ATOM 2519 N N . GLY A 1 334 ? 25.599 -2.491 -11.800 1.00 89.81 334 GLY A N 1
ATOM 2520 C CA . GLY A 1 334 ? 25.313 -3.228 -13.034 1.00 89.81 334 GLY A CA 1
ATOM 2521 C C . GLY A 1 334 ? 24.563 -2.365 -14.049 1.00 89.81 334 GLY A C 1
ATOM 2522 O O . GLY A 1 334 ? 24.997 -2.240 -15.194 1.00 89.81 334 GLY A O 1
ATOM 2523 N N . GLU A 1 335 ? 23.509 -1.680 -13.601 1.00 91.06 335 GLU A N 1
ATOM 2524 C CA . GLU A 1 335 ? 22.736 -0.741 -14.420 1.00 91.06 335 GLU A CA 1
ATOM 2525 C C . GLU A 1 335 ? 23.612 0.379 -14.994 1.00 91.06 335 GLU A C 1
ATOM 2527 O O . GLU A 1 335 ? 23.607 0.644 -16.198 1.00 91.06 335 GLU A O 1
ATOM 2532 N N . LYS A 1 336 ? 24.422 1.010 -14.137 1.00 91.81 336 LYS A N 1
ATOM 2533 C CA . LYS A 1 336 ? 25.357 2.060 -14.541 1.00 91.81 336 LYS A CA 1
ATOM 2534 C C . LYS A 1 336 ? 26.361 1.553 -15.572 1.00 91.81 336 LYS A C 1
ATOM 2536 O O . LYS A 1 336 ? 26.611 2.241 -16.554 1.00 91.81 336 LYS A O 1
ATOM 2541 N N . SER A 1 337 ? 26.901 0.350 -15.385 1.00 91.94 337 SER A N 1
ATOM 2542 C CA . SER A 1 337 ? 27.848 -0.245 -16.334 1.00 91.94 337 SER A CA 1
ATOM 2543 C C . SER A 1 337 ? 27.225 -0.429 -17.720 1.00 91.94 337 SER A C 1
ATOM 2545 O O . SER A 1 337 ? 27.882 -0.154 -18.723 1.00 91.94 337 SER A O 1
ATOM 2547 N N . MET A 1 338 ? 25.949 -0.827 -17.794 1.00 92.62 338 MET A N 1
ATOM 2548 C CA . MET A 1 338 ? 25.217 -0.893 -19.066 1.00 92.62 338 MET A CA 1
ATOM 2549 C C . MET A 1 338 ? 25.041 0.491 -19.700 1.00 92.62 338 MET A C 1
ATOM 2551 O O . MET A 1 338 ? 25.329 0.656 -20.886 1.00 92.62 338 MET A O 1
ATOM 2555 N N . LYS A 1 339 ? 24.624 1.496 -18.917 1.00 91.56 339 LYS A N 1
ATOM 2556 C CA . LYS A 1 339 ? 24.459 2.884 -19.389 1.00 91.56 339 LYS A CA 1
ATOM 2557 C C . LYS A 1 339 ? 25.780 3.483 -19.890 1.00 91.56 339 LYS A C 1
ATOM 2559 O O . LYS A 1 339 ? 25.814 4.087 -20.960 1.00 91.56 339 LYS A O 1
ATOM 2564 N N . ASP A 1 340 ? 26.880 3.251 -19.174 1.00 93.38 340 ASP A N 1
ATOM 2565 C CA . ASP A 1 340 ? 28.222 3.718 -19.545 1.00 93.38 340 ASP A CA 1
ATOM 2566 C C . ASP A 1 340 ? 28.740 3.048 -20.830 1.00 93.38 340 ASP A C 1
ATOM 2568 O O . ASP A 1 340 ? 29.477 3.672 -21.598 1.00 93.38 340 ASP A O 1
ATOM 2572 N N . LEU A 1 341 ? 28.380 1.782 -21.078 1.00 93.19 341 LEU A N 1
ATOM 2573 C CA . LEU A 1 341 ? 28.670 1.100 -22.343 1.00 93.19 341 LEU A CA 1
ATOM 2574 C C . LEU A 1 341 ? 27.834 1.676 -23.487 1.00 93.19 341 LEU A C 1
ATOM 2576 O O . LEU A 1 341 ? 28.386 1.965 -24.547 1.00 93.19 341 LEU A O 1
ATOM 2580 N N . GLN A 1 342 ? 26.538 1.896 -23.256 1.00 91.00 342 GLN A N 1
ATOM 2581 C CA . GLN A 1 342 ? 25.628 2.457 -24.253 1.00 91.00 342 GLN A CA 1
ATOM 2582 C C . GLN A 1 342 ? 26.046 3.866 -24.688 1.00 91.00 342 GLN A C 1
ATOM 2584 O O . GLN A 1 342 ? 26.050 4.168 -25.878 1.00 91.00 342 GLN A O 1
ATOM 2589 N N . ALA A 1 343 ? 26.502 4.702 -23.753 1.00 92.88 343 ALA A N 1
ATOM 2590 C CA . ALA A 1 343 ? 27.025 6.037 -24.052 1.00 92.88 343 ALA A CA 1
ATOM 2591 C C . ALA A 1 343 ? 28.299 6.027 -24.924 1.00 92.88 343 ALA A C 1
ATOM 2593 O O . ALA A 1 343 ? 28.645 7.043 -25.524 1.00 92.88 343 ALA A O 1
ATOM 2594 N N . LYS A 1 344 ? 29.011 4.895 -24.987 1.00 93.19 344 LYS A N 1
ATOM 2595 C CA . LYS A 1 344 ? 30.228 4.710 -25.796 1.00 93.19 344 LYS A CA 1
ATOM 2596 C C . LYS A 1 344 ? 29.958 3.994 -27.117 1.00 93.19 344 LYS A C 1
ATOM 2598 O O . LYS A 1 344 ? 30.909 3.721 -27.853 1.00 93.19 344 LYS A O 1
ATOM 2603 N N . PHE A 1 345 ? 28.706 3.652 -27.417 1.00 93.12 345 PHE A N 1
ATOM 2604 C CA . PHE A 1 345 ? 28.377 3.036 -28.692 1.00 93.12 345 PHE A CA 1
ATOM 2605 C C . PHE A 1 345 ? 28.720 3.970 -29.861 1.00 93.12 345 PHE A C 1
ATOM 2607 O O . PHE A 1 345 ? 28.546 5.187 -29.759 1.00 93.12 345 PHE A O 1
ATOM 2614 N N . PRO A 1 346 ? 29.213 3.422 -30.987 1.00 93.12 346 PRO A N 1
ATOM 2615 C CA . PRO A 1 346 ? 29.348 4.182 -32.221 1.00 93.12 346 PRO A CA 1
ATOM 2616 C C . PRO A 1 346 ? 28.017 4.824 -32.626 1.00 93.12 346 PRO A C 1
ATOM 2618 O O . PRO A 1 346 ? 26.962 4.223 -32.426 1.00 93.12 346 PRO A O 1
ATOM 2621 N N . ALA A 1 347 ? 28.082 6.000 -33.259 1.00 93.81 347 ALA A N 1
ATOM 2622 C CA . ALA A 1 347 ? 26.901 6.759 -33.685 1.00 93.81 347 ALA A CA 1
ATOM 2623 C C . ALA A 1 347 ? 25.907 5.910 -34.493 1.00 93.81 347 ALA A C 1
ATOM 2625 O O . ALA A 1 347 ? 24.713 5.972 -34.249 1.00 93.81 347 ALA A O 1
ATOM 2626 N N . ASP A 1 348 ? 26.411 5.038 -35.365 1.00 93.81 348 ASP A N 1
ATOM 2627 C CA . ASP A 1 348 ? 25.600 4.130 -36.177 1.00 93.81 348 ASP A CA 1
ATOM 2628 C C . ASP A 1 348 ? 24.741 3.154 -35.341 1.00 93.81 348 ASP A C 1
ATOM 2630 O O . ASP A 1 348 ? 23.557 2.974 -35.615 1.00 93.81 348 ASP A O 1
ATOM 2634 N N . ILE A 1 349 ? 25.286 2.583 -34.254 1.00 93.38 349 ILE A N 1
ATOM 2635 C CA . ILE A 1 349 ? 24.487 1.752 -33.332 1.00 93.38 349 ILE A CA 1
ATOM 2636 C C . ILE A 1 349 ? 23.417 2.616 -32.662 1.00 93.38 349 ILE A C 1
ATOM 2638 O O . ILE A 1 349 ? 22.255 2.219 -32.591 1.00 93.38 349 ILE A O 1
ATOM 2642 N N . THR A 1 350 ? 23.801 3.797 -32.176 1.00 93.38 350 THR A N 1
ATOM 2643 C CA . THR A 1 350 ? 22.891 4.725 -31.495 1.00 93.38 350 THR A CA 1
ATOM 2644 C C . THR A 1 350 ? 21.737 5.155 -32.401 1.00 93.38 350 THR A C 1
ATOM 2646 O O . THR A 1 350 ? 20.583 5.109 -31.981 1.00 93.38 350 THR A O 1
ATOM 2649 N N . ASP A 1 351 ? 22.017 5.503 -33.656 1.00 94.00 351 ASP A N 1
ATOM 2650 C CA . ASP A 1 351 ? 21.012 5.910 -34.639 1.00 94.00 351 ASP A CA 1
ATOM 2651 C C . ASP A 1 351 ? 20.045 4.764 -34.957 1.00 94.00 351 ASP A C 1
ATOM 2653 O O . ASP A 1 351 ? 18.830 4.969 -35.001 1.00 94.00 351 ASP A O 1
ATOM 2657 N N . GLN A 1 352 ? 20.556 3.538 -35.107 1.00 94.75 352 GLN A N 1
ATOM 2658 C CA . GLN A 1 352 ? 19.720 2.359 -35.338 1.00 94.75 352 GLN A CA 1
ATOM 2659 C C . GLN A 1 352 ? 18.859 1.993 -34.120 1.00 94.75 352 GLN A C 1
ATOM 2661 O O . GLN A 1 352 ? 17.696 1.620 -34.292 1.00 94.75 352 GLN A O 1
ATOM 2666 N N . LEU A 1 353 ? 19.385 2.124 -32.896 1.00 93.12 353 LEU A N 1
ATOM 2667 C CA . LEU A 1 353 ? 18.600 1.945 -31.669 1.00 93.12 353 LEU A CA 1
ATOM 2668 C C . LEU A 1 353 ? 17.494 3.001 -31.567 1.00 93.12 353 LEU A C 1
ATOM 2670 O O . LEU A 1 353 ? 16.347 2.650 -31.303 1.00 93.12 353 LEU A O 1
ATOM 2674 N N . ASN A 1 354 ? 17.807 4.268 -31.852 1.00 93.25 354 ASN A N 1
ATOM 2675 C CA . ASN A 1 354 ? 16.829 5.358 -31.850 1.00 93.25 354 ASN A CA 1
ATOM 2676 C C . ASN A 1 354 ? 15.728 5.137 -32.897 1.00 93.25 354 ASN A C 1
ATOM 2678 O O . ASN A 1 354 ? 14.547 5.307 -32.599 1.00 93.25 354 ASN A O 1
ATOM 2682 N N . ALA A 1 355 ? 16.091 4.692 -34.104 1.00 94.56 355 ALA A N 1
ATOM 2683 C CA . ALA A 1 355 ? 15.126 4.355 -35.152 1.00 94.56 355 ALA A CA 1
ATOM 2684 C C . ALA A 1 355 ? 14.177 3.213 -34.741 1.00 94.56 355 ALA A C 1
ATOM 2686 O O . ALA A 1 355 ? 13.051 3.137 -35.232 1.00 94.56 355 ALA A O 1
ATOM 2687 N N . LYS A 1 356 ? 14.616 2.344 -33.823 1.00 94.81 356 LYS A N 1
ATOM 2688 C CA . LYS A 1 356 ? 13.864 1.199 -33.297 1.00 94.81 356 LYS A CA 1
ATOM 2689 C C . LYS A 1 356 ? 13.381 1.388 -31.855 1.00 94.81 356 LYS A C 1
ATOM 2691 O O . LYS A 1 356 ? 12.954 0.417 -31.236 1.00 94.81 356 LYS A O 1
ATOM 2696 N N . ALA A 1 357 ? 13.374 2.616 -31.331 1.00 91.75 357 ALA A N 1
ATOM 2697 C CA . ALA A 1 357 ? 12.958 2.895 -29.953 1.00 91.75 357 ALA A CA 1
ATOM 2698 C C . ALA A 1 357 ? 11.558 2.333 -29.638 1.00 91.75 357 ALA A C 1
ATOM 2700 O O . ALA A 1 357 ? 11.369 1.689 -28.613 1.00 91.75 357 ALA A O 1
ATOM 2701 N N . SER A 1 358 ? 10.618 2.437 -30.584 1.00 92.75 358 SER A N 1
ATOM 2702 C CA . SER A 1 358 ? 9.269 1.868 -30.428 1.00 92.75 358 SER A CA 1
ATOM 2703 C C . SER A 1 358 ? 9.239 0.341 -30.230 1.00 92.75 358 SER A C 1
ATOM 2705 O O . SER A 1 358 ? 8.347 -0.169 -29.554 1.00 92.75 358 SER A O 1
ATOM 2707 N N . GLU A 1 359 ? 10.208 -0.406 -30.776 1.00 94.00 359 GLU A N 1
ATOM 2708 C CA . GLU A 1 359 ? 10.327 -1.857 -30.559 1.00 94.00 359 GLU A CA 1
ATOM 2709 C C . GLU A 1 359 ? 10.811 -2.163 -29.135 1.00 94.00 359 GLU A C 1
ATOM 2711 O O . GLU A 1 359 ? 10.338 -3.118 -28.514 1.00 94.00 359 GLU A O 1
ATOM 2716 N N . ILE A 1 360 ? 11.719 -1.337 -28.607 1.00 91.31 360 ILE A N 1
ATOM 2717 C CA . ILE A 1 360 ? 12.201 -1.419 -27.222 1.00 91.31 360 ILE A CA 1
ATOM 2718 C C . ILE A 1 360 ? 11.054 -1.084 -26.260 1.00 91.31 360 ILE A C 1
ATOM 2720 O O . ILE A 1 360 ? 10.766 -1.866 -25.352 1.00 91.31 360 ILE A O 1
ATOM 2724 N N . ASP A 1 361 ? 10.335 0.010 -26.515 1.00 90.69 361 ASP A N 1
ATOM 2725 C CA . ASP A 1 361 ? 9.188 0.438 -25.710 1.00 90.69 361 ASP A CA 1
ATOM 2726 C C . ASP A 1 361 ? 8.088 -0.628 -25.688 1.00 90.69 361 ASP A C 1
ATOM 2728 O O . ASP A 1 361 ? 7.506 -0.914 -24.642 1.00 90.69 361 ASP A O 1
ATOM 2732 N N . ALA A 1 362 ? 7.819 -1.281 -26.824 1.00 92.25 362 ALA A N 1
ATOM 2733 C CA . ALA A 1 362 ? 6.850 -2.372 -26.891 1.00 92.25 362 ALA A CA 1
ATOM 2734 C C . ALA A 1 362 ? 7.237 -3.556 -25.984 1.00 92.25 362 ALA A C 1
ATOM 2736 O O . ALA A 1 362 ? 6.363 -4.174 -25.372 1.00 92.25 362 ALA A O 1
ATOM 2737 N N . LYS A 1 363 ? 8.533 -3.872 -25.861 1.00 93.00 363 LYS A N 1
ATOM 2738 C CA . LYS A 1 363 ? 9.026 -4.930 -24.962 1.00 93.00 363 LYS A CA 1
ATOM 2739 C C . LYS A 1 363 ? 8.917 -4.529 -23.494 1.00 93.00 363 LYS A C 1
ATOM 2741 O O . LYS A 1 363 ? 8.463 -5.341 -22.691 1.00 93.00 363 LYS A O 1
ATOM 2746 N N . ALA A 1 364 ? 9.277 -3.291 -23.166 1.00 91.25 364 ALA A N 1
ATOM 2747 C CA . ALA A 1 364 ? 9.146 -2.738 -21.821 1.00 91.25 364 ALA A CA 1
ATOM 2748 C C . ALA A 1 364 ? 7.678 -2.718 -21.358 1.00 91.25 364 ALA A C 1
ATOM 2750 O O . ALA A 1 364 ? 7.359 -3.206 -20.274 1.00 91.25 364 ALA A O 1
ATOM 2751 N N . ASN A 1 365 ? 6.770 -2.243 -22.217 1.00 88.94 365 ASN A N 1
ATOM 2752 C CA . ASN A 1 365 ? 5.333 -2.213 -21.939 1.00 88.94 365 ASN A CA 1
ATOM 2753 C C . ASN A 1 365 ? 4.754 -3.620 -21.782 1.00 88.94 365 ASN A C 1
ATOM 2755 O O . ASN A 1 365 ? 4.001 -3.869 -20.848 1.00 88.94 365 ASN A O 1
ATOM 2759 N N . LYS A 1 366 ? 5.171 -4.575 -22.622 1.00 92.56 366 LYS A N 1
ATOM 2760 C CA . LYS A 1 366 ? 4.767 -5.973 -22.450 1.00 92.56 366 LYS A CA 1
ATOM 2761 C C . LYS A 1 366 ? 5.196 -6.522 -21.083 1.00 92.56 366 LYS A C 1
ATOM 2763 O O . LYS A 1 366 ? 4.387 -7.136 -20.395 1.00 92.56 366 LYS A O 1
ATOM 2768 N N . ALA A 1 367 ? 6.443 -6.282 -20.674 1.00 92.12 367 ALA A N 1
ATOM 2769 C CA . ALA A 1 367 ? 6.939 -6.728 -19.374 1.00 92.12 367 ALA A CA 1
ATOM 2770 C C . ALA A 1 367 ? 6.174 -6.084 -18.208 1.00 92.12 367 ALA A C 1
ATOM 2772 O O . ALA A 1 367 ? 5.837 -6.781 -17.253 1.00 92.12 367 ALA A O 1
ATOM 2773 N N . LYS A 1 368 ? 5.856 -4.787 -18.322 1.00 89.94 368 LYS A N 1
ATOM 2774 C CA . LYS A 1 368 ? 5.023 -4.035 -17.374 1.00 89.94 368 LYS A CA 1
ATOM 2775 C C . LYS A 1 368 ? 3.625 -4.640 -17.231 1.00 89.94 368 LYS A C 1
ATOM 2777 O O . LYS A 1 368 ? 3.184 -4.850 -16.104 1.00 89.94 368 LYS A O 1
ATOM 2782 N N . ASP A 1 369 ? 2.954 -4.907 -18.349 1.00 89.25 369 ASP A N 1
ATOM 2783 C CA . ASP A 1 369 ? 1.567 -5.387 -18.384 1.00 89.25 369 ASP A CA 1
ATOM 2784 C C . ASP A 1 369 ? 1.451 -6.846 -17.906 1.00 89.25 369 ASP A C 1
ATOM 2786 O O . ASP A 1 369 ? 0.481 -7.218 -17.248 1.00 89.25 369 ASP A O 1
ATOM 2790 N N . GLU A 1 370 ? 2.460 -7.677 -18.186 1.00 91.00 370 GLU A N 1
ATOM 2791 C CA . GLU A 1 370 ? 2.503 -9.085 -17.765 1.00 91.00 370 GLU A CA 1
ATOM 2792 C C . GLU A 1 370 ? 3.066 -9.281 -16.343 1.00 91.00 370 GLU A C 1
ATOM 2794 O O . GLU A 1 370 ? 3.008 -10.393 -15.810 1.00 91.00 370 GLU A O 1
ATOM 2799 N N . PHE A 1 371 ? 3.629 -8.241 -15.711 1.00 91.25 371 PHE A N 1
ATOM 2800 C CA . PHE A 1 371 ? 4.309 -8.371 -14.417 1.00 91.25 371 PHE A CA 1
ATOM 2801 C C . PHE A 1 371 ? 3.371 -8.850 -13.308 1.00 91.25 371 PHE A C 1
ATOM 2803 O O . PHE A 1 371 ? 3.699 -9.812 -12.615 1.00 91.25 371 PHE A O 1
ATOM 2810 N N . PHE A 1 372 ? 2.196 -8.223 -13.161 1.00 87.06 372 PHE A N 1
ATOM 2811 C CA . PHE A 1 372 ? 1.248 -8.589 -12.106 1.00 87.06 372 PHE A CA 1
ATOM 2812 C C . PHE A 1 372 ? 0.840 -10.061 -12.188 1.00 87.06 372 PHE A C 1
ATOM 2814 O O . PHE A 1 372 ? 0.902 -10.759 -11.184 1.00 87.06 372 PHE A O 1
ATOM 2821 N N . ALA A 1 373 ? 0.503 -10.554 -13.384 1.00 87.75 373 ALA A N 1
ATOM 2822 C CA . ALA A 1 373 ? 0.085 -11.941 -13.571 1.00 87.75 373 ALA A CA 1
ATOM 2823 C C . ALA A 1 373 ? 1.184 -12.940 -13.169 1.00 87.75 373 ALA A C 1
ATOM 2825 O O . ALA A 1 373 ? 0.901 -13.923 -12.488 1.00 87.75 373 ALA A O 1
ATOM 2826 N N . ARG A 1 374 ? 2.446 -12.666 -13.535 1.00 88.69 374 ARG A N 1
ATOM 2827 C CA . ARG A 1 374 ? 3.593 -13.503 -13.136 1.00 88.69 374 ARG A CA 1
ATOM 2828 C C . ARG A 1 374 ? 3.851 -13.448 -11.632 1.00 88.69 374 ARG A C 1
ATOM 2830 O O . ARG A 1 374 ? 4.132 -14.475 -11.022 1.00 88.69 374 ARG A O 1
ATOM 2837 N N . PHE A 1 375 ? 3.758 -12.258 -11.044 1.00 85.25 375 PHE A N 1
ATOM 2838 C CA . PHE A 1 375 ? 3.943 -12.058 -9.611 1.00 85.25 375 PHE A CA 1
ATOM 2839 C C . PHE A 1 375 ? 2.851 -12.765 -8.796 1.00 85.25 375 PHE A C 1
ATOM 2841 O O . PHE A 1 375 ? 3.155 -13.468 -7.834 1.00 85.25 375 PHE A O 1
ATOM 2848 N N . GLU A 1 376 ? 1.588 -12.625 -9.204 1.00 83.38 376 GLU A N 1
ATOM 2849 C CA . GLU A 1 376 ? 0.458 -13.325 -8.595 1.00 83.38 376 GLU A CA 1
ATOM 2850 C C . GLU A 1 376 ? 0.654 -14.840 -8.708 1.00 83.38 376 GLU A C 1
ATOM 2852 O O . GLU A 1 376 ? 0.567 -15.527 -7.698 1.00 83.38 376 GLU A O 1
ATOM 2857 N N . GLU A 1 377 ? 1.002 -15.371 -9.885 1.00 87.50 377 GLU A N 1
ATOM 2858 C CA . GLU A 1 377 ? 1.254 -16.807 -10.072 1.00 87.50 377 GLU A CA 1
ATOM 2859 C C . GLU A 1 377 ? 2.362 -17.339 -9.145 1.00 87.50 377 GLU A C 1
ATOM 2861 O O . GLU A 1 377 ? 2.199 -18.403 -8.545 1.00 87.50 377 GLU A O 1
ATOM 2866 N N . ALA A 1 378 ? 3.456 -16.589 -8.981 1.00 85.56 378 ALA A N 1
ATOM 2867 C CA . ALA A 1 378 ? 4.595 -16.990 -8.157 1.00 85.56 378 ALA A CA 1
ATOM 2868 C C . ALA A 1 378 ? 4.302 -16.992 -6.645 1.00 85.56 378 ALA A C 1
ATOM 2870 O O . ALA A 1 378 ? 4.899 -17.782 -5.915 1.00 85.56 378 ALA A O 1
ATOM 2871 N N . HIS A 1 379 ? 3.393 -16.128 -6.177 1.00 83.31 379 HIS A N 1
ATOM 2872 C CA . HIS A 1 379 ? 3.172 -15.864 -4.745 1.00 83.31 379 HIS A CA 1
ATOM 2873 C C . HIS A 1 379 ? 1.733 -16.117 -4.275 1.00 83.31 379 HIS A C 1
ATOM 2875 O O . HIS A 1 379 ? 1.381 -15.842 -3.126 1.00 83.31 379 HIS A O 1
ATOM 2881 N N . LYS A 1 380 ? 0.884 -16.674 -5.145 1.00 85.50 380 LYS A N 1
ATOM 2882 C CA . LYS A 1 380 ? -0.540 -16.889 -4.873 1.00 85.50 380 LYS A CA 1
ATOM 2883 C C . LYS A 1 380 ? -0.800 -17.652 -3.577 1.00 85.50 380 LYS A C 1
ATOM 2885 O O . LYS A 1 380 ? -1.699 -17.287 -2.827 1.00 85.50 380 LYS A O 1
ATOM 2890 N N . ALA A 1 381 ? -0.040 -18.718 -3.330 1.00 88.69 381 ALA A N 1
ATOM 2891 C CA . ALA A 1 381 ? -0.237 -19.559 -2.153 1.00 88.69 381 ALA A CA 1
ATOM 2892 C C . ALA A 1 381 ? -0.013 -18.777 -0.849 1.00 88.69 381 ALA A C 1
ATOM 2894 O O . ALA A 1 381 ? -0.790 -18.930 0.096 1.00 88.69 381 ALA A O 1
ATOM 2895 N N . ASP A 1 382 ? 0.999 -17.909 -0.822 1.00 85.50 382 ASP A N 1
ATOM 2896 C CA . ASP A 1 382 ? 1.308 -17.073 0.334 1.00 85.50 382 ASP A CA 1
ATOM 2897 C C . ASP A 1 382 ? 0.211 -16.024 0.548 1.00 85.50 382 ASP A C 1
ATOM 2899 O O . ASP A 1 382 ? -0.313 -15.903 1.656 1.00 85.50 382 ASP A O 1
ATOM 2903 N N . PHE A 1 383 ? -0.235 -15.339 -0.513 1.00 82.25 383 PHE A N 1
ATOM 2904 C CA . PHE A 1 383 ? -1.324 -14.359 -0.411 1.00 82.25 383 PHE A CA 1
ATOM 2905 C C . PHE A 1 383 ? -2.653 -14.989 0.003 1.00 82.25 383 PHE A C 1
ATOM 2907 O O . PHE A 1 383 ? -3.358 -14.434 0.849 1.00 82.25 383 PHE A O 1
ATOM 2914 N N . ASP A 1 384 ? -2.995 -16.158 -0.538 1.00 87.25 384 ASP A N 1
ATOM 2915 C CA . ASP A 1 384 ? -4.205 -16.887 -0.154 1.00 87.25 384 ASP A CA 1
ATOM 2916 C C . ASP A 1 384 ? -4.149 -17.278 1.339 1.00 87.25 384 ASP A C 1
ATOM 2918 O O . ASP A 1 384 ? -5.147 -17.142 2.054 1.00 87.25 384 ASP A O 1
ATOM 2922 N N . ALA A 1 385 ? -2.981 -17.699 1.845 1.00 88.12 385 ALA A N 1
ATOM 2923 C CA . ALA A 1 385 ? -2.784 -18.016 3.259 1.00 88.12 385 ALA A CA 1
ATOM 2924 C C . ALA A 1 385 ? -2.882 -16.775 4.165 1.00 88.12 385 ALA A C 1
ATOM 2926 O O . ALA A 1 385 ? -3.553 -16.823 5.198 1.00 88.12 385 ALA A O 1
ATOM 2927 N N . MET A 1 386 ? -2.272 -15.654 3.770 1.00 86.06 386 MET A N 1
ATOM 2928 C CA . MET A 1 386 ? -2.337 -14.387 4.510 1.00 86.06 386 MET A CA 1
ATOM 2929 C C . MET A 1 386 ? -3.768 -13.839 4.573 1.00 86.06 386 MET A C 1
ATOM 2931 O O . MET A 1 386 ? -4.249 -13.488 5.651 1.00 86.06 386 MET A O 1
ATOM 2935 N N . ASN A 1 387 ? -4.477 -13.816 3.440 1.00 87.94 387 ASN A N 1
ATOM 2936 C CA . ASN A 1 387 ? -5.870 -13.371 3.374 1.00 87.94 387 ASN A CA 1
ATOM 2937 C C . ASN A 1 387 ? -6.787 -14.272 4.210 1.00 87.94 387 ASN A C 1
ATOM 2939 O O . ASN A 1 387 ? -7.654 -13.774 4.931 1.00 87.94 387 ASN A O 1
ATOM 2943 N N . LYS A 1 388 ? -6.559 -15.593 4.187 1.00 91.12 388 LYS A N 1
ATOM 2944 C CA . LYS A 1 388 ? -7.271 -16.533 5.061 1.00 91.12 388 LYS A CA 1
ATOM 2945 C C . LYS A 1 388 ? -7.027 -16.220 6.539 1.00 91.12 388 LYS A C 1
ATOM 2947 O O . LYS A 1 388 ? -7.988 -16.152 7.297 1.00 91.12 388 LYS A O 1
ATOM 2952 N N . ALA A 1 389 ? -5.777 -15.996 6.943 1.00 90.00 389 ALA A N 1
ATOM 2953 C CA . ALA A 1 389 ? -5.446 -15.676 8.331 1.00 90.00 389 ALA A CA 1
ATOM 2954 C C . ALA A 1 389 ? -6.119 -14.375 8.803 1.00 90.00 389 ALA A C 1
ATOM 2956 O O . ALA A 1 389 ? -6.642 -14.317 9.914 1.00 90.00 389 ALA A O 1
ATOM 2957 N N . LEU A 1 390 ? -6.163 -13.346 7.952 1.00 91.38 390 LEU A N 1
ATOM 2958 C CA . LEU A 1 390 ? -6.874 -12.101 8.248 1.00 91.38 390 LEU A CA 1
ATOM 2959 C C . LEU A 1 390 ? -8.392 -12.320 8.377 1.00 91.38 390 LEU A C 1
ATOM 2961 O O . LEU A 1 390 ? -9.009 -11.784 9.297 1.00 91.38 390 LEU A O 1
ATOM 2965 N N . ALA A 1 391 ? -8.991 -13.134 7.502 1.00 93.19 391 ALA A N 1
ATOM 2966 C CA . ALA A 1 391 ? -10.413 -13.474 7.575 1.00 93.19 391 ALA A CA 1
ATOM 2967 C C . ALA A 1 391 ? -10.755 -14.266 8.851 1.00 93.19 391 ALA A C 1
ATOM 2969 O O . ALA A 1 391 ? -11.755 -13.970 9.507 1.00 93.19 391 ALA A O 1
ATOM 2970 N N . ASP A 1 392 ? -9.903 -15.219 9.238 1.00 93.75 392 ASP A N 1
ATOM 2971 C CA . ASP A 1 392 ? -10.053 -15.989 10.476 1.00 93.75 392 ASP A CA 1
ATOM 2972 C C . ASP A 1 392 ? -9.937 -15.070 11.711 1.00 93.75 392 ASP A C 1
ATOM 2974 O O . ASP A 1 392 ? -10.713 -15.202 12.659 1.00 93.75 392 ASP A O 1
ATOM 2978 N N . THR A 1 393 ? -9.019 -14.096 11.696 1.00 93.62 393 THR A N 1
ATOM 2979 C CA . THR A 1 393 ? -8.905 -13.072 12.750 1.00 93.62 393 THR A CA 1
ATOM 2980 C C . THR A 1 393 ? -10.153 -12.197 12.823 1.00 93.62 393 THR A C 1
ATOM 2982 O O . THR A 1 393 ? -10.701 -12.018 13.909 1.00 93.62 393 THR A O 1
ATOM 2985 N N . LYS A 1 394 ? -10.658 -11.706 11.684 1.00 95.56 394 LYS A N 1
ATOM 2986 C CA . LYS A 1 394 ? -11.895 -10.914 11.637 1.00 95.56 394 LYS A CA 1
ATOM 2987 C C . LYS A 1 394 ? -13.076 -11.675 12.242 1.00 95.56 394 LYS A C 1
ATOM 2989 O O . LYS A 1 394 ? -13.799 -11.117 13.061 1.00 95.56 394 LYS A O 1
ATOM 2994 N N . ALA A 1 395 ? -13.246 -12.948 11.881 1.00 95.19 395 ALA A N 1
ATOM 2995 C CA . ALA A 1 395 ? -14.321 -13.784 12.412 1.00 95.19 395 ALA A CA 1
ATOM 2996 C C . ALA A 1 395 ? -14.234 -13.944 13.940 1.00 95.19 395 ALA A C 1
ATOM 2998 O O . ALA A 1 395 ? -15.245 -13.813 14.624 1.00 95.19 395 ALA A O 1
ATOM 2999 N N . LYS A 1 396 ? -13.025 -14.151 14.482 1.00 94.12 396 LYS A N 1
ATOM 3000 C CA . LYS A 1 396 ? -12.801 -14.223 15.937 1.00 94.12 396 LYS A CA 1
ATOM 3001 C C . LYS A 1 396 ? -13.134 -12.912 16.649 1.00 94.12 396 LYS A C 1
ATOM 3003 O O . LYS A 1 396 ? -13.701 -12.946 17.735 1.00 94.12 396 LYS A O 1
ATOM 3008 N N . LEU A 1 397 ? -12.780 -11.766 16.062 1.00 94.81 397 LEU A N 1
ATOM 3009 C CA . LEU A 1 397 ? -13.111 -10.460 16.638 1.00 94.81 397 LEU A CA 1
ATOM 3010 C C . LEU A 1 397 ? -14.627 -10.257 16.727 1.00 94.81 397 LEU A C 1
ATOM 3012 O O . LEU A 1 397 ? -15.117 -9.852 17.777 1.00 94.81 397 LEU A O 1
ATOM 3016 N N . ILE A 1 398 ? -15.360 -10.609 15.668 1.00 94.88 398 ILE A N 1
ATOM 3017 C CA . ILE A 1 398 ? -16.829 -10.548 15.654 1.00 94.88 398 ILE A CA 1
ATOM 3018 C C . ILE A 1 398 ? -17.417 -11.464 16.733 1.00 94.88 398 ILE A C 1
ATOM 3020 O O . ILE A 1 398 ? -18.219 -11.019 17.549 1.00 94.88 398 ILE A O 1
ATOM 3024 N N . GLU A 1 399 ? -16.955 -12.716 16.809 1.00 93.19 399 GLU A N 1
ATOM 3025 C CA . GLU A 1 399 ? -17.402 -13.673 17.830 1.00 93.19 399 GLU A CA 1
ATOM 3026 C C . GLU A 1 399 ? -17.151 -13.154 19.260 1.00 93.19 399 GLU A C 1
ATOM 3028 O O . GLU A 1 399 ? -17.976 -13.355 20.154 1.00 93.19 399 GLU A O 1
ATOM 3033 N N . ASN A 1 400 ? -16.028 -12.468 19.496 1.00 88.94 400 ASN A N 1
ATOM 3034 C CA . ASN A 1 400 ? -15.713 -11.881 20.800 1.00 88.94 400 ASN A CA 1
ATOM 3035 C C . ASN A 1 400 ? -16.678 -10.752 21.182 1.00 88.94 400 ASN A C 1
ATOM 3037 O O . ASN A 1 400 ? -17.077 -10.668 22.345 1.00 88.94 400 ASN A O 1
ATOM 3041 N N . VAL A 1 401 ? -17.060 -9.901 20.226 1.00 89.44 401 VAL A N 1
ATOM 3042 C CA . VAL A 1 401 ? -18.048 -8.835 20.450 1.00 89.44 401 VAL A CA 1
ATOM 3043 C C . VAL A 1 401 ? -19.425 -9.436 20.726 1.00 89.44 401 VAL A C 1
ATOM 3045 O O . VAL A 1 401 ? -20.071 -9.050 21.698 1.00 89.44 401 VAL A O 1
ATOM 3048 N N . GLU A 1 402 ? -19.851 -10.419 19.930 1.00 88.69 402 GLU A N 1
ATOM 3049 C CA . GLU A 1 402 ? -21.144 -11.097 20.091 1.00 88.69 402 GLU A CA 1
ATOM 3050 C C . GLU A 1 402 ? -21.275 -11.820 21.437 1.00 88.69 402 GLU A C 1
ATOM 3052 O O . GLU A 1 402 ? -22.347 -11.806 22.031 1.00 88.69 402 GLU A O 1
ATOM 3057 N N . LYS A 1 403 ? -20.197 -12.430 21.946 1.00 83.69 403 LYS A N 1
ATOM 3058 C CA . LYS A 1 403 ? -20.197 -13.107 23.258 1.00 83.69 403 LYS A CA 1
ATOM 3059 C C . LYS A 1 403 ? -20.322 -12.163 24.449 1.00 83.69 403 LYS A C 1
ATOM 3061 O O . LYS A 1 403 ? -20.636 -12.624 25.545 1.00 83.69 403 LYS A O 1
ATOM 3066 N N . ALA A 1 404 ? -19.976 -10.895 24.267 1.00 74.38 404 ALA A N 1
ATOM 3067 C CA . ALA A 1 404 ? -19.906 -9.925 25.349 1.00 74.38 404 ALA A CA 1
ATOM 3068 C C . ALA A 1 404 ? -21.044 -8.895 25.339 1.00 74.38 404 ALA A C 1
ATOM 3070 O O . ALA A 1 404 ? -21.137 -8.112 26.288 1.00 74.38 404 ALA A O 1
ATOM 3071 N N . ALA A 1 405 ? -21.845 -8.868 24.272 1.00 69.25 405 ALA A N 1
ATOM 3072 C CA . ALA A 1 405 ? -23.135 -8.186 24.207 1.00 69.25 405 ALA A CA 1
ATOM 3073 C C . ALA A 1 405 ? -24.212 -9.031 24.901 1.00 69.25 405 ALA A C 1
ATOM 3075 O O . ALA A 1 405 ? -25.096 -8.415 25.541 1.00 69.25 405 ALA A O 1
#

Foldseek 3Di:
DDDDDPPDDPDPPPDPDDDDDDDDPPQFQWKWKWKDQVFIKIFTATPVQFTQFIDGPDLVSLLLPFPDDRGGDGLLVSLLSSVVLCDLLLSFDADDDPLRAGEIEMEIPDDDPVSVVSLVSNQVSNVVSCVVRNGDHHYYYDYDDDLVVLLVLLVQQALDDSVRSVPDDSRRSSSSNSVSRSLCVLPRDSLVSSLLRVLLNLLLVLLLLVLLLVLLVVPDPVCVVLSVQSVVLSVQLVVLSVVLSVLSCQQDPDCPHPLVVLSLVLLVLVLVLSLLSLVLVCVVVVNDPDDNVVSVVVSVVSVVVNVVSVVSNVVSSVVSVVVSVVSVVSSVVSVVSSVVSLVPDDPVSVVSCVVCVVVSVVSSSVSSVCSSVVVCVVCVVSSVVVSVSSNVSSVVSSVSNVVSD

Radius of gyration: 25.05 Å; Cα contacts (8 Å, |Δi|>4): 487; chains: 1; bounding box: 62×48×78 Å

Mean predicted aligned error: 7.18 Å

Solvent-accessible surface area (backbone atoms only — not comparable to full-atom values): 21681 Å² total; per-residue (Å²): 139,90,81,86,88,89,84,87,76,94,81,76,88,73,80,85,71,93,71,71,97,81,74,90,70,78,70,71,56,39,38,48,34,35,44,38,51,83,38,27,37,36,36,30,25,39,83,84,49,28,21,72,30,67,44,58,74,39,70,61,18,38,27,62,51,46,96,55,89,44,66,71,32,38,57,31,60,34,52,29,48,52,54,50,44,34,37,49,44,38,66,36,58,78,47,98,52,91,76,66,78,35,47,40,36,38,26,41,40,70,89,46,73,65,32,56,49,53,49,51,49,24,51,50,45,36,48,56,51,30,59,78,65,57,32,63,61,50,79,43,84,45,85,46,81,49,64,71,56,40,43,55,49,23,51,50,28,35,77,64,51,73,69,61,49,70,73,48,54,66,57,56,33,39,37,45,30,45,54,30,44,54,74,42,55,81,52,77,46,71,68,50,40,37,50,48,33,55,51,47,44,51,46,24,52,49,33,35,52,49,42,49,46,55,49,45,62,69,69,46,81,88,40,50,65,59,35,52,56,45,46,55,28,47,54,50,21,53,54,27,46,52,55,39,51,56,50,47,38,51,38,56,60,33,76,83,12,70,33,38,47,38,52,54,52,40,52,55,41,49,52,51,40,40,54,42,51,50,48,50,50,29,32,75,71,66,75,43,92,64,59,66,68,58,50,51,54,50,40,54,52,39,50,55,52,38,55,49,40,52,54,52,33,53,50,40,50,49,52,40,54,59,70,42,46,69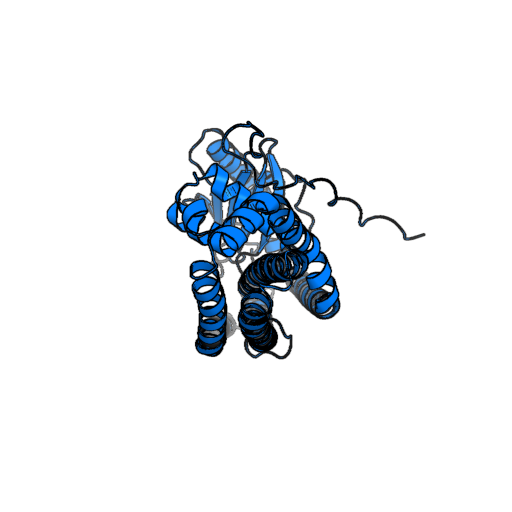,40,53,50,51,23,51,50,22,50,48,50,35,52,58,50,58,76,64,51,56,67,70,58,52,53,55,49,61,76,41,41,69,61,29,50,53,41,20,50,49,42,53,72,50,38,59,62,54,52,44,70,77,43,42,71,60,46,55,50,52,54,48,52,31,39,55,50,39,53,52,33,30,53,53,40,64,75,63,108

Nearest PDB structures (foldseek):
  8a1g-assembly2_B  TM=3.156E-01  e=6.417E-01  Homo sapiens
  5nnv-assembly4_D  TM=2.828E-01  e=1.271E+00  Bacillus subtilis subsp. subtilis str. 168
  3zx6-assembly1_B  TM=1.624E-01  e=2.398E+00  Archaeoglobus fulgidus DSM 4304
  3ja6-assembly1_H  TM=1.523E-01  e=5.500E+00  Escherichia coli

Secondary structure (DSSP, 8-state):
-------SS-----------S---------EEEEEESSSEEEEEE-TTS-EEEEEESSHHHHHHHTT---TTS-HHHHHHHHHHHHHHTTSS--SS-SSS-EEEEEEESS-SHHHHHHHHHHHHHHHHHHHHTT--EEEEE-PPPPHHHHHHHHHHTS---HHHHHT--HHHHHHHHHHHHHHTTT--SHHHHHHHHHHHHHHHHHHHHHHHHHHHHHH-GGGHHHHHHHHHHHHHHHHHHHHHHHHHIIIIISTTSHHHHHHHHHHHHHHHHHHHHHHHHHHHTT---S-HHHHHHHHHHHHHHHHHHHHHHHHHHHHHHHHHHHHHHHHHHHHHHHHHHHTTS-HHHHHHHHHTHHHHHHHHHHHHHHHHHHHHHHHHHHHHHHHHHHHHHHHHHHHHHHHH-

Sequence (405 aa):
MKKRFLSLCAAFALGATMFSFGGCAKAAENTRMTVDINPSVELMVDKDNKVVSVTALNDDAAIILQGTAFVGKTSDEAVKGVVEVATETGYIVKGEVEVGENNVKISVSGDTKWAKDLYKDAEKKVNEYLESSGIKATVERVDALKTEALKQLAKHNSTYTEEEIAGMNDEQLLNVIAIGRVETAQLVSEEVRQAYFAAKEYEISLATSTATKDLIYAMNSAYAVAYAGYGIALDTYSAAIKKLDDARYNALVSPDSAYQKLLVQLREKKAEILAQKQLIISIKAGNSSVDITIATGDLTKYEAAYDKLVADLEAAGKAANDGLTSLIELMKQGEKSMKDLQAKFPADITDQLNAKASEIDAKANKAKDEFFARFEEAHKADFDAMNKALADTKAKLIENVEKAA